Protein 4Q25 (pdb70)

Structure (mmCIF, N/CA/C/O backbone):
data_4Q25
#
_entry.id   4Q25
#
_cell.length_a   70.483
_cell.length_b   70.483
_cell.length_c   196.203
_cell.angle_alpha   90.00
_cell.angle_beta   90.00
_cell.angle_gamma   90.00
#
_symmetry.space_group_name_H-M   'P 41 21 2'
#
loop_
_entity.id
_entity.type
_entity.pdbx_description
1 polymer 'Phosphate-specific transport system accessory protein PhoU homolog'
2 water water
#
loop_
_atom_site.group_PDB
_atom_site.id
_atom_site.type_symbol
_atom_site.label_atom_id
_atom_site.label_alt_id
_atom_site.label_comp_id
_atom_site.label_asym_id
_atom_site.label_entity_id
_atom_site.label_seq_id
_atom_site.pdbx_PDB_ins_code
_atom_site.Cartn_x
_atom_site.Cartn_y
_atom_site.Cartn_z
_atom_site.occupancy
_atom_site.B_iso_or_equiv
_atom_site.auth_seq_id
_atom_site.auth_comp_id
_atom_site.auth_asym_id
_atom_site.auth_atom_id
_atom_site.pdbx_PDB_model_num
ATOM 1 N N . SER A 1 12 ? -34.223 30.579 -4.084 1.00 92.48 12 SER A N 1
ATOM 2 C CA . SER A 1 12 ? -34.449 30.009 -5.401 1.00 96.91 12 SER A CA 1
ATOM 3 C C . SER A 1 12 ? -33.703 30.763 -6.459 1.00 101.34 12 SER A C 1
ATOM 4 O O . SER A 1 12 ? -33.016 31.744 -6.191 1.00 101.73 12 SER A O 1
ATOM 7 N N . GLN A 1 13 ? -33.847 30.285 -7.677 1.00 102.72 13 GLN A N 1
ATOM 8 C CA . GLN A 1 13 ? -33.990 31.142 -8.818 1.00 106.73 13 GLN A CA 1
ATOM 9 C C . GLN A 1 13 ? -32.596 31.641 -9.054 1.00 103.11 13 GLN A C 1
ATOM 10 O O . GLN A 1 13 ? -32.357 32.519 -9.886 1.00 100.12 13 GLN A O 1
ATOM 16 N N . GLN A 1 14 ? -31.676 31.069 -8.287 1.00 101.15 14 GLN A N 1
ATOM 17 C CA . GLN A 1 14 ? -30.601 30.232 -8.793 1.00 99.49 14 GLN A CA 1
ATOM 18 C C . GLN A 1 14 ? -30.676 28.736 -8.448 1.00 100.99 14 GLN A C 1
ATOM 19 O O . GLN A 1 14 ? -29.750 27.993 -8.727 1.00 101.87 14 GLN A O 1
ATOM 25 N N . PHE A 1 15 ? -31.765 28.287 -7.847 1.00 94.24 15 PHE A N 1
ATOM 26 C CA . PHE A 1 15 ? -31.975 26.869 -7.656 1.00 88.36 15 PHE A CA 1
ATOM 27 C C . PHE A 1 15 ? -32.229 26.284 -9.000 1.00 88.52 15 PHE A C 1
ATOM 28 O O . PHE A 1 15 ? -32.049 25.110 -9.240 1.00 75.87 15 PHE A O 1
ATOM 36 N N . ASN A 1 16 ? -32.704 27.132 -9.874 1.00 88.39 16 ASN A N 1
ATOM 37 C CA . ASN A 1 16 ? -33.038 26.687 -11.222 1.00 86.08 16 ASN A CA 1
ATOM 38 C C . ASN A 1 16 ? -31.839 26.735 -12.174 1.00 79.02 16 ASN A C 1
ATOM 39 O O . ASN A 1 16 ? -31.928 26.266 -13.305 1.00 79.89 16 ASN A O 1
ATOM 44 N N . ALA A 1 17 ? -30.728 27.314 -11.724 1.00 72.28 17 ALA A N 1
ATOM 45 C CA . ALA A 1 17 ? -29.473 27.172 -12.438 1.00 71.39 17 ALA A CA 1
ATOM 46 C C . ALA A 1 17 ? -28.975 25.763 -12.169 1.00 69.09 17 ALA A C 1
ATOM 47 O O . ALA A 1 17 ? -28.791 24.987 -13.090 1.00 63.06 17 ALA A O 1
ATOM 49 N N . GLU A 1 18 ? -28.792 25.427 -10.896 1.00 67.86 18 GLU A N 1
ATOM 50 C CA . GLU A 1 18 ? -28.242 24.135 -10.541 1.00 63.65 18 GLU A CA 1
ATOM 51 C C . GLU A 1 18 ? -29.133 22.991 -11.048 1.00 60.73 18 GLU A C 1
ATOM 52 O O . GLU A 1 18 ? -28.653 21.890 -11.301 1.00 56.80 18 GLU A O 1
ATOM 58 N N . LEU A 1 19 ? -30.407 23.247 -11.169 1.00 57.55 19 LEU A N 1
ATOM 59 C CA . LEU A 1 19 ? -31.325 22.373 -11.836 1.00 57.14 19 LEU A CA 1
ATOM 60 C C . LEU A 1 19 ? -31.115 22.179 -13.333 1.00 64.47 19 LEU A C 1
ATOM 61 O O . LEU A 1 19 ? -31.371 21.126 -13.857 1.00 61.26 19 LEU A O 1
ATOM 66 N N . GLU A 1 20 ? -30.739 23.218 -14.044 1.00 56.74 20 GLU A N 1
ATOM 67 C CA . GLU A 1 20 ? -30.429 23.078 -15.456 1.00 63.12 20 GLU A CA 1
ATOM 68 C C . GLU A 1 20 ? -29.099 22.351 -15.596 1.00 54.87 20 GLU A C 1
ATOM 69 O O . GLU A 1 20 ? -28.941 21.578 -16.508 1.00 54.95 20 GLU A O 1
ATOM 75 N N . ASP A 1 21 ? -28.155 22.622 -14.703 1.00 52.96 21 ASP A N 1
ATOM 76 C CA . ASP A 1 21 ? -26.867 21.935 -14.687 1.00 57.32 21 ASP A CA 1
ATOM 77 C C . ASP A 1 21 ? -26.969 20.408 -14.566 1.00 55.72 21 ASP A C 1
ATOM 78 O O . ASP A 1 21 ? -26.218 19.685 -15.211 1.00 57.35 21 ASP A O 1
ATOM 83 N N . VAL A 1 22 ? -27.879 19.933 -13.729 1.00 50.15 22 VAL A N 1
ATOM 84 C CA . VAL A 1 22 ? -28.088 18.505 -13.558 1.00 55.07 22 VAL A CA 1
ATOM 85 C C . VAL A 1 22 ? -28.899 17.939 -14.731 1.00 49.11 22 VAL A C 1
ATOM 86 O O . VAL A 1 22 ? -28.775 16.776 -15.080 1.00 48.97 22 VAL A O 1
ATOM 90 N N . ARG A 1 23 ? -29.726 18.759 -15.339 1.00 46.04 23 ARG A N 1
ATOM 91 C CA . ARG A 1 23 ? -30.431 18.337 -16.535 1.00 52.02 23 ARG A CA 1
ATOM 92 C C . ARG A 1 23 ? -29.410 18.133 -17.655 1.00 52.82 23 ARG A C 1
ATOM 93 O O . ARG A 1 23 ? -29.470 17.150 -18.369 1.00 51.80 23 ARG A O 1
ATOM 101 N N . SER A 1 24 ? -28.454 19.047 -17.776 1.00 49.80 24 SER A N 1
ATOM 102 C CA . SER A 1 24 ? -27.498 19.009 -18.869 1.00 53.38 24 SER A CA 1
ATOM 103 C C . SER A 1 24 ? -26.459 17.913 -18.641 1.00 52.45 24 SER A C 1
ATOM 104 O O . SER A 1 24 ? -25.882 17.392 -19.593 1.00 56.41 24 SER A O 1
ATOM 107 N N . HIS A 1 25 ? -26.217 17.577 -17.381 1.00 49.41 25 HIS A N 1
ATOM 108 C CA . HIS A 1 25 ? -25.358 16.447 -17.042 1.00 46.59 25 HIS A CA 1
ATOM 109 C C . HIS A 1 25 ? -26.004 15.118 -17.431 1.00 43.28 25 HIS A C 1
ATOM 110 O O . HIS A 1 25 ? -25.336 14.262 -17.970 1.00 45.41 25 HIS A O 1
ATOM 117 N N . LEU A 1 26 ? -27.302 14.979 -17.192 1.00 41.12 26 LEU A N 1
ATOM 118 C CA . LEU A 1 26 ? -28.079 13.857 -17.691 1.00 46.22 26 LEU A CA 1
ATOM 119 C C . LEU A 1 26 ? -27.907 13.733 -19.212 1.00 47.58 26 LEU A C 1
ATOM 120 O O . LEU A 1 26 ? -27.523 12.699 -19.723 1.00 45.56 26 LEU A O 1
ATOM 125 N N . LEU A 1 27 ? -28.171 14.809 -19.919 1.00 46.53 27 LEU A N 1
ATOM 126 C CA . LEU A 1 27 ? -28.093 14.805 -21.354 1.00 43.29 27 LEU A CA 1
ATOM 127 C C . LEU A 1 27 ? -26.706 14.391 -21.792 1.00 40.23 27 LEU A C 1
ATOM 128 O O . LEU A 1 27 ? -26.567 13.538 -22.661 1.00 40.52 27 LEU A O 1
ATOM 133 N N . ALA A 1 28 ? -25.680 14.971 -21.185 1.00 42.56 28 ALA A N 1
ATOM 134 C CA . ALA A 1 28 ? -24.300 14.588 -21.517 1.00 43.12 28 ALA A CA 1
ATOM 135 C C . ALA A 1 28 ? -24.061 13.087 -21.270 1.00 43.77 28 ALA A C 1
ATOM 136 O O . ALA A 1 28 ? -23.404 12.423 -22.070 1.00 45.67 28 ALA A O 1
ATOM 138 N N . MET A 1 29 ? -24.587 12.553 -20.169 1.00 40.28 29 MET A N 1
ATOM 139 C CA . MET A 1 29 ? -24.455 11.125 -19.912 1.00 39.41 29 MET A CA 1
ATOM 140 C C . MET A 1 29 ? -25.136 10.345 -21.025 1.00 41.14 29 MET A C 1
ATOM 141 O O . MET A 1 29 ? -24.539 9.428 -21.585 1.00 39.24 29 MET A O 1
ATOM 146 N N . GLY A 1 30 ? -26.358 10.740 -21.361 1.00 39.36 30 GLY A N 1
ATOM 147 C CA . GLY A 1 30 ? -27.130 10.064 -22.378 1.00 39.17 30 GLY A CA 1
ATOM 148 C C . GLY A 1 30 ? -26.413 10.037 -23.712 1.00 42.49 30 GLY A C 1
ATOM 149 O O . GLY A 1 30 ? -26.467 9.038 -24.424 1.00 41.00 30 GLY A O 1
ATOM 150 N N . GLY A 1 31 ? -25.715 11.127 -24.021 1.00 42.28 31 GLY A N 1
ATOM 151 C CA . GLY A 1 31 ? -24.985 11.267 -25.256 1.00 40.65 31 GLY A CA 1
ATOM 152 C C . GLY A 1 31 ? -23.846 10.276 -25.277 1.00 44.10 31 GLY A C 1
ATOM 153 O O . GLY A 1 31 ? -23.654 9.575 -26.278 1.00 43.41 31 GLY A O 1
ATOM 154 N N . LEU A 1 32 ? -23.104 10.190 -24.174 1.00 40.69 32 LEU A N 1
ATOM 155 C CA . LEU A 1 32 ? -21.998 9.225 -24.064 1.00 42.11 32 LEU A CA 1
ATOM 156 C C . LEU A 1 32 ? -22.454 7.768 -24.188 1.00 40.80 32 LEU 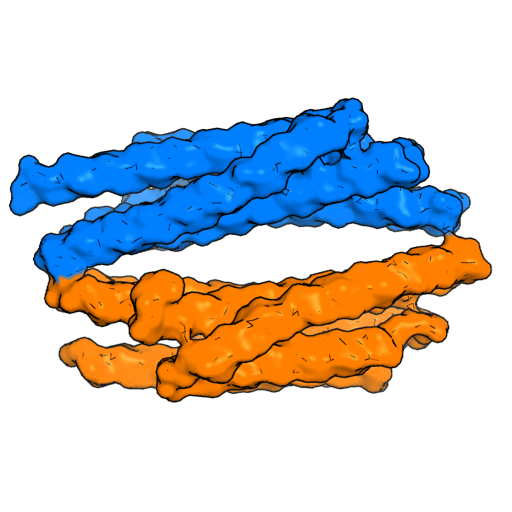A C 1
ATOM 157 O O . LEU A 1 32 ? -21.818 6.933 -24.808 1.00 40.05 32 LEU A O 1
ATOM 162 N N . VAL A 1 33 ? -23.613 7.486 -23.640 1.00 40.69 33 VAL A N 1
ATOM 163 C CA . VAL A 1 33 ? -24.175 6.142 -23.642 1.00 39.23 33 VAL A CA 1
ATOM 164 C C . VAL A 1 33 ? -24.702 5.753 -25.037 1.00 41.92 33 VAL A C 1
ATOM 165 O O . VAL A 1 33 ? -24.597 4.588 -25.468 1.00 40.53 33 VAL A O 1
ATOM 169 N N . GLU A 1 34 ? -25.278 6.733 -25.721 1.00 35.58 34 GLU A N 1
ATOM 170 C CA . GLU A 1 34 ? -25.812 6.548 -27.044 1.00 37.13 34 GLU A CA 1
ATOM 171 C C . GLU A 1 34 ? -24.673 6.259 -28.022 1.00 35.27 34 GLU A C 1
ATOM 172 O O . GLU A 1 34 ? -24.810 5.480 -28.931 1.00 31.02 34 GLU A O 1
ATOM 178 N N . LYS A 1 35 ? -23.551 6.923 -27.821 1.00 38.74 35 LYS A N 1
ATOM 179 C CA . LYS A 1 35 ? -22.367 6.663 -28.599 1.00 38.99 35 LYS A CA 1
ATOM 180 C C . LYS A 1 35 ? -21.788 5.281 -28.292 1.00 37.52 35 LYS A C 1
ATOM 181 O O . LYS A 1 35 ? -21.237 4.642 -29.187 1.00 34.14 35 LYS A O 1
ATOM 187 N N . GLN A 1 36 ? -21.916 4.818 -27.045 1.00 33.88 36 GLN A N 1
ATOM 188 C CA . GLN A 1 36 ? -21.550 3.461 -26.729 1.00 33.59 36 GLN A CA 1
ATOM 189 C C . GLN A 1 36 ? -22.429 2.444 -27.511 1.00 33.70 36 GLN A C 1
ATOM 190 O O . GLN A 1 36 ? -21.948 1.404 -27.970 1.00 33.84 36 GLN A O 1
ATOM 196 N N . VAL A 1 37 ? -23.724 2.709 -27.608 1.00 32.11 37 VAL A N 1
ATOM 197 C CA . VAL A 1 37 ? -24.608 1.818 -28.335 1.00 34.84 37 VAL A CA 1
ATOM 198 C C . VAL A 1 37 ? -24.205 1.751 -29.805 1.00 37.95 37 VAL A C 1
ATOM 199 O O . VAL A 1 37 ? -24.024 0.649 -30.344 1.00 36.70 37 VAL A O 1
ATOM 203 N N . ASN A 1 38 ? -24.049 2.927 -30.421 1.00 34.29 38 ASN A N 1
ATOM 204 C CA . ASN A 1 38 ? -23.554 3.054 -31.790 1.00 35.06 38 ASN A CA 1
ATOM 205 C C . ASN A 1 38 ? -22.274 2.246 -32.034 1.00 35.72 38 ASN A C 1
ATOM 206 O O . ASN A 1 38 ? -22.209 1.418 -32.950 1.00 34.71 38 ASN A O 1
ATOM 211 N N . ASP A 1 39 ? -21.261 2.469 -31.205 1.00 34.71 39 ASP A N 1
ATOM 212 C CA . ASP A 1 39 ? -19.980 1.797 -31.361 1.00 33.17 39 ASP A CA 1
ATOM 213 C C . ASP A 1 39 ? -20.058 0.310 -31.127 1.00 32.91 39 ASP A C 1
ATOM 214 O O . ASP A 1 39 ? -19.373 -0.450 -31.792 1.00 36.78 39 ASP A O 1
ATOM 219 N N . ALA A 1 40 ? -20.857 -0.131 -30.171 1.00 32.32 40 ALA A N 1
ATOM 220 C CA . ALA A 1 40 ? -20.990 -1.551 -29.921 1.00 30.29 40 ALA A CA 1
ATOM 221 C C . ALA A 1 40 ? -21.597 -2.257 -31.113 1.00 30.68 40 ALA A C 1
ATOM 222 O O . ALA A 1 40 ? -21.112 -3.279 -31.538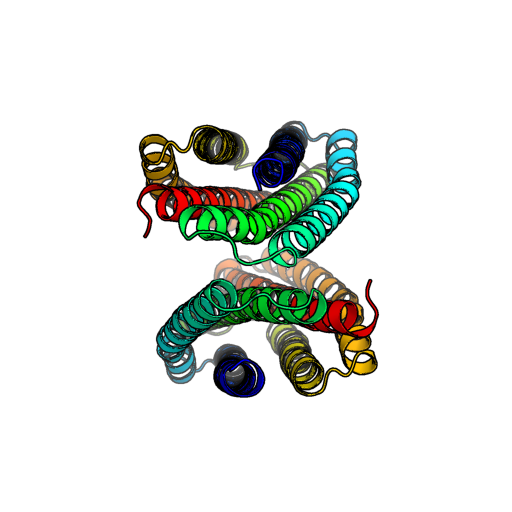 1.00 31.71 40 ALA A O 1
ATOM 224 N N . VAL A 1 41 ? -22.700 -1.739 -31.618 1.00 29.90 41 VAL A N 1
ATOM 225 C CA . VAL A 1 41 ? -23.330 -2.342 -32.761 1.00 29.32 41 VAL A CA 1
ATOM 226 C C . VAL A 1 41 ? -22.331 -2.387 -33.928 1.00 29.53 41 VAL A C 1
ATOM 227 O O . VAL A 1 41 ? -22.189 -3.432 -34.540 1.00 27.56 41 VAL A O 1
ATOM 231 N N . ASN A 1 42 ? -21.658 -1.272 -34.231 1.00 28.34 42 ASN A N 1
ATOM 232 C CA . ASN A 1 42 ? -20.689 -1.239 -35.327 1.00 32.54 42 ASN A CA 1
ATOM 233 C C . ASN A 1 42 ? -19.575 -2.246 -35.086 1.00 34.35 42 ASN A C 1
ATOM 234 O O . ASN A 1 42 ? -19.102 -2.887 -36.027 1.00 34.04 42 ASN A O 1
ATOM 239 N N . ALA A 1 43 ? -19.161 -2.385 -33.825 1.00 33.05 43 ALA A N 1
ATOM 240 C CA . ALA A 1 43 ? -18.106 -3.336 -33.472 1.00 33.75 43 ALA A CA 1
ATOM 241 C C . ALA A 1 43 ? -18.510 -4.741 -33.813 1.00 33.80 43 ALA A C 1
ATOM 242 O O . ALA A 1 43 ? -17.718 -5.500 -34.345 1.00 31.89 43 ALA A O 1
ATOM 244 N N . LEU A 1 44 ? -19.737 -5.114 -33.474 1.00 31.14 44 LEU A N 1
ATOM 245 C CA . LEU A 1 44 ? -20.166 -6.487 -33.732 1.00 32.38 44 LEU A CA 1
ATOM 246 C C . LEU A 1 44 ? -20.208 -6.725 -35.240 1.00 32.85 44 LEU A C 1
ATOM 247 O O . LEU A 1 44 ? -19.605 -7.679 -35.742 1.00 31.66 44 LEU A O 1
ATOM 252 N N . ILE A 1 45 ? -20.888 -5.818 -35.950 1.00 34.75 45 ILE A N 1
ATOM 253 C CA . ILE A 1 45 ? -21.112 -5.958 -37.363 1.00 32.48 45 ILE A CA 1
ATOM 254 C C . ILE A 1 45 ? -19.805 -5.968 -38.133 1.00 32.25 45 ILE A C 1
ATOM 255 O O . ILE A 1 45 ? -19.653 -6.750 -39.074 1.00 28.39 45 ILE A O 1
ATOM 260 N N . ASP A 1 46 ? -18.877 -5.094 -37.726 1.00 32.31 46 ASP A N 1
ATOM 261 C CA . ASP A 1 46 ? -17.608 -4.906 -38.422 1.00 29.71 46 ASP A CA 1
ATOM 262 C C . ASP A 1 46 ? -16.525 -5.811 -37.914 1.00 34.09 46 ASP A C 1
ATOM 263 O O . ASP A 1 46 ? -15.373 -5.662 -38.347 1.00 34.86 46 ASP A O 1
ATOM 268 N N . ALA A 1 47 ? -16.873 -6.753 -37.028 1.00 30.26 47 ALA A N 1
ATOM 269 C CA . ALA A 1 47 ? -15.877 -7.623 -36.424 1.00 34.48 47 ALA A CA 1
ATOM 270 C C . ALA A 1 47 ? -14.639 -6.849 -36.010 1.00 34.01 47 ALA A C 1
ATOM 271 O O . ALA A 1 47 ? -13.509 -7.224 -36.377 1.00 29.76 47 ALA A O 1
ATOM 273 N N . ASP A 1 48 ? -14.873 -5.794 -35.212 1.00 32.28 48 ASP A N 1
ATOM 274 C CA . ASP A 1 48 ? -13.829 -4.798 -34.857 1.00 33.00 48 ASP A CA 1
ATOM 275 C C . ASP A 1 48 ? -13.525 -4.832 -33.337 1.00 33.38 48 ASP A C 1
ATOM 276 O O . ASP A 1 48 ? -14.213 -4.223 -32.531 1.00 31.21 48 ASP A O 1
ATOM 281 N N . SER A 1 49 ? -12.492 -5.576 -32.979 1.00 33.42 49 SER A N 1
ATOM 282 C CA . SER A 1 49 ? -12.105 -5.804 -31.607 1.00 34.19 49 SER A CA 1
ATOM 283 C C . SER A 1 49 ? -11.644 -4.580 -30.899 1.00 31.15 49 SER A C 1
ATOM 284 O O . SER A 1 49 ? -11.918 -4.422 -29.723 1.00 31.69 49 SER A O 1
ATOM 287 N N . GLY A 1 50 ? -10.886 -3.756 -31.599 1.00 32.16 50 GLY A N 1
ATOM 288 C CA . GLY A 1 50 ? -10.402 -2.513 -31.037 1.00 33.95 50 GLY A CA 1
ATOM 289 C C . GLY A 1 50 ? -11.560 -1.613 -30.650 1.00 31.03 50 GLY A C 1
ATOM 290 O O . GLY A 1 50 ? -11.597 -1.073 -29.555 1.00 33.01 50 GLY A O 1
ATOM 291 N N . LEU A 1 51 ? -12.531 -1.475 -31.543 1.00 34.21 51 LEU A N 1
ATOM 292 C CA . LEU A 1 51 ? -13.679 -0.616 -31.256 1.00 33.47 51 LEU A CA 1
ATOM 293 C C . LEU A 1 51 ? -14.465 -1.216 -30.101 1.00 34.29 51 LEU A C 1
ATOM 294 O O . LEU A 1 51 ? -14.951 -0.499 -29.232 1.00 35.92 51 LEU A O 1
ATOM 299 N N . ALA A 1 52 ? -14.592 -2.540 -30.081 1.00 33.28 52 ALA A N 1
ATOM 300 C CA . ALA A 1 52 ? -15.335 -3.195 -29.016 1.00 33.20 52 ALA A CA 1
ATOM 301 C C . ALA A 1 52 ? -14.684 -2.957 -27.657 1.00 34.50 52 ALA A C 1
ATOM 302 O O . ALA A 1 52 ? -15.356 -2.573 -26.692 1.00 31.89 52 ALA A O 1
ATOM 304 N N . GLN A 1 53 ? -13.371 -3.132 -27.575 1.00 35.51 53 GLN A N 1
ATOM 305 C CA . GLN A 1 53 ? -12.675 -2.812 -26.321 1.00 38.32 53 GLN A CA 1
ATOM 306 C C . GLN A 1 53 ? -12.829 -1.334 -25.893 1.00 38.13 53 GLN A C 1
ATOM 307 O O . GLN A 1 53 ? -12.965 -1.018 -24.708 1.00 34.56 53 GLN A O 1
ATOM 313 N N . GLN A 1 54 ? -12.816 -0.435 -26.858 1.00 37.46 54 GLN A N 1
ATOM 314 C CA . GLN A 1 54 ? -12.982 0.991 -26.549 1.00 41.40 54 GLN A CA 1
ATOM 315 C C . GLN A 1 54 ? -14.306 1.260 -25.841 1.00 43.18 54 GLN A C 1
ATOM 316 O O . GLN A 1 54 ? -14.365 2.087 -24.935 1.00 43.22 54 GLN A O 1
ATOM 322 N N . VAL A 1 55 ? -15.345 0.507 -26.223 1.00 39.00 55 VAL A N 1
ATOM 323 C CA . VAL A 1 55 ? -16.654 0.623 -25.625 1.00 39.63 55 VAL A CA 1
ATOM 324 C C . VAL A 1 55 ? -16.663 0.162 -24.167 1.00 41.43 55 VAL A C 1
ATOM 325 O O . VAL A 1 55 ? -17.364 0.727 -23.341 1.00 39.70 55 VAL A O 1
ATOM 329 N N . ARG A 1 56 ? -15.992 -0.915 -23.852 1.00 39.29 56 ARG A N 1
ATOM 330 C CA . ARG A 1 56 ? -15.945 -1.361 -22.487 1.00 43.55 56 ARG A CA 1
ATOM 331 C C . ARG A 1 56 ? -15.227 -0.378 -21.591 1.00 41.77 56 ARG A C 1
ATOM 332 O O . ARG A 1 56 ? -15.616 -0.148 -20.500 1.00 45.44 56 ARG A O 1
ATOM 340 N N . GLU A 1 57 ? -14.163 0.196 -22.076 1.00 44.00 57 GLU A N 1
ATOM 341 C CA . GLU A 1 57 ? -13.379 1.152 -21.317 1.00 49.97 57 GLU A CA 1
ATOM 342 C C . GLU A 1 57 ? -14.085 2.492 -21.037 1.00 53.08 57 GLU A C 1
ATOM 343 O O . GLU A 1 57 ? -13.589 3.302 -20.269 1.00 56.79 57 GLU A O 1
ATOM 349 N N . ILE A 1 58 ? -15.214 2.741 -21.680 1.00 53.63 58 ILE A N 1
ATOM 350 C CA . ILE A 1 58 ? -15.975 3.956 -21.434 1.00 52.64 58 ILE A CA 1
ATOM 351 C C . ILE A 1 58 ? -16.910 3.680 -20.251 1.00 56.81 58 ILE A C 1
ATOM 352 O O . ILE A 1 58 ? -17.348 4.596 -19.544 1.00 51.47 58 ILE A O 1
ATOM 357 N N . ASP A 1 59 ? -17.191 2.401 -20.024 1.00 57.14 59 ASP A N 1
ATOM 358 C CA . ASP A 1 59 ? -18.268 2.028 -19.133 1.00 58.95 59 ASP A CA 1
ATOM 359 C C . ASP A 1 59 ? -17.980 2.494 -17.707 1.00 59.40 59 ASP A C 1
ATOM 360 O O . ASP A 1 59 ? -18.896 2.791 -16.947 1.00 57.10 59 ASP A O 1
ATOM 365 N N . ASP A 1 60 ? -16.707 2.639 -17.369 1.00 60.28 60 ASP A N 1
ATOM 366 C CA . ASP A 1 60 ? -16.334 3.175 -16.075 1.00 56.75 60 ASP A CA 1
ATOM 367 C C . ASP A 1 60 ? -16.709 4.637 -15.922 1.00 53.87 60 ASP A C 1
ATOM 368 O O . ASP A 1 60 ? -17.232 5.045 -14.897 1.00 57.22 60 ASP A O 1
ATOM 373 N N . GLN A 1 61 ? -16.421 5.432 -16.937 1.00 54.36 61 GLN A N 1
ATOM 374 C CA . GLN A 1 61 ? -16.757 6.852 -16.937 1.00 52.24 61 GLN A CA 1
ATOM 375 C C . GLN A 1 61 ? -18.258 7.054 -16.787 1.00 54.85 61 GLN A C 1
ATOM 376 O O . GLN A 1 61 ? -18.714 7.967 -16.117 1.00 56.27 61 GLN A O 1
ATOM 382 N N . ILE A 1 62 ? -19.019 6.180 -17.433 1.00 51.64 62 ILE A N 1
ATOM 383 C CA . ILE A 1 62 ? -20.470 6.203 -17.371 1.00 47.96 62 ILE A CA 1
ATOM 384 C C . ILE A 1 62 ? -20.987 5.907 -15.964 1.00 48.03 62 ILE A C 1
ATOM 385 O O . ILE A 1 62 ? -21.889 6.589 -15.491 1.00 45.20 62 ILE A O 1
ATOM 390 N N . ASN A 1 63 ? -20.403 4.921 -15.298 1.00 46.67 63 ASN A N 1
ATOM 391 C CA . ASN A 1 63 ? -20.755 4.614 -13.927 1.00 51.29 63 ASN A CA 1
ATOM 392 C C . ASN A 1 63 ? -20.420 5.784 -12.990 1.00 53.45 63 ASN A C 1
ATOM 393 O O . ASN A 1 63 ? -21.169 6.081 -12.063 1.00 46.38 63 ASN A O 1
ATOM 398 N N . GLN A 1 64 ? -19.294 6.440 -13.238 1.00 50.79 64 GLN A N 1
ATOM 399 C CA . GLN A 1 64 ? -18.892 7.570 -12.421 1.00 53.47 64 GLN A CA 1
ATOM 400 C C . GLN A 1 64 ? -19.753 8.803 -12.743 1.00 50.93 64 GLN A C 1
ATOM 401 O O . GLN A 1 64 ? -20.022 9.615 -11.857 1.00 52.31 64 GLN A O 1
ATOM 407 N N . MET A 1 65 ? -20.222 8.942 -13.980 1.00 49.65 65 MET A N 1
ATOM 408 C CA . MET A 1 65 ? -21.205 10.004 -14.266 1.00 47.54 65 MET A CA 1
ATOM 409 C C . MET A 1 65 ? -22.491 9.769 -13.511 1.00 43.59 65 MET A C 1
ATOM 410 O O . MET A 1 65 ? -23.107 10.703 -13.013 1.00 46.62 65 MET A O 1
ATOM 415 N N . GLU A 1 66 ? -22.917 8.525 -13.421 1.00 45.17 66 GLU A N 1
ATOM 416 C CA . GLU A 1 66 ? -24.181 8.236 -12.749 1.00 47.38 66 GLU A CA 1
ATOM 417 C C . GLU A 1 66 ? -24.096 8.584 -11.263 1.00 46.12 66 GLU A C 1
ATOM 418 O O . GLU A 1 66 ? -25.044 9.114 -10.700 1.00 42.15 66 GLU A O 1
ATOM 424 N N . ARG A 1 67 ? -22.967 8.252 -10.648 1.00 45.15 67 ARG A N 1
ATOM 425 C CA . ARG A 1 67 ? -22.703 8.586 -9.253 1.00 47.82 67 ARG A CA 1
ATOM 426 C C . ARG A 1 67 ? -22.681 10.082 -9.033 1.00 47.37 67 ARG A C 1
ATOM 427 O O . ARG A 1 67 ? -23.264 10.578 -8.066 1.00 47.59 67 ARG A O 1
ATOM 435 N N . ASN A 1 68 ? -22.021 10.799 -9.937 1.00 47.07 68 ASN A N 1
ATOM 436 C CA . ASN A 1 68 ? -21.955 12.262 -9.836 1.00 48.82 68 ASN A CA 1
ATOM 437 C C . ASN A 1 68 ? -23.312 12.930 -9.959 1.00 44.41 68 ASN A C 1
ATOM 438 O O . ASN A 1 68 ? -23.583 13.917 -9.298 1.00 48.85 68 ASN A O 1
ATOM 443 N N . ILE A 1 69 ? -24.170 12.384 -10.793 1.00 45.06 69 ILE A N 1
ATOM 444 C CA . ILE A 1 69 ? -25.499 12.948 -10.976 1.00 42.65 69 ILE A CA 1
ATOM 445 C C . ILE A 1 69 ? -26.374 12.624 -9.767 1.00 42.36 69 ILE A C 1
ATOM 446 O O . ILE A 1 69 ? -27.194 13.428 -9.376 1.00 40.87 69 ILE A O 1
ATOM 451 N N . ASP A 1 70 ? -26.220 11.437 -9.187 1.00 43.82 70 ASP A N 1
ATOM 452 C CA . ASP A 1 70 ? -27.032 11.046 -8.028 1.00 44.84 70 ASP A CA 1
ATOM 453 C C . ASP A 1 70 ? -26.740 11.962 -6.866 1.00 41.47 70 ASP A C 1
ATOM 454 O O . ASP A 1 70 ? -27.652 12.396 -6.195 1.00 43.63 70 ASP A O 1
ATOM 459 N N . GLU A 1 71 ? -25.470 12.232 -6.619 1.00 41.38 71 GLU A N 1
ATOM 460 C CA . GLU A 1 71 ? -25.079 13.120 -5.512 1.00 45.99 71 GLU A CA 1
ATOM 461 C C . GLU A 1 71 ? -25.568 14.535 -5.736 1.00 48.38 71 GLU A C 1
ATOM 462 O O . GLU A 1 71 ? -25.992 15.219 -4.811 1.00 47.92 71 GLU A O 1
ATOM 468 N N . GLU A 1 72 ? -25.534 14.953 -6.986 1.00 51.00 72 GLU A N 1
ATOM 469 C CA . GLU A 1 72 ? -26.055 16.247 -7.389 1.00 48.86 72 GLU A CA 1
ATOM 470 C C . GLU A 1 72 ? -27.539 16.372 -7.082 1.00 47.15 72 GLU A C 1
ATOM 471 O O . GLU A 1 72 ? -28.004 17.420 -6.586 1.00 46.57 72 GLU A O 1
ATOM 477 N N . CYS A 1 73 ? -28.301 15.317 -7.385 1.00 45.00 73 CYS A N 1
ATOM 478 C CA . CYS A 1 73 ? -29.737 15.303 -7.059 1.00 38.93 73 CYS A CA 1
ATOM 479 C C . CYS A 1 73 ? -29.958 15.359 -5.566 1.00 40.88 73 CYS A C 1
ATOM 480 O O . CYS A 1 73 ? -31.023 15.808 -5.089 1.00 38.32 73 CYS A O 1
ATOM 483 N N . VAL A 1 74 ? -29.023 14.798 -4.834 1.00 42.04 74 VAL A N 1
ATOM 484 C CA . VAL A 1 74 ? -29.077 14.834 -3.402 1.00 44.66 74 VAL A CA 1
ATOM 485 C C . VAL A 1 74 ? -28.869 16.239 -2.880 1.00 43.43 74 VAL A C 1
ATOM 486 O O . VAL A 1 74 ? -29.646 16.721 -2.116 1.00 43.94 74 VAL A O 1
ATOM 490 N N . ARG A 1 75 ? -27.871 16.930 -3.374 1.00 44.78 75 ARG A N 1
ATOM 491 C CA . ARG A 1 75 ? -27.599 18.251 -2.891 1.00 45.58 75 ARG A CA 1
ATOM 492 C C . ARG A 1 75 ? -28.728 19.202 -3.204 1.00 49.42 75 ARG A C 1
ATOM 493 O O . ARG A 1 75 ? -29.194 19.968 -2.350 1.00 55.38 75 ARG A O 1
ATOM 501 N N . ILE A 1 76 ? -29.240 19.091 -4.407 1.00 49.88 76 ILE A N 1
ATOM 502 C CA . ILE A 1 76 ? -30.288 19.959 -4.791 1.00 50.22 76 ILE A CA 1
ATOM 503 C C . ILE A 1 76 ? -31.468 19.734 -3.902 1.00 52.72 76 ILE A C 1
ATOM 504 O O . ILE A 1 76 ? -32.071 20.664 -3.463 1.00 59.64 76 ILE A O 1
ATOM 509 N N . LEU A 1 77 ? -31.820 18.497 -3.647 1.00 50.25 77 LEU A N 1
ATOM 510 C CA . LEU A 1 77 ? -32.991 18.225 -2.847 1.00 48.09 77 LEU A CA 1
ATOM 511 C C . LEU A 1 77 ? -32.809 18.691 -1.417 1.00 50.74 77 LEU A C 1
ATOM 512 O O . LEU A 1 77 ? -33.725 19.131 -0.780 1.00 53.07 77 LEU A O 1
ATOM 517 N N . ALA A 1 78 ? -31.602 18.549 -0.921 1.00 49.53 78 ALA A N 1
ATOM 518 C CA . ALA A 1 78 ? -31.285 18.863 0.431 1.00 56.48 78 ALA A CA 1
ATOM 519 C C . ALA A 1 78 ? -31.594 20.298 0.648 1.00 56.57 78 ALA A C 1
ATOM 520 O O . ALA A 1 78 ? -32.103 20.644 1.679 1.00 54.42 78 ALA A O 1
ATOM 522 N N . ARG A 1 79 ? -31.380 21.172 -0.317 1.00 63.71 79 ARG A N 1
ATOM 523 C CA . ARG A 1 79 ? -31.730 22.580 -0.137 1.00 76.26 79 ARG A CA 1
ATOM 524 C C . ARG A 1 79 ? -33.205 22.833 -0.369 1.00 78.59 79 ARG A C 1
ATOM 525 O O . ARG A 1 79 ? -33.606 23.355 -1.376 1.00 70.06 79 ARG A O 1
ATOM 533 N N . ARG A 1 80 ? -33.995 22.430 0.606 1.00 91.93 80 ARG A N 1
ATOM 534 C CA . ARG A 1 80 ? -35.257 23.050 0.939 1.00 95.78 80 ARG A CA 1
ATOM 535 C C . ARG A 1 80 ? -36.206 22.387 -0.032 1.00 84.04 80 ARG A C 1
ATOM 536 O O . ARG A 1 80 ? -35.785 21.947 -1.070 1.00 86.11 80 ARG A O 1
ATOM 544 N N . GLN A 1 81 ? -37.478 22.324 0.279 1.00 80.34 81 GLN A N 1
ATOM 545 C CA . GLN A 1 81 ? -38.340 21.502 -0.518 1.00 81.29 81 GLN A CA 1
ATOM 546 C C . GLN A 1 81 ? -38.622 22.082 -1.893 1.00 84.40 81 GLN A C 1
ATOM 547 O O . GLN A 1 81 ? -38.899 23.248 -2.036 1.00 83.70 81 GLN A O 1
ATOM 553 N N . PRO A 1 82 ? -38.557 21.224 -2.902 1.00 87.64 82 PRO A N 1
ATOM 554 C CA . PRO A 1 82 ? -38.873 21.544 -4.277 1.00 84.00 82 PRO A CA 1
ATOM 555 C C . PRO A 1 82 ? -40.368 21.576 -4.463 1.00 82.28 82 PRO A C 1
ATOM 556 O O . PRO A 1 82 ? -41.088 20.880 -3.797 1.00 86.13 82 PRO A O 1
ATOM 560 N N . ALA A 1 83 ? -40.816 22.360 -5.411 1.00 70.66 83 ALA A N 1
ATOM 561 C CA . ALA A 1 83 ? -42.200 22.384 -5.806 1.00 75.35 83 ALA A CA 1
ATOM 562 C C . ALA A 1 83 ? -42.481 21.109 -6.533 1.00 70.95 83 ALA A C 1
ATOM 563 O O . ALA A 1 83 ? -41.595 20.426 -6.897 1.00 72.43 83 ALA A O 1
ATOM 565 N N . ALA A 1 84 ? -43.734 20.807 -6.768 1.00 73.01 84 ALA A N 1
ATOM 566 C CA . ALA A 1 84 ? -44.148 19.525 -7.292 1.00 73.11 84 ALA A CA 1
ATOM 567 C C . ALA A 1 84 ? -43.556 19.171 -8.634 1.00 73.75 84 ALA A C 1
ATOM 568 O O . ALA A 1 84 ? -43.214 18.041 -8.863 1.00 71.38 84 ALA A O 1
ATOM 570 N N . SER A 1 85 ? -43.476 20.130 -9.529 1.00 73.67 85 SER A N 1
ATOM 571 C CA . SER A 1 85 ? -42.935 19.899 -10.845 1.00 71.09 85 SER A CA 1
ATOM 572 C C . SER A 1 85 ? -41.437 19.670 -10.798 1.00 69.60 85 SER A C 1
ATOM 573 O O . SER A 1 85 ? -40.915 18.854 -11.509 1.00 70.27 85 SER A O 1
ATOM 576 N N . ASP A 1 86 ? -40.746 20.412 -9.961 1.00 68.65 86 ASP A N 1
ATOM 577 C CA . ASP A 1 86 ? -39.331 20.202 -9.777 1.00 69.02 86 ASP A CA 1
ATOM 578 C C . ASP A 1 86 ? -39.052 18.867 -9.158 1.00 69.29 86 ASP A C 1
ATOM 579 O O . ASP A 1 86 ? -38.090 18.213 -9.459 1.00 68.21 86 ASP A O 1
ATOM 584 N N . LEU A 1 87 ? -39.888 18.470 -8.242 1.00 64.41 87 LEU A N 1
ATOM 585 C CA . LEU A 1 87 ? -39.657 17.215 -7.640 1.00 63.02 87 LEU A CA 1
ATOM 586 C C . LEU A 1 87 ? -39.794 16.168 -8.712 1.00 61.31 87 LEU A C 1
ATOM 587 O O . LEU A 1 87 ? -39.039 15.254 -8.774 1.00 59.74 87 LEU A O 1
ATOM 592 N N . ARG A 1 88 ? -40.752 16.322 -9.588 1.00 60.33 88 ARG A N 1
ATOM 593 C CA . ARG A 1 88 ? -40.918 15.335 -10.619 1.00 64.85 88 ARG A CA 1
ATOM 594 C C . ARG A 1 88 ? -39.650 15.261 -11.474 1.00 62.13 88 ARG A C 1
ATOM 595 O O . ARG A 1 88 ? -39.247 14.216 -11.901 1.00 60.58 88 ARG A O 1
ATOM 603 N N . LEU A 1 89 ? -39.025 16.390 -11.704 1.00 53.96 89 LEU A N 1
ATOM 604 C CA . LEU A 1 89 ? -37.828 16.452 -12.537 1.00 57.83 89 LEU A CA 1
ATOM 605 C C . LEU A 1 89 ? -36.614 15.755 -11.917 1.00 57.74 89 LEU A C 1
ATOM 606 O O . LEU A 1 89 ? -35.953 14.971 -12.579 1.00 58.36 89 LEU A O 1
ATOM 611 N N . ILE A 1 90 ? -36.305 16.078 -10.668 1.00 58.16 90 ILE A N 1
ATOM 612 C CA . ILE A 1 90 ? -35.242 15.400 -9.928 1.00 53.16 90 ILE A CA 1
ATOM 613 C C . ILE A 1 90 ? -35.485 13.886 -9.888 1.00 54.62 90 ILE A C 1
ATOM 614 O O . ILE A 1 90 ? -34.569 13.090 -10.070 1.00 51.22 90 ILE A O 1
ATOM 619 N N . ILE A 1 91 ? -36.722 13.493 -9.637 1.00 51.89 91 ILE A N 1
ATOM 620 C CA . ILE A 1 91 ? -37.061 12.087 -9.595 1.00 52.77 91 ILE A CA 1
ATOM 621 C C . ILE A 1 91 ? -36.879 11.422 -10.958 1.00 52.75 91 ILE A C 1
ATOM 622 O O . ILE A 1 91 ? -36.447 10.285 -11.026 1.00 55.91 91 ILE A O 1
ATOM 627 N N . SER A 1 92 ? -37.243 12.121 -12.022 1.00 52.91 92 SER A N 1
ATOM 628 C CA . SER A 1 92 ? -37.089 11.609 -13.372 1.00 54.06 92 SER A CA 1
ATOM 629 C C . SER A 1 92 ? -35.618 11.496 -13.709 1.00 50.14 92 SER A C 1
ATOM 630 O O . SER A 1 92 ? -35.211 10.596 -14.427 1.00 47.34 92 SER A O 1
ATOM 633 N N . ILE A 1 93 ? -34.815 12.409 -13.184 1.00 44.83 93 ILE A N 1
ATOM 634 C CA . ILE A 1 93 ? -33.390 12.355 -13.446 1.00 44.74 93 ILE A CA 1
ATOM 635 C C . ILE A 1 93 ? -32.746 11.165 -12.729 1.00 47.44 93 ILE A C 1
ATOM 636 O O . ILE A 1 93 ? -32.015 10.376 -13.343 1.00 43.05 93 ILE A O 1
ATOM 641 N N . SER A 1 94 ? -33.016 11.017 -11.441 1.00 44.51 94 SER A N 1
ATOM 642 C CA . SER A 1 94 ? -32.323 9.989 -10.688 1.00 45.56 94 SER A CA 1
ATOM 643 C C . SER A 1 94 ? -32.729 8.598 -11.157 1.00 37.94 94 SER A C 1
ATOM 644 O O . SER A 1 94 ? -31.919 7.711 -11.176 1.00 44.36 94 SER A O 1
ATOM 647 N N . LYS A 1 95 ? -33.966 8.405 -11.562 1.00 36.23 95 LYS A N 1
ATOM 648 C CA . LYS A 1 95 ? -34.362 7.109 -12.082 1.00 41.14 95 LYS A CA 1
ATOM 649 C C . LYS A 1 95 ? -33.809 6.878 -13.477 1.00 43.77 95 LYS A C 1
ATOM 650 O O . LYS A 1 95 ? -33.501 5.753 -13.840 1.00 45.61 95 LYS A O 1
ATOM 656 N N . SER A 1 96 ? -33.644 7.950 -14.244 1.00 41.45 96 SER A N 1
ATOM 657 C CA . SER A 1 96 ? -33.218 7.802 -15.609 1.00 43.04 96 SER A CA 1
ATOM 658 C C . SER A 1 96 ? -31.712 7.547 -15.730 1.00 40.39 96 SER A C 1
ATOM 659 O O . SER A 1 96 ? -31.308 6.840 -16.651 1.00 36.96 96 SER A O 1
ATOM 662 N N . VAL A 1 97 ? -30.887 8.025 -14.793 1.00 36.62 97 VAL A N 1
ATOM 663 C CA . VAL A 1 97 ? -29.465 7.661 -14.836 1.00 36.42 97 VAL A CA 1
ATOM 664 C C . VAL A 1 97 ? -29.238 6.147 -14.627 1.00 38.10 97 VAL A C 1
ATOM 665 O O . VAL A 1 97 ? -28.248 5.603 -15.086 1.00 41.32 97 VAL A O 1
ATOM 669 N N . ILE A 1 98 ? -30.155 5.488 -13.935 1.00 37.09 98 ILE A N 1
ATOM 670 C CA . ILE A 1 98 ? -30.130 4.051 -13.793 1.00 39.76 98 ILE A CA 1
ATOM 671 C C . ILE A 1 98 ? -30.367 3.411 -15.161 1.00 39.76 98 ILE A C 1
ATOM 672 O O . ILE A 1 98 ? -29.611 2.521 -15.563 1.00 36.09 98 ILE A O 1
ATOM 677 N N . ASP A 1 99 ? -31.385 3.889 -15.872 1.00 35.91 99 ASP A N 1
ATOM 678 C CA . ASP A 1 99 ? -31.647 3.432 -17.242 1.00 36.64 99 ASP A CA 1
ATOM 679 C C . ASP A 1 99 ? -30.470 3.663 -18.189 1.00 33.36 99 ASP A C 1
ATOM 680 O O . ASP A 1 99 ? -30.111 2.773 -18.946 1.00 30.89 99 ASP A O 1
ATOM 685 N N . LEU A 1 100 ? -29.830 4.825 -18.095 1.00 35.00 100 LEU A N 1
ATOM 686 C CA . LEU A 1 100 ? -28.667 5.110 -18.920 1.00 34.20 100 LEU A CA 1
ATOM 687 C C . LEU A 1 100 ? -27.512 4.225 -18.566 1.00 37.47 100 LEU A C 1
ATOM 688 O O . LEU A 1 100 ? -26.775 3.805 -19.439 1.00 35.45 100 LEU A O 1
ATOM 693 N N . GLU A 1 101 ? -27.335 3.954 -17.279 1.00 37.79 101 GLU A N 1
ATOM 694 C CA . GLU A 1 101 ? -26.292 3.070 -16.863 1.00 37.96 101 GLU A CA 1
ATOM 695 C C . GLU A 1 101 ? -26.536 1.652 -17.408 1.00 38.12 101 GLU A C 1
ATOM 696 O O . GLU A 1 101 ? -25.640 1.011 -17.920 1.00 34.95 101 GLU A O 1
ATOM 702 N N . ARG A 1 102 ? -27.759 1.161 -17.286 1.00 41.00 102 ARG A N 1
ATOM 703 C CA . ARG A 1 102 ? -28.081 -0.173 -17.779 1.00 39.01 102 ARG A CA 1
ATOM 704 C C . ARG A 1 102 ? -27.963 -0.255 -19.304 1.00 37.84 102 ARG A C 1
ATOM 705 O O . ARG A 1 102 ? -27.590 -1.279 -19.824 1.00 35.56 102 ARG A O 1
ATOM 713 N N . ILE A 1 103 ? -28.259 0.831 -20.011 1.00 37.77 103 ILE A N 1
ATOM 714 C CA . ILE A 1 103 ? -28.043 0.868 -21.451 1.00 37.77 103 ILE A CA 1
ATOM 715 C C . ILE A 1 103 ? -26.548 0.729 -21.781 1.00 38.91 103 ILE A C 1
ATOM 716 O O . ILE A 1 103 ? -26.187 0.001 -22.706 1.00 37.29 103 ILE A O 1
ATOM 721 N N . GLY A 1 104 ? -25.703 1.449 -21.042 1.00 36.25 104 GLY A N 1
ATOM 722 C CA . GLY A 1 104 ? -24.251 1.397 -21.208 1.00 33.12 104 GLY A CA 1
ATOM 723 C C . GLY A 1 104 ? -23.685 0.023 -20.886 1.00 36.27 104 GLY A C 1
ATOM 724 O O . GLY A 1 104 ? -22.798 -0.491 -21.595 1.00 36.35 104 GLY A O 1
ATOM 725 N N . ASP A 1 105 ? -24.201 -0.599 -19.834 1.00 34.11 105 ASP A N 1
ATOM 726 C CA . ASP A 1 105 ? -23.791 -1.944 -19.524 1.00 42.22 105 ASP A CA 1
ATOM 727 C C . ASP A 1 105 ? -24.194 -2.960 -20.621 1.00 41.42 105 ASP A C 1
ATOM 728 O O . ASP A 1 105 ? -23.412 -3.830 -20.958 1.00 36.13 105 ASP A O 1
ATOM 733 N N . GLU A 1 106 ? -25.405 -2.839 -21.171 1.00 37.54 106 GLU A N 1
ATOM 734 C CA . GLU A 1 106 ? -25.819 -3.725 -22.239 1.00 37.09 106 GLU A CA 1
ATOM 735 C C . GLU A 1 106 ? -24.964 -3.496 -23.495 1.00 34.67 106 GLU A C 1
ATOM 736 O O . GLU A 1 106 ? -24.641 -4.433 -24.176 1.00 31.40 106 GLU A O 1
ATOM 742 N N . ALA A 1 107 ? -24.645 -2.239 -23.794 1.00 32.42 107 ALA A N 1
ATOM 743 C CA . ALA A 1 107 ? -23.797 -1.913 -24.914 1.00 32.90 107 ALA A CA 1
ATOM 744 C C . ALA A 1 107 ? -22.499 -2.661 -24.771 1.00 34.10 107 ALA A C 1
ATOM 745 O O . ALA A 1 107 ? -21.938 -3.162 -25.745 1.00 34.44 107 ALA A O 1
ATOM 747 N N . SER A 1 108 ? -22.019 -2.702 -23.542 1.00 30.93 108 SER A N 1
ATOM 748 C CA . SER A 1 108 ? -20.729 -3.254 -23.237 1.00 33.80 108 SER A CA 1
ATOM 749 C C . SER A 1 108 ? -20.762 -4.790 -23.367 1.00 32.85 108 SER A C 1
ATOM 750 O O . SER A 1 108 ? -19.776 -5.387 -23.825 1.00 33.65 108 SER A O 1
ATOM 753 N N . LYS A 1 109 ? -21.886 -5.407 -23.026 1.00 31.06 109 LYS A N 1
ATOM 754 C CA . LYS A 1 109 ? -22.096 -6.824 -23.347 1.00 34.96 109 LYS A CA 1
ATOM 755 C C . LYS A 1 109 ? -22.112 -7.121 -24.859 1.00 35.11 109 LYS A C 1
ATOM 756 O O . LYS A 1 109 ? -21.582 -8.150 -25.285 1.00 30.10 109 LYS A O 1
ATOM 762 N N . VAL A 1 110 ? -22.718 -6.226 -25.650 1.00 31.38 110 VAL A N 1
ATOM 763 C CA . VAL A 1 110 ? -22.727 -6.353 -27.121 1.00 32.28 110 VAL A CA 1
ATOM 764 C C . VAL A 1 110 ? -21.287 -6.335 -27.606 1.00 30.34 110 VAL A C 1
ATOM 765 O O . VAL A 1 110 ? -20.894 -7.190 -28.379 1.00 33.06 110 VAL A O 1
ATOM 769 N N . ALA A 1 111 ? -20.490 -5.421 -27.075 1.00 29.86 111 ALA A N 1
ATOM 770 C CA . ALA A 1 111 ? -19.092 -5.349 -27.432 1.00 30.08 111 ALA A CA 1
ATOM 771 C C . ALA A 1 111 ? -18.344 -6.617 -27.064 1.00 33.31 111 ALA A C 1
ATOM 772 O O . ALA A 1 111 ? -17.441 -7.025 -27.800 1.00 34.10 111 ALA A O 1
ATOM 774 N N . ARG A 1 112 ? -18.687 -7.250 -25.948 1.00 33.88 112 ARG A N 1
ATOM 775 C CA . ARG A 1 112 ? -18.100 -8.571 -25.660 1.00 35.65 112 ARG A CA 1
ATOM 776 C C . ARG A 1 112 ? -18.482 -9.623 -26.692 1.00 33.98 112 ARG A C 1
ATOM 777 O O . ARG A 1 112 ? -17.640 -10.413 -27.079 1.00 29.11 112 ARG A O 1
ATOM 785 N N . ARG A 1 113 ? -19.740 -9.631 -27.128 1.00 32.34 113 ARG A N 1
ATOM 786 C CA . ARG A 1 113 ? -20.163 -10.562 -28.164 1.00 32.54 113 ARG A CA 1
ATOM 787 C C . ARG A 1 113 ? -19.392 -10.280 -29.421 1.00 29.51 113 ARG A C 1
ATOM 788 O O . ARG A 1 113 ? -19.034 -11.179 -30.096 1.00 34.36 113 ARG A O 1
ATOM 796 N N . ALA A 1 114 ? -19.144 -9.017 -29.722 1.00 29.13 114 ALA A N 1
ATOM 797 C CA . ALA A 1 114 ? -18.387 -8.636 -30.905 1.00 29.47 114 ALA A CA 1
ATOM 798 C C . ALA A 1 114 ? -16.997 -9.280 -30.925 1.00 30.32 114 ALA A C 1
ATOM 799 O O . ALA A 1 114 ? -16.525 -9.742 -31.952 1.00 32.63 114 ALA A O 1
ATOM 801 N N . ILE A 1 115 ? -16.323 -9.234 -29.786 1.00 30.47 115 ILE A N 1
ATOM 802 C CA . ILE A 1 115 ? -14.982 -9.764 -29.644 1.00 32.10 115 ILE A CA 1
ATOM 803 C C . ILE A 1 115 ? -15.042 -11.271 -29.777 1.00 31.87 115 ILE A C 1
ATOM 804 O O . ILE A 1 115 ? -14.283 -11.852 -30.550 1.00 32.01 115 ILE A O 1
ATOM 809 N N . GLN A 1 116 ? -16.011 -11.888 -29.135 1.00 31.18 116 GLN A N 1
ATOM 810 C CA . GLN A 1 116 ? -16.146 -13.315 -29.167 1.00 34.75 116 GLN A CA 1
ATOM 811 C C . GLN A 1 116 ? -16.360 -13.841 -30.557 1.00 32.53 116 GLN A C 1
ATOM 812 O O . GLN A 1 116 ? -15.809 -14.817 -30.918 1.00 30.89 116 GLN A O 1
ATOM 818 N N . LEU A 1 117 ? -17.181 -13.174 -31.328 1.00 32.11 117 LEU A N 1
ATOM 819 C CA . LEU A 1 117 ? -17.410 -13.566 -32.702 1.00 31.69 117 LEU A CA 1
ATOM 820 C C . LEU A 1 117 ? -16.149 -13.420 -33.557 1.00 31.92 117 LEU A C 1
ATOM 821 O O . LEU A 1 117 ? -15.966 -14.160 -34.520 1.00 32.20 117 LEU A O 1
ATOM 826 N N . CYS A 1 118 ? -15.292 -12.463 -33.213 1.00 31.43 118 CYS A N 1
ATOM 827 C CA . CYS A 1 118 ? -14.004 -12.338 -33.890 1.00 33.18 118 CYS A CA 1
ATOM 828 C C . CYS A 1 118 ? -13.155 -13.583 -33.687 1.00 32.72 118 CYS A C 1
ATOM 829 O O . CYS A 1 118 ? -12.398 -13.971 -34.558 1.00 33.72 118 CYS A O 1
ATOM 832 N N . GLU A 1 119 ? -13.286 -14.188 -32.522 1.00 34.87 119 GLU A N 1
ATOM 833 C CA . GLU A 1 119 ? -12.506 -15.336 -32.157 1.00 35.79 119 GLU A CA 1
ATOM 834 C C . GLU A 1 119 ? -13.105 -16.599 -32.744 1.00 38.55 119 GLU A C 1
ATOM 835 O O . GLU A 1 119 ? -12.382 -17.525 -33.083 1.00 36.60 119 GLU A O 1
ATOM 841 N N . GLU A 1 120 ? -14.415 -16.621 -32.917 1.00 35.96 120 GLU A N 1
ATOM 842 C CA . GLU A 1 120 ? -15.067 -17.834 -33.303 1.00 35.38 120 GLU A CA 1
ATOM 843 C C . GLU A 1 120 ? -15.393 -17.917 -34.788 1.00 36.91 120 GLU A C 1
ATOM 844 O O . GLU A 1 120 ? -15.666 -18.992 -35.280 1.00 35.46 120 GLU A O 1
ATOM 850 N N . GLY A 1 121 ? -15.376 -16.796 -35.495 1.00 34.87 121 GLY A N 1
ATOM 851 C CA . GLY A 1 121 ? -15.884 -16.756 -36.859 1.00 36.38 121 GLY A CA 1
ATOM 852 C C . GLY A 1 121 ? -17.276 -16.157 -36.897 1.00 39.00 121 GLY A C 1
ATOM 853 O O . GLY A 1 121 ? -18.024 -16.180 -35.908 1.00 37.65 121 GLY A O 1
ATOM 854 N N . GLU A 1 122 ? -17.646 -15.599 -38.029 1.00 38.09 122 GLU A N 1
ATOM 855 C CA . GLU A 1 122 ? -18.936 -15.002 -38.070 1.00 39.32 122 GLU A CA 1
ATOM 856 C C . GLU A 1 122 ? -20.083 -16.019 -38.026 1.00 37.36 122 GLU A C 1
ATOM 857 O O . GLU A 1 122 ? -19.934 -17.202 -38.371 1.00 37.70 122 GLU A O 1
ATOM 863 N N . SER A 1 123 ? -21.201 -15.572 -37.475 1.00 34.89 123 SER A N 1
ATOM 864 C CA . SER A 1 123 ? -22.424 -16.372 -37.450 1.00 35.05 123 SER A CA 1
ATOM 865 C C . SER A 1 123 ? -22.864 -16.481 -38.912 1.00 36.41 123 SER A C 1
ATOM 866 O O . SER A 1 123 ? -22.646 -15.572 -39.697 1.00 36.22 123 SER A O 1
ATOM 869 N N . PRO A 1 124 ? -23.456 -17.607 -39.295 1.00 36.78 124 PRO A N 1
ATOM 870 C CA . PRO A 1 124 ? -24.028 -17.653 -40.645 1.00 39.69 124 PRO A CA 1
ATOM 871 C C . PRO A 1 124 ? -25.382 -16.955 -40.715 1.00 38.91 124 PRO A C 1
ATOM 872 O O . PRO A 1 124 ? -25.906 -16.754 -41.802 1.00 38.63 124 PRO A O 1
ATOM 876 N N . ARG A 1 125 ? -25.915 -16.535 -39.563 1.00 39.97 125 ARG A N 1
ATOM 877 C CA . ARG A 1 125 ? -27.179 -15.833 -39.520 1.00 40.63 125 ARG A CA 1
ATOM 878 C C . ARG A 1 125 ? -27.134 -14.697 -38.510 1.00 42.75 125 ARG A C 1
ATOM 879 O O . ARG A 1 125 ? -26.396 -14.765 -37.530 1.00 38.92 125 ARG A O 1
ATOM 887 N N . GLY A 1 126 ? -27.922 -13.643 -38.765 1.00 43.04 126 GLY A N 1
ATOM 888 C CA . GLY A 1 126 ? -28.299 -12.672 -37.736 1.00 40.01 126 GLY A CA 1
ATOM 889 C C . GLY A 1 126 ? -27.778 -11.244 -37.835 1.00 37.61 126 GLY A C 1
ATOM 890 O O . GLY A 1 126 ? -28.191 -10.391 -37.075 1.00 35.26 126 GLY A O 1
ATOM 891 N N . TYR A 1 127 ? -26.868 -10.976 -38.747 1.00 34.18 127 TYR A N 1
ATOM 892 C CA . TYR A 1 127 ? -26.243 -9.667 -38.785 1.00 34.50 127 TYR A CA 1
ATOM 893 C C . TYR A 1 127 ? -27.190 -8.556 -39.241 1.00 35.79 127 TYR A C 1
ATOM 894 O O . TYR A 1 127 ? -27.134 -7.407 -38.720 1.00 33.12 127 TYR A O 1
ATOM 903 N N . VAL A 1 128 ? -28.045 -8.860 -40.215 1.00 35.84 128 VAL A N 1
ATOM 904 C CA . VAL A 1 128 ? -28.982 -7.855 -40.701 1.00 36.25 128 VAL A CA 1
ATOM 905 C C . VAL A 1 128 ? -29.940 -7.546 -39.581 1.00 33.35 128 VAL A C 1
ATOM 906 O O . VAL A 1 128 ? -30.273 -6.406 -39.378 1.00 32.59 128 VAL A O 1
ATOM 910 N N . GLU A 1 129 ? -30.340 -8.561 -38.825 1.00 36.56 129 GLU A N 1
ATOM 911 C CA . GLU A 1 129 ? -31.238 -8.348 -37.684 1.00 39.51 129 GLU A CA 1
ATOM 912 C C . GLU A 1 129 ? -30.608 -7.527 -36.542 1.00 34.92 129 GLU A C 1
ATOM 913 O O . GLU A 1 129 ? -31.268 -6.671 -35.938 1.00 32.89 129 GLU A O 1
ATOM 919 N N . VAL A 1 130 ? -29.363 -7.823 -36.221 1.00 33.86 130 VAL A N 1
ATOM 920 C CA . VAL A 1 130 ? -28.640 -7.052 -35.223 1.00 34.93 130 VAL A CA 1
ATOM 921 C C . VAL A 1 130 ? -28.570 -5.583 -35.643 1.00 31.83 130 VAL A C 1
ATOM 922 O O . VAL A 1 130 ? -28.873 -4.701 -34.867 1.00 35.62 130 VAL A O 1
ATOM 926 N N . ARG A 1 131 ? -28.154 -5.326 -36.865 1.00 30.24 131 ARG A N 1
ATOM 927 C CA . ARG A 1 131 ? -28.049 -3.956 -37.362 1.00 30.75 131 ARG A CA 1
ATOM 928 C C . ARG A 1 131 ? -29.397 -3.248 -37.345 1.00 31.71 131 ARG A C 1
ATOM 929 O O . ARG A 1 131 ? -29.486 -2.107 -36.965 1.00 31.63 131 ARG A O 1
ATOM 937 N N . HIS A 1 132 ? -30.442 -3.943 -37.748 1.00 34.67 132 HIS A N 1
ATOM 938 C CA . HIS A 1 132 ? -31.768 -3.364 -37.808 1.00 39.64 132 HIS A CA 1
ATOM 939 C C . HIS A 1 132 ? -32.340 -3.008 -36.439 1.00 38.62 132 HIS A C 1
ATOM 940 O O . HIS A 1 132 ? -32.811 -1.886 -36.223 1.00 40.76 132 HIS A O 1
ATOM 947 N N . ILE A 1 133 ? -32.314 -3.964 -35.522 1.00 35.79 133 ILE A N 1
ATOM 948 C CA . ILE A 1 133 ? -32.786 -3.736 -34.156 1.00 34.23 133 ILE A CA 1
ATOM 949 C C . ILE A 1 133 ? -31.901 -2.711 -33.441 1.00 35.34 133 ILE A C 1
ATOM 950 O O . ILE A 1 133 ? -32.380 -1.806 -32.751 1.00 33.64 133 ILE A O 1
ATOM 9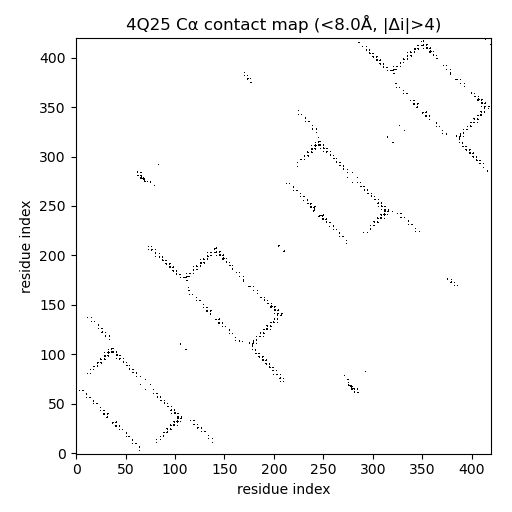55 N N . GLY A 1 134 ? -30.599 -2.800 -33.669 1.00 34.51 134 GLY A N 1
ATOM 956 C CA . GLY A 1 134 ? -29.663 -1.879 -33.043 1.00 34.49 134 GLY A CA 1
ATOM 957 C C . GLY A 1 134 ? -29.866 -0.428 -33.441 1.00 35.15 134 GLY A C 1
ATOM 958 O O . GLY A 1 134 ? -29.692 0.499 -32.626 1.00 32.26 134 GLY A O 1
ATOM 959 N N . SER A 1 135 ? -30.193 -0.203 -34.707 1.00 35.89 135 SER A N 1
ATOM 960 C CA . SER A 1 135 ? -30.319 1.169 -35.185 1.00 38.65 135 SER A CA 1
ATOM 961 C C . SER A 1 135 ? -31.626 1.760 -34.681 1.00 36.27 135 SER A C 1
ATOM 962 O O . SER A 1 135 ? -31.708 2.939 -34.381 1.00 40.80 135 SER A O 1
ATOM 965 N N . GLN A 1 136 ? -32.634 0.918 -34.569 1.00 34.55 136 GLN A N 1
ATOM 966 C CA . GLN A 1 136 ? -33.912 1.338 -34.036 1.00 37.40 136 GLN A CA 1
ATOM 967 C C . GLN A 1 136 ? -33.821 1.719 -32.566 1.00 41.31 136 GLN A C 1
ATOM 968 O O . GLN A 1 136 ? -34.263 2.778 -32.144 1.00 39.24 136 GLN A O 1
ATOM 974 N N . VAL A 1 137 ? -33.208 0.841 -31.800 1.00 38.44 137 VAL A N 1
ATOM 975 C CA . VAL A 1 137 ? -33.099 0.995 -30.359 1.00 36.20 137 VAL A CA 1
ATOM 976 C C . VAL A 1 137 ? -32.169 2.173 -30.003 1.00 36.53 137 VAL A C 1
ATOM 977 O O . VAL A 1 137 ? -32.368 2.862 -29.018 1.00 37.66 137 VAL A O 1
ATOM 981 N N . GLN A 1 138 ? -31.169 2.419 -30.830 1.00 36.31 138 GLN A N 1
ATOM 982 C CA . GLN A 1 138 ? -30.348 3.601 -30.688 1.00 36.68 138 GLN A CA 1
ATOM 983 C C . GLN A 1 138 ? -31.201 4.839 -30.944 1.00 40.26 138 GLN A C 1
ATOM 984 O O . GLN A 1 138 ? -31.029 5.844 -30.251 1.00 38.98 138 GLN A O 1
ATOM 990 N N . LYS A 1 139 ? -32.104 4.767 -31.931 1.00 40.23 139 LYS A N 1
ATOM 991 C CA . LYS A 1 139 ? -33.020 5.870 -32.214 1.00 43.42 139 LYS A CA 1
ATOM 992 C C . LYS A 1 139 ? -33.942 6.131 -31.032 1.00 37.30 139 LYS A C 1
ATOM 993 O O . LYS A 1 139 ? -34.059 7.241 -30.581 1.00 41.56 139 LYS A O 1
ATOM 999 N N . MET A 1 140 ? -34.570 5.091 -30.533 1.00 38.34 140 MET A N 1
ATOM 1000 C CA . MET A 1 140 ? -35.345 5.168 -29.289 1.00 40.18 140 MET A CA 1
ATOM 1001 C C . MET A 1 140 ? -34.601 5.883 -28.160 1.00 41.90 140 MET A C 1
ATOM 1002 O O . MET A 1 140 ? -35.209 6.657 -27.429 1.00 43.06 140 MET A O 1
ATOM 1007 N N . VAL A 1 141 ? -33.298 5.653 -28.029 1.00 40.42 141 VAL A N 1
ATOM 1008 C CA . VAL A 1 141 ? -32.518 6.337 -27.006 1.00 39.82 141 VAL A CA 1
ATOM 1009 C C . VAL A 1 141 ? -32.388 7.831 -27.298 1.00 40.00 141 VAL A C 1
ATOM 1010 O O . VAL A 1 141 ? -32.683 8.625 -26.418 1.00 38.90 141 VAL A O 1
ATOM 1014 N N . GLN A 1 142 ? -31.942 8.203 -28.506 1.00 42.98 142 GLN A N 1
ATOM 1015 C CA . GLN A 1 142 ? -31.900 9.612 -28.952 1.00 42.97 142 GLN A CA 1
ATOM 1016 C C . GLN A 1 142 ? -33.235 10.307 -28.671 1.00 42.08 142 GLN A C 1
ATOM 1017 O O . GLN A 1 142 ? -33.269 11.383 -28.111 1.00 39.92 142 GLN A O 1
ATOM 1023 N N . GLU A 1 143 ? -34.326 9.659 -29.043 1.00 40.69 143 GLU A N 1
ATOM 1024 C CA . GLU A 1 143 ? -35.651 10.265 -28.977 1.00 46.42 143 GLU A CA 1
ATOM 1025 C C . GLU A 1 143 ? -36.100 10.471 -27.535 1.00 49.13 143 GLU A C 1
ATOM 1026 O O . GLU A 1 143 ? -36.606 11.545 -27.185 1.00 52.22 143 GLU A O 1
ATOM 1032 N N . ALA A 1 144 ? -35.913 9.459 -26.700 1.00 44.14 144 ALA A N 1
ATOM 1033 C CA . ALA A 1 144 ? -36.204 9.605 -25.281 1.00 44.15 144 ALA A CA 1
ATOM 1034 C C . ALA A 1 144 ? -35.402 10.771 -24.673 1.00 44.30 144 ALA A C 1
ATOM 1035 O O . ALA A 1 144 ? -35.941 11.533 -23.885 1.00 40.57 144 ALA A O 1
ATOM 1037 N N . LEU A 1 145 ? -34.129 10.912 -25.052 1.00 43.49 145 LEU A N 1
ATOM 1038 C CA . LEU A 1 145 ? -33.307 12.014 -24.552 1.00 43.27 145 LEU A CA 1
ATOM 1039 C C . LEU A 1 145 ? -33.789 13.323 -25.124 1.00 48.11 145 LEU A C 1
ATOM 1040 O O . LEU A 1 145 ? -33.880 14.316 -24.401 1.00 47.22 145 LEU A O 1
ATOM 1045 N N . ASP A 1 146 ? -34.073 13.346 -26.425 1.00 49.45 146 ASP A N 1
ATOM 1046 C CA . ASP A 1 146 ? -34.609 14.563 -27.031 1.00 54.35 146 ASP A CA 1
ATOM 1047 C C . ASP A 1 146 ? -35.946 14.931 -26.325 1.00 45.41 146 ASP A C 1
ATOM 1048 O O . ASP A 1 146 ? -36.213 16.080 -26.077 1.00 47.69 146 ASP A O 1
ATOM 1053 N N . ALA A 1 147 ? -36.738 13.931 -25.961 1.00 46.79 147 ALA A N 1
ATOM 1054 C CA . ALA A 1 147 ? -38.037 14.144 -25.340 1.00 46.52 147 ALA A CA 1
ATOM 1055 C C . ALA A 1 147 ? -37.889 14.725 -23.950 1.00 54.80 147 ALA A C 1
ATOM 1056 O O . ALA A 1 147 ? -38.570 15.669 -23.594 1.00 56.27 147 ALA A O 1
ATOM 1058 N N . PHE A 1 148 ? -36.987 14.153 -23.165 1.00 54.54 148 PHE A N 1
ATOM 1059 C CA . PHE A 1 148 ? -36.616 14.721 -21.884 1.00 55.82 148 PHE A CA 1
ATOM 1060 C C . PHE A 1 148 ? -36.116 16.176 -22.035 1.00 56.03 148 PHE A C 1
ATOM 1061 O O . PHE A 1 148 ? -36.499 17.057 -21.253 1.00 55.17 148 PHE A O 1
ATOM 1069 N N . ALA A 1 149 ? -35.258 16.414 -23.026 1.00 49.60 149 ALA A N 1
ATOM 1070 C CA . ALA A 1 149 ? -34.648 17.728 -23.220 1.00 52.56 149 ALA A CA 1
ATOM 1071 C C . ALA A 1 149 ? -35.673 18.814 -23.608 1.00 57.94 149 ALA A C 1
ATOM 1072 O O . ALA A 1 149 ? -35.402 19.994 -23.405 1.00 54.64 149 ALA A O 1
ATOM 1074 N N . ARG A 1 150 ? -36.837 18.412 -24.117 1.00 56.35 150 ARG A N 1
ATOM 1075 C CA . ARG A 1 150 ? -37.858 19.356 -24.578 1.00 60.17 150 ARG A CA 1
ATOM 1076 C C . ARG A 1 150 ? -39.225 19.155 -23.895 1.00 58.14 150 ARG A C 1
ATOM 1077 O O . ARG A 1 150 ? -40.243 19.661 -24.365 1.00 6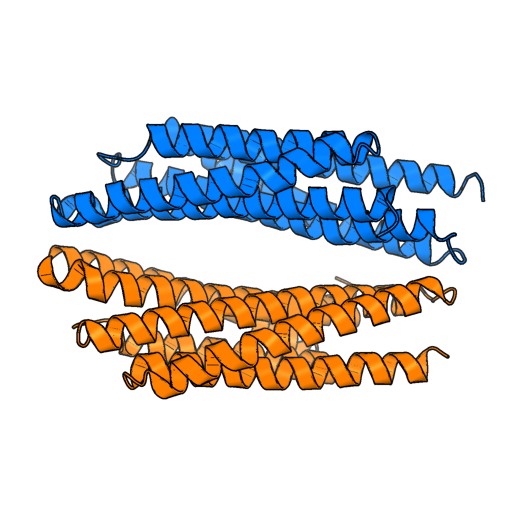0.15 150 ARG A O 1
ATOM 1085 N N . PHE A 1 151 ? -39.257 18.398 -22.811 1.00 52.68 151 PHE A N 1
ATOM 1086 C CA . PHE A 1 151 ? -40.492 18.168 -22.077 1.00 57.61 151 PHE A CA 1
ATOM 1087 C C . PHE A 1 151 ? -41.600 17.769 -23.038 1.00 62.42 151 PHE A C 1
ATOM 1088 O O . PHE A 1 151 ? -42.753 18.183 -22.872 1.00 66.31 151 PHE A O 1
ATOM 1096 N N . ASP A 1 152 ? -41.243 16.974 -24.044 1.00 57.32 152 ASP A N 1
ATOM 1097 C CA . ASP A 1 152 ? -42.147 16.628 -25.127 1.00 52.58 152 ASP A CA 1
ATOM 1098 C C . ASP A 1 152 ? -42.724 15.231 -24.909 1.00 53.23 152 ASP A C 1
ATOM 1099 O O . ASP A 1 152 ? -42.171 14.222 -25.378 1.00 54.64 152 ASP A O 1
ATOM 1104 N N . ALA A 1 153 ? -43.843 15.166 -24.200 1.00 51.38 153 ALA A N 1
ATOM 1105 C CA . ALA A 1 153 ? -44.458 13.890 -23.888 1.00 56.55 153 ALA A CA 1
ATOM 1106 C C . ALA A 1 153 ? -45.186 13.253 -25.065 1.00 56.43 153 ALA A C 1
ATOM 1107 O O . ALA A 1 153 ? -45.672 12.127 -24.946 1.00 59.50 153 ALA A O 1
ATOM 1109 N N . ASP A 1 154 ? -45.253 13.952 -26.195 1.00 61.36 154 ASP A N 1
ATOM 1110 C CA . ASP A 1 154 ? -45.820 13.374 -27.428 1.00 62.53 154 ASP A CA 1
ATOM 1111 C C . ASP A 1 154 ? -44.791 12.423 -28.029 1.00 55.63 154 ASP A C 1
ATOM 1112 O O . ASP A 1 154 ? -45.084 11.269 -28.254 1.00 55.85 154 ASP A O 1
ATOM 1117 N N . LEU A 1 155 ? -43.590 12.933 -28.295 1.00 52.37 155 LEU A N 1
ATOM 1118 C CA . LEU A 1 155 ? -42.488 12.130 -28.790 1.00 57.04 155 LEU A CA 1
ATOM 1119 C C . LEU A 1 155 ? -42.271 10.922 -27.877 1.00 59.28 155 LEU A C 1
ATOM 1120 O O . LEU A 1 155 ? -42.209 9.775 -28.332 1.00 58.81 155 LEU A O 1
ATOM 1125 N N . ALA A 1 156 ? -42.218 11.207 -26.581 1.00 58.17 156 ALA A N 1
ATOM 1126 C CA . ALA A 1 156 ? -41.984 10.211 -25.560 1.00 55.56 156 ALA A CA 1
ATOM 1127 C C . ALA A 1 156 ? -42.951 9.082 -25.680 1.00 61.23 156 ALA A C 1
ATOM 1128 O O . ALA A 1 156 ? -42.564 7.903 -25.528 1.00 61.32 156 ALA A O 1
ATOM 1130 N N . LEU A 1 157 ? -44.211 9.425 -25.944 1.00 56.60 157 LEU A N 1
ATOM 1131 C CA . LEU A 1 157 ? -45.248 8.398 -26.032 1.00 57.80 157 LEU A CA 1
ATOM 1132 C C . LEU A 1 157 ? -44.959 7.425 -27.164 1.00 53.09 157 LEU A C 1
ATOM 1133 O O . LEU A 1 157 ? -45.130 6.215 -27.004 1.00 58.02 157 LEU A O 1
ATOM 1138 N N . SER A 1 158 ? -44.527 7.954 -28.305 1.00 50.51 158 SER A N 1
ATOM 1139 C CA . SER A 1 158 ? -44.307 7.125 -29.491 1.00 54.30 158 SER A CA 1
ATOM 1140 C C . SER A 1 158 ? -43.090 6.194 -29.306 1.00 52.93 158 SER A C 1
ATOM 1141 O O . SER A 1 158 ? -43.128 5.026 -29.699 1.00 49.52 158 SER A O 1
ATOM 1144 N N . VAL A 1 159 ? -42.033 6.718 -28.685 1.00 53.20 159 VAL A N 1
ATOM 1145 C CA . VAL A 1 159 ? -40.912 5.895 -28.228 1.00 48.11 159 VAL A CA 1
ATOM 1146 C C . VAL A 1 159 ? -41.423 4.683 -27.469 1.00 50.59 159 VAL A C 1
ATOM 1147 O O . VAL A 1 159 ? -41.205 3.512 -27.869 1.00 49.72 159 VAL A O 1
ATOM 1151 N N . ALA A 1 160 ? -42.135 4.951 -26.390 1.00 50.58 160 ALA A N 1
ATOM 1152 C CA . ALA A 1 160 ? -42.691 3.872 -25.577 1.00 52.62 160 ALA A CA 1
ATOM 1153 C C . ALA A 1 160 ? -43.519 2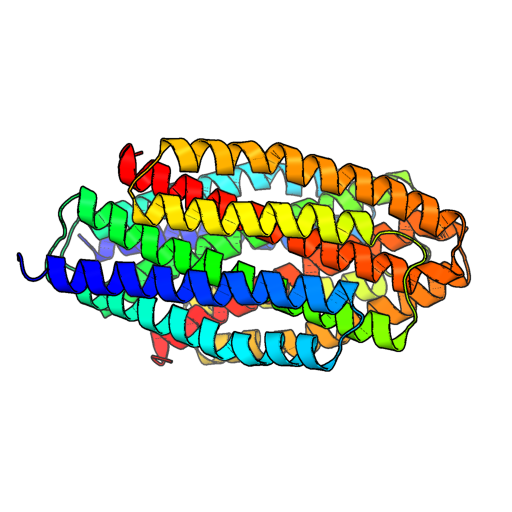.892 -26.397 1.00 55.88 160 ALA A C 1
ATOM 1154 O O . ALA A 1 160 ? -43.474 1.678 -26.170 1.00 59.35 160 ALA A O 1
ATOM 1156 N N . GLN A 1 161 ? -44.277 3.411 -27.355 1.00 56.56 161 GLN A N 1
ATOM 1157 C CA . GLN A 1 161 ? -45.094 2.561 -28.215 1.00 55.14 161 GLN A CA 1
ATOM 1158 C C . GLN A 1 161 ? -44.253 1.761 -29.188 1.00 52.52 161 GLN A C 1
ATOM 1159 O O . GLN A 1 161 ? -44.610 0.644 -29.541 1.00 54.22 161 GLN A O 1
ATOM 1165 N N . TYR A 1 162 ? -43.146 2.333 -29.648 1.00 51.85 162 TYR A N 1
ATOM 1166 C CA . TYR A 1 162 ? -42.307 1.634 -30.616 1.00 53.27 162 TYR A CA 1
ATOM 1167 C C . TYR A 1 162 ? -41.580 0.429 -30.016 1.00 52.85 162 TYR A C 1
ATOM 1168 O O . TYR A 1 162 ? -41.067 -0.402 -30.761 1.00 50.17 162 TYR A O 1
ATOM 1177 N N . ASP A 1 163 ? -41.536 0.352 -28.682 1.00 48.52 163 ASP A N 1
ATOM 1178 C CA . ASP A 1 163 ? -40.876 -0.734 -27.997 1.00 48.87 163 ASP A CA 1
ATOM 1179 C C . ASP A 1 163 ? -41.585 -2.025 -28.268 1.00 49.52 163 ASP A C 1
ATOM 1180 O O . ASP A 1 163 ? -40.959 -3.064 -28.301 1.00 46.74 163 ASP A O 1
ATOM 1185 N N . LYS A 1 164 ? -42.894 -1.951 -28.476 1.00 51.28 164 LYS A N 1
ATOM 1186 C CA . LYS A 1 164 ? -43.677 -3.133 -28.826 1.00 53.76 164 LYS A CA 1
ATOM 1187 C C . LYS A 1 164 ? -43.149 -3.764 -30.100 1.00 49.05 164 LYS A C 1
ATOM 1188 O O . LYS A 1 164 ? -43.017 -4.992 -30.195 1.00 47.15 164 LYS A O 1
ATOM 1194 N N . THR A 1 165 ? -42.844 -2.928 -31.085 1.00 46.07 165 THR A N 1
ATOM 1195 C CA . THR A 1 165 ? -42.482 -3.470 -32.386 1.00 47.19 165 THR A CA 1
ATOM 1196 C C . THR A 1 165 ? -41.055 -4.011 -32.302 1.00 47.25 165 THR A C 1
ATOM 1197 O O . THR A 1 165 ? -40.729 -4.981 -32.956 1.00 50.66 165 THR A O 1
ATOM 1201 N N . VAL A 1 166 ? -40.227 -3.430 -31.437 1.00 49.11 166 VAL A N 1
ATOM 1202 C CA . VAL A 1 166 ? -38.876 -3.919 -31.265 1.00 43.80 166 VAL A CA 1
ATOM 1203 C C . VAL A 1 166 ? -38.898 -5.294 -30.595 1.00 46.01 166 VAL A C 1
ATOM 1204 O O . VAL A 1 166 ? -38.262 -6.227 -31.091 1.00 42.85 166 VAL A O 1
ATOM 1208 N N . ASP A 1 167 ? -39.633 -5.437 -29.492 1.00 46.41 167 ASP A N 1
ATOM 1209 C CA . ASP A 1 167 ? -39.727 -6.746 -28.829 1.00 48.32 167 ASP A CA 1
ATOM 1210 C C . ASP A 1 167 ? -40.291 -7.795 -29.796 1.00 48.52 167 ASP A C 1
ATOM 1211 O O . ASP A 1 167 ? -39.921 -8.967 -29.743 1.00 50.83 167 ASP A O 1
ATOM 1216 N N . ARG A 1 168 ? -41.173 -7.354 -30.685 1.00 49.12 168 ARG A N 1
ATOM 1217 C CA . ARG A 1 168 ? -41.765 -8.224 -31.689 1.00 51.84 168 ARG A CA 1
ATOM 1218 C C . ARG A 1 168 ? -40.712 -8.701 -32.692 1.00 48.50 168 ARG A C 1
ATOM 1219 O O . ARG A 1 168 ? -40.622 -9.893 -32.999 1.00 48.76 168 ARG A O 1
ATOM 1227 N N . GLU A 1 169 ? -39.930 -7.768 -33.213 1.00 44.97 169 GLU A N 1
ATOM 1228 C CA . GLU A 1 169 ? -38.795 -8.097 -34.069 1.00 44.57 169 GLU A CA 1
ATOM 1229 C C . GLU A 1 169 ? -37.779 -9.052 -33.403 1.00 47.45 169 GLU A C 1
ATOM 1230 O O . GLU A 1 169 ? -37.225 -9.947 -34.047 1.00 50.37 169 GLU A O 1
ATOM 1236 N N . TYR A 1 170 ? -37.535 -8.852 -32.117 1.00 45.67 170 TYR A N 1
ATOM 1237 C CA . TYR A 1 170 ? -36.643 -9.709 -31.385 1.00 45.85 170 TYR A CA 1
ATOM 1238 C C . TYR A 1 170 ? -37.166 -11.160 -31.382 1.00 49.64 170 TYR A C 1
ATOM 1239 O O . TYR A 1 170 ? -36.411 -12.093 -31.656 1.00 49.99 170 TYR A O 1
ATOM 1248 N N . LYS A 1 171 ? -38.447 -11.355 -31.089 1.00 51.53 171 LYS A N 1
ATOM 1249 C CA . LYS A 1 171 ? -38.998 -12.713 -31.000 1.00 51.10 171 LYS A CA 1
ATOM 1250 C C . LYS A 1 171 ? -38.979 -13.430 -32.350 1.00 48.66 171 LYS A C 1
ATOM 1251 O O . LYS A 1 171 ? -38.766 -14.637 -32.382 1.00 52.50 171 LYS A O 1
ATOM 1257 N N . THR A 1 172 ? -39.145 -12.702 -33.454 1.00 45.61 172 THR A N 1
ATOM 1258 C CA . THR A 1 172 ? -39.121 -13.330 -34.784 1.00 50.66 172 THR A CA 1
ATOM 1259 C C . THR A 1 172 ? -37.676 -13.637 -35.187 1.00 47.86 172 THR A C 1
ATOM 1260 O O . THR A 1 172 ? -37.410 -14.638 -35.866 1.00 49.99 172 THR A O 1
ATOM 1264 N N . ALA A 1 173 ? -36.733 -12.801 -34.761 1.00 49.59 173 ALA A N 1
ATOM 1265 C CA . ALA A 1 173 ? -35.320 -13.100 -35.045 1.00 47.35 173 ALA A CA 1
ATOM 1266 C C . ALA A 1 173 ? -34.873 -14.284 -34.227 1.00 43.41 173 ALA A C 1
ATOM 1267 O O . ALA A 1 173 ? -34.140 -15.098 -34.722 1.00 43.90 173 ALA A O 1
ATOM 1269 N N . LEU A 1 174 ? -35.347 -14.395 -32.991 1.00 44.51 174 LEU A N 1
ATOM 1270 C CA . LEU A 1 174 ? -35.062 -15.560 -32.163 1.00 45.36 174 LEU A CA 1
ATOM 1271 C C . LEU A 1 174 ? -35.521 -16.844 -32.855 1.00 51.03 174 LEU A C 1
ATOM 1272 O O . LEU A 1 174 ? -34.800 -17.851 -32.812 1.00 50.30 174 LEU A O 1
ATOM 1277 N N . ARG A 1 175 ? -36.739 -16.813 -33.425 1.00 49.34 175 ARG A N 1
ATOM 1278 C CA . ARG A 1 175 ? -37.329 -17.948 -34.153 1.00 53.93 175 ARG A CA 1
ATOM 1279 C C . ARG A 1 175 ? -36.393 -18.358 -35.248 1.00 48.18 175 ARG A C 1
ATOM 1280 O O . ARG A 1 175 ? -35.988 -19.507 -35.327 1.00 45.91 175 ARG A O 1
ATOM 1288 N N . GLU A 1 176 ? -36.056 -17.400 -36.108 1.00 48.21 176 GLU A N 1
ATOM 1289 C CA . GLU A 1 176 ? -35.145 -17.655 -37.236 1.00 45.25 176 GLU A CA 1
ATOM 1290 C C . GLU A 1 176 ? -33.870 -18.354 -36.744 1.00 45.22 176 GLU A C 1
ATOM 1291 O O . GLU A 1 176 ? -33.453 -19.390 -37.279 1.00 43.62 176 GLU A O 1
ATOM 1297 N N . LEU A 1 177 ? -33.288 -17.798 -35.683 1.00 43.00 177 LEU A N 1
ATOM 1298 C CA . LEU A 1 177 ? -31.990 -18.244 -35.189 1.00 43.39 177 LEU A CA 1
ATOM 1299 C C . LEU A 1 177 ? -32.034 -19.571 -34.449 1.00 39.39 177 LEU A C 1
ATOM 1300 O O . LEU A 1 177 ? -31.162 -20.414 -34.659 1.00 40.75 177 LEU A O 1
ATOM 1305 N N . VAL A 1 178 ? -33.028 -19.791 -33.603 1.00 42.31 178 VAL A N 1
ATOM 1306 C CA . VAL A 1 178 ? -33.159 -21.106 -32.939 1.00 43.59 178 VAL A CA 1
ATOM 1307 C C . VAL A 1 178 ? -33.349 -22.226 -33.999 1.00 48.85 178 VAL A C 1
ATOM 1308 O O . VAL A 1 178 ? -32.578 -23.184 -34.040 1.00 44.71 178 VAL A O 1
ATOM 1312 N N . THR A 1 179 ? -34.305 -22.062 -34.913 1.00 49.44 179 THR A N 1
ATOM 1313 C CA . THR A 1 179 ? -34.575 -23.109 -35.911 1.00 46.59 179 THR A CA 1
ATOM 1314 C C . THR A 1 179 ? -33.329 -23.321 -36.757 1.00 45.91 179 THR A C 1
ATOM 1315 O O . THR A 1 179 ? -32.994 -24.455 -37.121 1.00 44.88 179 THR A O 1
ATOM 1319 N N . TYR A 1 180 ? -32.590 -22.242 -37.025 1.00 44.59 180 TYR A N 1
ATOM 1320 C CA . TYR A 1 180 ? -31.329 -22.396 -37.744 1.00 42.01 180 TYR A CA 1
ATOM 1321 C C . TYR A 1 180 ? -30.276 -23.192 -36.958 1.00 43.42 180 TYR A C 1
ATOM 1322 O O . TYR A 1 180 ? -29.582 -24.028 -37.540 1.00 40.57 180 TYR A O 1
ATOM 1331 N N . MET A 1 181 ? -30.161 -22.943 -35.649 1.00 43.87 181 MET A N 1
ATOM 1332 C CA . MET A 1 181 ? -29.235 -23.722 -34.799 1.00 44.73 181 MET A CA 1
ATOM 1333 C C . MET A 1 181 ? -29.510 -25.220 -34.885 1.00 46.24 181 MET A C 1
ATOM 1334 O O . MET A 1 181 ? -28.586 -26.026 -34.822 1.00 44.41 181 MET A O 1
ATOM 1339 N N . MET A 1 182 ? -30.775 -25.585 -35.016 1.00 49.61 182 MET A N 1
ATOM 1340 C CA . MET A 1 182 ? -31.155 -26.993 -35.014 1.00 50.84 182 MET A CA 1
ATOM 1341 C C . MET A 1 182 ? -30.767 -27.650 -36.335 1.00 48.04 182 MET A C 1
ATOM 1342 O O . MET A 1 182 ? -30.426 -28.804 -36.367 1.00 49.30 182 MET A O 1
ATOM 1347 N N . GLU A 1 183 ? -30.750 -26.862 -37.398 1.00 48.21 183 GLU A N 1
ATOM 1348 C CA . GLU A 1 183 ? -30.316 -27.304 -38.702 1.00 47.77 183 GLU A CA 1
ATOM 1349 C C . GLU A 1 183 ? -28.790 -27.388 -38.802 1.00 52.06 183 GLU A C 1
ATOM 1350 O O . GLU A 1 183 ? -28.271 -28.271 -39.481 1.00 47.31 183 GLU A O 1
ATOM 1356 N N . ASP A 1 184 ? -28.073 -26.469 -38.156 1.00 47.37 184 ASP A N 1
ATOM 1357 C CA . ASP A 1 184 ? -26.599 -26.434 -38.243 1.00 48.78 184 ASP A CA 1
ATOM 1358 C C . ASP A 1 184 ? -26.008 -26.323 -36.840 1.00 46.28 184 ASP A C 1
ATOM 1359 O O . ASP A 1 184 ? -25.659 -25.233 -36.410 1.00 42.25 184 ASP A O 1
ATOM 1364 N N . PRO A 1 185 ? -25.926 -27.454 -36.118 1.00 44.10 185 PRO A N 1
ATOM 1365 C CA . PRO A 1 185 ? -25.450 -27.453 -34.754 1.00 45.62 185 PRO A CA 1
ATOM 1366 C C . PRO A 1 185 ? -24.026 -26.926 -34.574 1.00 45.14 185 PRO A C 1
ATOM 1367 O O . PRO A 1 185 ? -23.738 -26.391 -33.510 1.00 47.42 185 PRO A O 1
ATOM 1371 N N . ARG A 1 186 ? -23.162 -27.049 -35.581 1.00 41.18 186 ARG A N 1
ATOM 1372 C CA . ARG A 1 186 ? -21.806 -26.501 -35.498 1.00 45.33 186 ARG A CA 1
ATOM 1373 C C . ARG A 1 186 ? -21.785 -24.978 -35.275 1.00 41.13 186 ARG A C 1
ATOM 1374 O O . ARG A 1 186 ? -20.785 -24.409 -34.870 1.00 41.49 186 ARG A O 1
ATOM 1382 N N . ALA A 1 187 ? -22.891 -24.308 -35.548 1.00 39.35 187 ALA A N 1
ATOM 1383 C CA . ALA A 1 187 ? -22.912 -22.868 -35.481 1.00 39.16 187 ALA A CA 1
ATOM 1384 C C . ALA A 1 187 ? -23.519 -22.338 -34.175 1.00 39.69 187 ALA A C 1
ATOM 1385 O O . ALA A 1 187 ? -23.568 -21.144 -33.979 1.00 41.16 187 ALA A O 1
ATOM 1387 N N . ILE A 1 188 ? -23.906 -23.229 -33.270 1.00 37.13 188 ILE A N 1
ATOM 1388 C CA . ILE A 1 188 ? -24.595 -22.868 -32.046 1.00 37.15 188 ILE A CA 1
ATOM 1389 C C . ILE A 1 188 ? -23.894 -21.794 -31.208 1.00 39.62 188 ILE A C 1
ATOM 1390 O O . ILE A 1 188 ? -24.498 -20.809 -30.772 1.00 35.57 188 ILE A O 1
ATOM 1395 N N . SER A 1 189 ? -22.606 -21.980 -30.982 1.00 43.06 189 SER A N 1
ATOM 1396 C CA . SER A 1 189 ? -21.818 -21.036 -30.221 1.00 38.44 189 SER A CA 1
ATOM 1397 C C . SER A 1 189 ? -21.814 -19.634 -30.870 1.00 42.01 189 SER A C 1
ATOM 1398 O O . SER A 1 189 ? -21.909 -18.592 -30.190 1.00 38.22 189 SER A O 1
ATOM 1401 N N . ARG A 1 190 ? -21.744 -19.596 -32.193 1.00 37.15 190 ARG A N 1
ATOM 1402 C CA . ARG A 1 190 ? -21.748 -18.325 -32.880 1.00 36.06 190 ARG A CA 1
ATOM 1403 C C . ARG A 1 190 ? -23.160 -17.705 -32.908 1.00 35.54 190 ARG A C 1
ATOM 1404 O O . ARG A 1 190 ? -23.319 -16.507 -32.660 1.00 34.24 190 ARG A O 1
ATOM 1412 N N . VAL A 1 191 ? -24.178 -18.518 -33.141 1.00 31.66 191 VAL A N 1
ATOM 1413 C CA . VAL A 1 191 ? -25.550 -18.024 -33.128 1.00 32.73 191 VAL A CA 1
ATOM 1414 C C . VAL A 1 191 ? -26.000 -17.528 -31.744 1.00 32.65 191 VAL A C 1
ATOM 1415 O O . VAL A 1 191 ? -26.692 -16.526 -31.641 1.00 32.71 191 VAL A O 1
ATOM 1419 N N . LEU A 1 192 ? -25.625 -18.235 -30.685 1.00 31.58 192 LEU A N 1
ATOM 1420 C CA . LEU A 1 192 ? -25.919 -17.788 -29.346 1.00 33.20 192 LEU A CA 1
ATOM 1421 C C . LEU A 1 192 ? -25.356 -16.427 -29.092 1.00 32.41 192 LEU A C 1
ATOM 1422 O O . LEU A 1 192 ? -25.989 -15.632 -28.420 1.00 37.46 192 LEU A O 1
ATOM 1427 N N . ASN A 1 193 ? -24.165 -16.153 -29.597 1.00 31.40 193 ASN A N 1
ATOM 1428 C CA . ASN A 1 193 ? -23.599 -14.817 -29.454 1.00 33.55 193 ASN A CA 1
ATOM 1429 C C . ASN A 1 193 ? -24.451 -13.714 -30.102 1.00 33.90 193 ASN A C 1
ATOM 1430 O O . ASN A 1 193 ? -24.704 -12.689 -29.455 1.00 31.92 193 ASN A O 1
ATOM 1435 N N . ILE A 1 194 ? -24.929 -13.923 -31.339 1.00 34.50 194 ILE A N 1
ATOM 1436 C CA . ILE A 1 194 ? -25.884 -12.995 -31.947 1.00 32.72 194 ILE A CA 1
ATOM 1437 C C . ILE A 1 194 ? -27.153 -12.853 -31.100 1.00 32.99 194 ILE A C 1
ATOM 1438 O O . ILE A 1 194 ? -27.660 -11.753 -30.883 1.00 33.36 194 ILE A O 1
ATOM 1443 N N . ILE A 1 195 ? -27.649 -13.971 -30.590 1.00 33.29 195 ILE A N 1
ATOM 1444 C CA . ILE A 1 195 ? -28.840 -13.976 -29.747 1.00 33.60 195 ILE A CA 1
ATOM 1445 C C . ILE A 1 195 ? -28.649 -13.186 -28.449 1.00 35.26 195 ILE A C 1
ATOM 1446 O O . ILE A 1 195 ? -29.504 -12.372 -28.105 1.00 33.68 195 ILE A O 1
ATOM 1451 N N . TRP A 1 196 ? -27.524 -13.376 -27.770 1.00 34.35 196 TRP A N 1
ATOM 1452 C CA . TRP A 1 196 ? -27.239 -12.592 -26.588 1.00 34.62 196 TRP A CA 1
ATOM 1453 C C . TRP A 1 196 ? -27.144 -11.109 -26.949 1.00 33.16 196 TRP A C 1
ATOM 1454 O O . TRP A 1 196 ? -27.618 -10.257 -26.215 1.00 32.45 196 TRP A O 1
ATOM 1465 N N . ALA A 1 197 ? -26.468 -10.793 -28.036 1.00 31.22 197 ALA A N 1
ATOM 1466 C CA . ALA A 1 197 ? -26.375 -9.395 -28.468 1.00 32.50 197 ALA A CA 1
ATOM 1467 C C . ALA A 1 197 ? -27.781 -8.792 -28.750 1.00 32.48 197 ALA A C 1
ATOM 1468 O O . ALA A 1 197 ? -28.116 -7.714 -28.281 1.00 34.90 197 ALA A O 1
ATOM 1470 N N . LEU A 1 198 ? -28.602 -9.505 -29.497 1.00 34.86 198 LEU A N 1
ATOM 1471 C CA . LEU A 1 198 ? -30.004 -9.092 -29.735 1.00 34.67 198 LEU A CA 1
ATOM 1472 C C . LEU A 1 198 ? -30.807 -8.888 -28.448 1.00 36.23 198 LEU A C 1
ATOM 1473 O O . LEU A 1 198 ? -31.574 -7.942 -28.358 1.00 36.45 198 LEU A O 1
ATOM 1478 N N . ARG A 1 199 ? -30.615 -9.747 -27.456 1.00 34.34 199 ARG A N 1
ATOM 1479 C CA . ARG A 1 199 ? -31.294 -9.614 -26.174 1.00 35.69 199 ARG A CA 1
ATOM 1480 C C . ARG A 1 199 ? -30.859 -8.340 -25.449 1.00 35.65 199 ARG A C 1
ATOM 1481 O O . ARG A 1 199 ? -31.699 -7.609 -24.909 1.00 39.26 199 ARG A O 1
ATOM 1489 N N . SER A 1 200 ? -29.563 -8.058 -25.442 1.00 33.28 200 SER A N 1
ATOM 1490 C CA . SER A 1 200 ? -29.059 -6.766 -24.976 1.00 33.62 200 SER A CA 1
ATOM 1491 C C . SER A 1 200 ? -29.616 -5.554 -25.770 1.00 35.26 200 SER A C 1
ATOM 1492 O O . SER A 1 200 ? -29.902 -4.507 -25.211 1.00 34.35 200 SER A O 1
ATOM 1495 N N . LEU A 1 201 ? -29.727 -5.663 -27.084 1.00 36.34 201 LEU A N 1
ATOM 1496 C CA . LEU A 1 201 ? -30.325 -4.546 -27.834 1.00 35.61 201 LEU A CA 1
ATOM 1497 C C . LEU A 1 201 ? -31.826 -4.340 -27.444 1.00 34.42 201 LEU A C 1
ATOM 1498 O O . LEU A 1 201 ? -32.295 -3.229 -27.298 1.00 34.97 201 LEU A O 1
ATOM 1503 N N . GLU A 1 202 ? -32.550 -5.421 -27.245 1.00 34.11 202 GLU A N 1
ATOM 1504 C CA . GLU A 1 202 ? -33.928 -5.351 -26.818 1.00 38.62 202 GLU A CA 1
ATOM 1505 C C . GLU A 1 202 ? -34.049 -4.669 -25.460 1.00 41.35 202 GLU A C 1
ATOM 1506 O O . GLU A 1 202 ? -34.950 -3.870 -25.246 1.00 40.24 202 GLU A O 1
ATOM 1512 N N . ARG A 1 203 ? -33.139 -4.993 -24.547 1.00 38.92 203 ARG A N 1
ATOM 1513 C CA . ARG A 1 203 ? -33.123 -4.362 -23.253 1.00 35.49 203 ARG A CA 1
ATOM 1514 C C . ARG A 1 203 ? -32.784 -2.887 -23.363 1.00 35.54 203 ARG A C 1
ATOM 1515 O O . ARG A 1 203 ? -33.326 -2.055 -22.655 1.00 31.09 203 ARG A O 1
ATOM 1523 N N . ILE A 1 204 ? -31.866 -2.546 -24.244 1.00 33.76 204 ILE A N 1
ATOM 1524 C CA . ILE A 1 204 ? -31.594 -1.133 -24.463 1.00 35.36 204 ILE A CA 1
ATOM 1525 C C . ILE A 1 204 ? -32.887 -0.368 -24.868 1.00 35.15 204 ILE A C 1
ATOM 1526 O O . ILE A 1 204 ? -33.133 0.727 -24.398 1.00 31.56 204 ILE A O 1
ATOM 1531 N N . GLY A 1 205 ? -33.708 -0.986 -25.699 1.00 33.70 205 GLY A N 1
ATOM 1532 C CA . GLY A 1 205 ? -34.980 -0.417 -26.083 1.00 37.33 205 GLY A CA 1
ATOM 1533 C C . GLY A 1 205 ? -35.979 -0.392 -24.948 1.00 38.17 205 GLY A C 1
ATOM 1534 O O . GLY A 1 205 ? -36.732 0.560 -24.833 1.00 36.60 205 GLY A O 1
ATOM 1535 N N . ASP A 1 206 ? -36.011 -1.443 -24.127 1.00 38.69 206 ASP A N 1
ATOM 1536 C CA . ASP A 1 206 ? -36.834 -1.420 -22.911 1.00 42.68 206 ASP A CA 1
ATOM 1537 C C . ASP A 1 206 ? -36.457 -0.237 -22.019 1.00 41.51 206 ASP A C 1
ATOM 1538 O O . ASP A 1 206 ? -37.339 0.439 -21.529 1.00 42.36 206 ASP A O 1
ATOM 1543 N N . HIS A 1 207 ? -35.160 0.047 -21.846 1.00 39.86 207 HIS A N 1
ATOM 1544 C CA . HIS A 1 207 ? -34.742 1.180 -21.011 1.00 41.19 207 HIS A CA 1
ATOM 1545 C C . HIS A 1 207 ? -35.006 2.574 -21.632 1.00 40.35 207 HIS A C 1
ATOM 1546 O O . HIS A 1 207 ? -35.261 3.549 -20.929 1.00 42.67 207 HIS A O 1
ATOM 1553 N N . ALA A 1 208 ? -34.906 2.680 -22.939 1.00 37.53 208 ALA A N 1
ATOM 1554 C CA . ALA A 1 208 ? -35.303 3.903 -23.612 1.00 38.47 208 ALA A CA 1
ATOM 1555 C C . ALA A 1 208 ? -36.778 4.179 -23.358 1.00 36.00 208 ALA A C 1
ATOM 1556 O O . ALA A 1 208 ? -37.161 5.305 -23.115 1.00 37.55 208 ALA A O 1
ATOM 1558 N N . ARG A 1 209 ? -37.585 3.133 -23.424 1.00 39.43 209 ARG A N 1
ATOM 1559 C CA . ARG A 1 209 ? -39.006 3.187 -23.142 1.00 43.26 209 ARG A CA 1
ATOM 1560 C C . ARG A 1 209 ? -39.260 3.642 -21.731 1.00 46.66 209 ARG A C 1
ATOM 1561 O O . ARG A 1 209 ? -40.095 4.505 -21.525 1.00 43.63 209 ARG A O 1
ATOM 1569 N N . ASN A 1 210 ? -38.541 3.073 -20.762 1.00 50.45 210 ASN A N 1
ATOM 1570 C CA . ASN A 1 210 ? -38.669 3.529 -19.363 1.00 48.52 210 ASN A CA 1
ATOM 1571 C C . ASN A 1 210 ? -38.362 5.017 -19.207 1.00 46.61 210 ASN A C 1
ATOM 1572 O O . ASN A 1 210 ? -39.086 5.719 -18.506 1.00 46.34 210 ASN A O 1
ATOM 1577 N N . ILE A 1 211 ? -37.297 5.493 -19.844 1.00 43.71 211 ILE A N 1
ATOM 1578 C CA . ILE A 1 211 ? -36.940 6.906 -19.736 1.00 44.48 211 ILE A CA 1
ATOM 1579 C C . ILE A 1 211 ? -38.001 7.790 -20.380 1.00 48.80 211 ILE A C 1
ATOM 1580 O O . ILE A 1 211 ? -38.199 8.926 -19.957 1.00 46.58 211 ILE A O 1
ATOM 1585 N N . ALA A 1 212 ? -38.664 7.261 -21.407 1.00 50.76 212 ALA A N 1
ATOM 1586 C CA . ALA A 1 212 ? -39.753 7.970 -22.067 1.00 52.49 212 ALA A CA 1
ATOM 1587 C C . ALA A 1 212 ? -40.941 8.113 -21.117 1.00 51.50 212 ALA A C 1
ATOM 1588 O O . ALA A 1 212 ? -41.539 9.184 -21.008 1.00 51.49 212 ALA A O 1
ATOM 1590 N N . GLU A 1 213 ? -41.246 7.030 -20.418 1.00 49.52 213 GLU A N 1
ATOM 1591 C CA . GLU A 1 213 ? -42.359 6.988 -19.493 1.00 52.03 213 GLU A CA 1
ATOM 1592 C C . GLU A 1 213 ? -42.124 7.936 -18.319 1.00 56.60 213 GLU A C 1
ATOM 1593 O O . GLU A 1 213 ? -43.072 8.519 -17.775 1.00 61.20 213 GLU A O 1
ATOM 1599 N N . LEU A 1 214 ? -40.859 8.132 -17.965 1.00 55.83 214 LEU A N 1
ATOM 1600 C CA . LEU A 1 214 ? -40.506 9.089 -16.926 1.00 56.53 214 LEU A CA 1
ATOM 1601 C C . LEU A 1 214 ? -40.755 10.514 -17.409 1.00 57.41 214 LEU A C 1
ATOM 1602 O O . LEU A 1 214 ? -41.117 11.383 -16.618 1.00 54.99 214 LEU A O 1
ATOM 1607 N N . VAL A 1 215 ? -40.547 10.747 -18.701 1.00 57.43 215 VAL A N 1
ATOM 1608 C CA . VAL A 1 215 ? -40.783 12.064 -19.299 1.00 62.84 215 VAL A CA 1
ATOM 1609 C C . VAL A 1 215 ? -42.285 12.359 -19.344 1.00 60.78 215 VAL A C 1
ATOM 1610 O O . VAL A 1 215 ? -42.711 13.500 -19.211 1.00 59.54 215 VAL A O 1
ATOM 1614 N N . ILE A 1 216 ? -43.075 11.315 -19.513 1.00 59.66 216 ILE A N 1
ATOM 1615 C CA . ILE A 1 216 ? -44.518 11.449 -19.494 1.00 61.61 216 ILE A CA 1
ATOM 1616 C C . ILE A 1 216 ? -44.949 11.896 -18.099 1.00 66.40 216 ILE A C 1
ATOM 1617 O O . ILE A 1 216 ? -45.641 12.912 -17.939 1.00 65.68 216 ILE A O 1
ATOM 1622 N N . TYR A 1 217 ? -44.527 11.125 -17.100 1.00 62.60 217 TYR A N 1
ATOM 1623 C CA . TYR A 1 217 ? -44.807 11.415 -15.698 1.00 61.54 217 TYR A CA 1
ATOM 1624 C C . TYR A 1 217 ? -44.365 12.824 -15.351 1.00 57.09 217 TYR A C 1
ATOM 1625 O O . TYR A 1 217 ? -45.105 13.565 -14.737 1.00 64.11 217 TYR A O 1
ATOM 1634 N N . LEU A 1 218 ? -43.167 13.186 -15.770 1.00 54.65 218 LEU A N 1
ATOM 1635 C CA . LEU A 1 218 ? -42.648 14.532 -15.601 1.00 58.04 218 LEU A CA 1
ATOM 1636 C C . LEU A 1 218 ? -43.611 15.581 -16.162 1.00 67.28 218 LEU A C 1
ATOM 1637 O O . LEU A 1 218 ? -43.933 16.564 -15.475 1.00 66.17 218 LEU A O 1
ATOM 1642 N N . VAL A 1 219 ? -44.069 15.379 -17.400 1.00 68.08 219 VAL A N 1
ATOM 1643 C CA . VAL A 1 219 ? -44.841 16.405 -18.097 1.00 68.74 219 VAL A CA 1
ATOM 1644 C C . VAL A 1 219 ? -46.314 16.355 -17.693 1.00 70.93 219 VAL A C 1
ATOM 1645 O O . VAL A 1 219 ? -46.807 17.303 -17.108 1.00 62.92 219 VAL A O 1
ATOM 1649 N N . ARG A 1 220 ? -46.996 15.244 -17.982 1.00 76.82 220 ARG A N 1
ATOM 1650 C CA . ARG A 1 220 ? -48.416 15.085 -17.638 1.00 71.24 220 ARG A CA 1
ATOM 1651 C C . ARG A 1 220 ? -48.664 15.178 -16.136 1.00 74.81 220 ARG A C 1
ATOM 1652 O O . ARG A 1 220 ? -49.791 15.402 -15.698 1.00 78.78 220 ARG A O 1
ATOM 1660 N N . GLY A 1 221 ? -47.618 15.003 -15.343 1.00 76.93 221 GLY A N 1
ATOM 1661 C CA . GLY A 1 221 ? -47.755 15.028 -13.900 1.00 78.64 221 GLY A CA 1
ATOM 1662 C C . GLY A 1 221 ? -47.972 13.629 -13.356 1.00 83.53 221 GLY A C 1
ATOM 1663 O O . GLY A 1 221 ? -47.701 13.371 -12.180 1.00 92.56 221 GLY A O 1
ATOM 1664 N N . THR A 1 222 ? -48.444 12.717 -14.209 1.00 83.14 222 THR A N 1
ATOM 1665 C CA . THR A 1 222 ? -48.697 11.326 -13.814 1.00 88.22 222 THR A CA 1
ATOM 1666 C C . THR A 1 222 ? -47.898 10.348 -14.678 1.00 87.86 222 THR A C 1
ATOM 1667 O O . THR A 1 222 ? -47.364 9.353 -14.181 1.00 83.39 222 THR A O 1
ATOM 1671 N N . GLN B 1 14 ? -44.165 12.053 10.536 1.00 57.63 14 GLN B N 1
ATOM 1672 C CA . GLN B 1 14 ? -42.751 12.541 10.457 1.00 58.86 14 GLN B CA 1
ATOM 1673 C C . GLN B 1 14 ? -41.817 11.418 9.954 1.00 55.84 14 GLN B C 1
ATOM 1674 O O . GLN B 1 14 ? -42.243 10.275 9.783 1.00 59.03 14 GLN B O 1
ATOM 1680 N N . PHE B 1 15 ? -40.548 11.746 9.742 1.00 51.17 15 PHE B N 1
ATOM 1681 C CA . PHE B 1 15 ? -39.637 10.901 8.997 1.00 48.17 15 PHE B CA 1
ATOM 1682 C C . PHE B 1 15 ? -39.449 9.515 9.604 1.00 48.11 15 PHE B C 1
ATOM 1683 O O . PHE B 1 15 ? -39.667 8.516 8.929 1.00 45.52 15 PHE B O 1
ATOM 1691 N N . ASN B 1 16 ? -39.035 9.454 10.865 1.00 47.07 16 ASN B N 1
ATOM 1692 C CA . ASN B 1 16 ? -38.762 8.172 11.524 1.00 44.22 16 ASN B CA 1
ATOM 1693 C C . ASN B 1 16 ? -39.906 7.188 11.316 1.00 45.98 16 ASN B C 1
ATOM 1694 O O . ASN B 1 16 ? -39.692 6.011 11.047 1.00 44.30 16 ASN B O 1
ATOM 1699 N N . ALA B 1 17 ? -41.127 7.684 11.438 1.00 48.10 17 ALA B N 1
ATOM 1700 C CA . ALA B 1 17 ? -42.291 6.821 11.372 1.00 49.09 17 ALA B CA 1
ATOM 1701 C C . ALA B 1 17 ? -42.531 6.298 9.948 1.00 50.73 17 ALA B C 1
ATOM 1702 O O . ALA B 1 17 ? -42.728 5.105 9.739 1.00 48.69 17 ALA B O 1
ATOM 1704 N N . GLU B 1 18 ? -42.526 7.191 8.970 1.00 53.69 18 GLU B N 1
ATOM 1705 C CA . GLU B 1 18 ? -42.755 6.767 7.595 1.00 53.96 18 GLU B CA 1
ATOM 1706 C C . GLU B 1 18 ? -41.543 6.017 7.025 1.00 48.00 18 GLU B C 1
ATOM 1707 O O . GLU B 1 18 ? -41.671 5.237 6.092 1.00 44.58 18 GLU B O 1
ATOM 1713 N N . LEU B 1 19 ? -40.376 6.235 7.617 1.00 46.27 19 LEU B N 1
ATOM 1714 C CA . LEU B 1 19 ? -39.211 5.495 7.241 1.00 43.88 19 LEU B CA 1
ATOM 1715 C C . LEU B 1 19 ? -39.415 4.058 7.651 1.00 45.71 19 LEU B C 1
ATOM 1716 O O . LEU B 1 19 ? -39.153 3.164 6.855 1.00 43.31 19 LEU B O 1
ATOM 1721 N N . GLU B 1 20 ? -39.872 3.834 8.878 1.00 43.06 20 GLU B N 1
ATOM 1722 C CA . GLU B 1 20 ? -40.147 2.486 9.341 1.00 46.01 20 GLU B CA 1
ATOM 1723 C C . GLU B 1 20 ? -41.285 1.849 8.541 1.00 45.50 20 GLU B C 1
ATOM 1724 O O . GLU B 1 20 ? -41.301 0.654 8.316 1.00 42.02 20 GLU B O 1
ATOM 1730 N N . ASP B 1 21 ? -42.247 2.647 8.136 1.00 43.17 21 ASP B N 1
ATOM 1731 C CA . ASP B 1 21 ? -43.302 2.155 7.275 1.00 46.35 21 ASP B CA 1
ATOM 1732 C C . ASP B 1 21 ? -42.659 1.621 5.973 1.00 46.95 21 ASP B C 1
ATOM 1733 O O . ASP B 1 21 ? -42.791 0.433 5.621 1.00 42.83 21 ASP B O 1
ATOM 1738 N N . VAL B 1 22 ? -41.898 2.470 5.293 1.00 41.06 22 VAL B N 1
ATOM 1739 C CA . VAL B 1 22 ? -41.357 2.091 4.009 1.00 42.33 22 VAL B CA 1
ATOM 1740 C C . VAL B 1 22 ? -40.368 0.923 4.149 1.00 43.92 22 VAL B C 1
ATOM 1741 O O . VAL B 1 22 ? -40.390 -0.031 3.358 1.00 43.63 22 VAL B O 1
ATOM 1745 N N . ARG B 1 23 ? -39.558 0.954 5.198 1.00 44.55 23 ARG B N 1
ATOM 1746 C CA . ARG B 1 23 ? -38.639 -0.139 5.489 1.00 45.22 23 ARG B CA 1
ATOM 1747 C C . ARG B 1 23 ? -39.400 -1.426 5.747 1.00 42.25 23 ARG B C 1
ATOM 1748 O O . ARG B 1 23 ? -38.965 -2.482 5.377 1.00 45.87 23 ARG B O 1
ATOM 1756 N N . SER B 1 24 ? -40.547 -1.331 6.383 1.00 44.20 24 SER B N 1
ATOM 1757 C CA . SER B 1 24 ? -41.330 -2.509 6.712 1.00 46.41 24 SER B CA 1
ATOM 1758 C C . SER B 1 24 ? -41.880 -3.197 5.439 1.00 46.64 24 SER B C 1
ATOM 1759 O O . SER B 1 24 ? -41.833 -4.411 5.325 1.00 47.84 24 SER B O 1
ATOM 1762 N N . HIS B 1 25 ? -42.384 -2.411 4.495 1.00 42.65 25 HIS B N 1
ATOM 1763 C CA . HIS B 1 25 ? -42.827 -2.932 3.214 1.00 43.78 25 HIS B CA 1
ATOM 1764 C C . HIS B 1 25 ? -41.666 -3.522 2.392 1.00 43.24 25 HIS B C 1
ATOM 1765 O O . HIS B 1 25 ? -41.828 -4.514 1.705 1.00 42.56 25 HIS B O 1
ATOM 1772 N N . LEU B 1 26 ? -40.494 -2.915 2.487 1.00 42.80 26 LEU B N 1
ATOM 1773 C CA . LEU B 1 26 ? -39.333 -3.376 1.748 1.00 39.09 26 LEU B CA 1
ATOM 1774 C C . LEU B 1 26 ? -38.948 -4.776 2.203 1.00 40.23 26 LEU B C 1
ATOM 1775 O O . LEU B 1 26 ? -38.662 -5.640 1.391 1.00 38.12 26 LEU B O 1
ATOM 1780 N N . LEU B 1 27 ? -38.948 -5.002 3.506 1.00 41.61 27 LEU B N 1
ATOM 1781 C CA . LEU B 1 27 ? -38.528 -6.280 4.049 1.00 43.28 27 LEU B CA 1
ATOM 1782 C C . LEU B 1 27 ? -39.515 -7.403 3.709 1.00 41.78 27 LEU B C 1
ATOM 1783 O O . LEU B 1 27 ? -39.123 -8.508 3.434 1.00 41.14 27 LEU B O 1
ATOM 1788 N N . ALA B 1 28 ? -40.794 -7.104 3.742 1.00 41.14 28 ALA B N 1
ATOM 1789 C CA . ALA B 1 28 ? -41.807 -8.025 3.292 1.00 40.57 28 ALA B CA 1
ATOM 1790 C C . ALA B 1 28 ? -41.618 -8.360 1.792 1.00 40.98 28 ALA B C 1
ATOM 1791 O O . ALA B 1 28 ? -41.617 -9.527 1.403 1.00 38.79 28 ALA B O 1
ATOM 1793 N N . MET B 1 29 ? -41.436 -7.332 0.966 1.00 40.48 29 MET B N 1
ATOM 1794 C CA . MET B 1 29 ? -41.158 -7.550 -0.446 1.00 40.52 29 MET B CA 1
ATOM 1795 C C . MET B 1 29 ? -39.939 -8.470 -0.641 1.00 42.03 29 MET B C 1
ATOM 1796 O O . MET B 1 29 ? -40.011 -9.482 -1.346 1.00 42.89 29 MET B O 1
ATOM 1801 N N . GLY B 1 30 ? -38.858 -8.160 0.055 1.00 40.12 30 GLY B N 1
ATOM 1802 C CA . GLY B 1 30 ? -37.644 -8.951 0.003 1.00 40.76 30 GLY B CA 1
ATOM 1803 C C . GLY B 1 30 ? -37.866 -10.403 0.368 1.00 41.24 30 GLY B C 1
ATOM 1804 O O . GLY B 1 30 ? -37.238 -11.299 -0.186 1.00 36.98 30 GLY B O 1
ATOM 1805 N N . GLY B 1 31 ? -38.767 -10.625 1.315 1.00 42.27 31 GLY B N 1
ATOM 1806 C CA . GLY B 1 31 ? -39.070 -11.955 1.804 1.00 39.63 31 GLY B CA 1
ATOM 1807 C C . GLY B 1 31 ? -39.805 -12.788 0.769 1.00 38.36 31 GLY B C 1
ATOM 1808 O O . GLY B 1 31 ? -39.471 -13.951 0.550 1.00 41.24 31 GLY B O 1
ATOM 1809 N N . LEU B 1 32 ? -40.811 -12.207 0.137 1.00 37.73 32 LEU B N 1
ATOM 1810 C CA . LEU B 1 32 ? -41.491 -12.885 -0.950 1.00 40.61 32 LEU B CA 1
ATOM 1811 C C . LEU B 1 32 ? -40.509 -13.188 -2.083 1.00 41.70 32 LEU B C 1
ATOM 1812 O O . LEU B 1 32 ? -40.521 -14.279 -2.616 1.00 46.74 32 LEU B O 1
ATOM 1817 N N . VAL B 1 33 ? -39.641 -12.239 -2.420 1.00 38.39 33 VAL B N 1
ATOM 1818 C CA . VAL B 1 33 ? -38.752 -12.413 -3.557 1.00 39.72 33 VAL B CA 1
ATOM 1819 C C . VAL B 1 33 ? -37.762 -13.564 -3.338 1.00 43.37 33 VAL B C 1
ATOM 1820 O O . VAL B 1 33 ? -37.579 -14.403 -4.235 1.00 40.38 33 VAL B O 1
ATOM 1824 N N . GLU B 1 34 ? -37.167 -13.633 -2.147 1.00 43.54 34 GLU B N 1
ATOM 1825 C CA . GLU B 1 34 ? -36.366 -14.803 -1.738 1.00 45.91 34 GLU B CA 1
ATOM 1826 C C . GLU B 1 34 ? -37.118 -16.107 -1.890 1.00 44.50 34 GLU B C 1
ATOM 1827 O O . GLU B 1 34 ? -36.527 -17.135 -2.209 1.00 43.93 34 GLU B O 1
ATOM 1833 N N . LYS B 1 35 ? -38.408 -16.095 -1.584 1.00 43.14 35 LYS B N 1
ATOM 1834 C CA . LYS B 1 35 ? -39.166 -17.327 -1.656 1.00 44.64 35 LYS B CA 1
ATOM 1835 C C . LYS B 1 35 ? -39.424 -17.685 -3.131 1.00 42.31 35 LYS B C 1
ATOM 1836 O O . LYS B 1 35 ? -39.316 -18.846 -3.535 1.00 43.31 35 LYS B O 1
ATOM 1842 N N . GLN B 1 36 ? -39.741 -16.670 -3.920 1.00 40.50 36 GLN B N 1
ATOM 1843 C CA . GLN B 1 36 ? -39.857 -16.800 -5.356 1.00 40.80 36 GLN B CA 1
ATOM 1844 C C . GLN B 1 36 ? -38.626 -17.460 -5.987 1.00 40.89 36 GLN B C 1
ATOM 1845 O O . GLN B 1 36 ? -38.765 -18.430 -6.760 1.00 38.78 36 GLN B O 1
ATOM 1851 N N . VAL B 1 37 ? -37.442 -16.940 -5.671 1.00 36.33 37 VAL B N 1
ATOM 1852 C CA . VAL B 1 37 ? -36.189 -17.500 -6.206 1.00 36.11 37 VAL B CA 1
ATOM 1853 C C . VAL B 1 37 ? -36.007 -18.939 -5.775 1.00 37.74 37 VAL B C 1
ATOM 1854 O O . VAL B 1 37 ? -35.556 -19.792 -6.558 1.00 37.36 37 VAL B O 1
ATOM 1858 N N . ASN B 1 38 ? -36.326 -19.208 -4.520 1.00 39.54 38 ASN B N 1
ATOM 1859 C CA . ASN B 1 38 ? -36.184 -20.558 -3.978 1.00 41.45 38 ASN B CA 1
ATOM 1860 C C . ASN B 1 38 ? -37.167 -21.493 -4.672 1.00 39.85 38 ASN B C 1
ATOM 1861 O O . ASN B 1 38 ? -36.787 -22.563 -5.136 1.00 38.01 38 ASN B O 1
ATOM 1866 N N . ASP B 1 39 ? -38.415 -21.054 -4.788 1.00 38.33 39 ASP B N 1
ATOM 1867 C CA . ASP B 1 39 ? -39.444 -21.828 -5.488 1.00 39.42 39 ASP B CA 1
ATOM 1868 C C . ASP B 1 39 ? -39.105 -22.066 -6.955 1.00 38.77 39 ASP B C 1
ATOM 1869 O O . ASP B 1 39 ? -39.363 -23.137 -7.489 1.00 42.79 39 ASP B O 1
ATOM 1874 N N . ALA B 1 40 ? -38.526 -21.066 -7.608 1.00 36.48 40 ALA B N 1
ATOM 1875 C CA . ALA B 1 40 ? -38.243 -21.169 -9.019 1.00 35.38 40 ALA B CA 1
ATOM 1876 C C . ALA B 1 40 ? -37.056 -22.111 -9.307 1.00 38.17 40 ALA B C 1
ATOM 1877 O O . ALA B 1 40 ? -37.053 -22.813 -10.316 1.00 34.69 40 ALA B O 1
ATOM 1879 N N . VAL B 1 41 ? -36.059 -22.125 -8.429 1.00 35.08 41 VAL B N 1
ATOM 1880 C CA . VAL B 1 41 ? -34.926 -22.995 -8.627 1.00 36.20 41 VAL B CA 1
ATOM 1881 C C . VAL B 1 41 ? -35.383 -24.413 -8.387 1.00 36.92 41 VAL B C 1
ATOM 1882 O O . VAL B 1 41 ? -35.069 -25.312 -9.168 1.00 34.85 41 VAL B O 1
ATOM 1886 N N . ASN B 1 42 ? -36.173 -24.596 -7.339 1.00 38.54 42 ASN B N 1
ATOM 1887 C CA . ASN B 1 42 ? -36.703 -25.924 -6.989 1.00 37.77 42 ASN B CA 1
ATOM 1888 C C . ASN B 1 42 ? -37.626 -26.483 -8.060 1.00 38.19 42 ASN B C 1
ATOM 1889 O O . ASN B 1 42 ? -37.581 -27.671 -8.328 1.00 41.49 42 ASN B O 1
ATOM 1894 N N . ALA B 1 43 ? -38.440 -25.619 -8.671 1.00 39.06 43 ALA B N 1
ATOM 1895 C CA . ALA B 1 43 ? -39.330 -26.009 -9.744 1.00 36.90 43 ALA B CA 1
ATOM 1896 C C . ALA B 1 43 ? -38.559 -26.616 -10.899 1.00 37.80 43 ALA B C 1
ATOM 1897 O O . ALA B 1 43 ? -38.995 -27.592 -11.490 1.00 34.60 43 ALA B O 1
ATOM 1899 N N . LEU B 1 44 ? -37.434 -26.004 -11.221 1.00 35.73 44 LEU B N 1
ATOM 1900 C CA . LEU B 1 44 ? -36.607 -26.433 -12.329 1.00 38.22 44 LEU B CA 1
ATOM 1901 C C . LEU B 1 44 ? -35.961 -27.761 -11.999 1.00 37.17 44 LEU B C 1
ATOM 1902 O O . LEU B 1 44 ? -36.101 -28.708 -12.769 1.00 41.93 44 LEU B O 1
ATOM 1907 N N . ILE B 1 45 ? -35.275 -27.844 -10.856 1.00 40.08 45 ILE B N 1
ATOM 1908 C CA . ILE B 1 45 ? -34.540 -29.064 -10.480 1.00 38.45 45 ILE B CA 1
ATOM 1909 C C . ILE B 1 45 ? -35.487 -30.240 -10.331 1.00 38.12 45 ILE B C 1
ATOM 1910 O O . ILE B 1 45 ? -35.186 -31.313 -10.808 1.00 37.27 45 ILE B O 1
ATOM 1915 N N . ASP B 1 46 ? -36.630 -30.016 -9.677 1.00 38.89 46 ASP B N 1
ATOM 1916 C CA . ASP B 1 46 ? -37.595 -31.070 -9.392 1.00 38.48 46 ASP B CA 1
ATOM 1917 C C . ASP B 1 46 ? -38.615 -31.282 -10.468 1.00 36.17 46 ASP B C 1
ATOM 1918 O O . ASP B 1 46 ? -39.514 -32.080 -10.294 1.00 41.71 46 ASP B O 1
ATOM 1923 N N . ALA B 1 47 ? -38.491 -30.592 -11.588 1.00 35.68 47 ALA B N 1
ATOM 1924 C CA . ALA B 1 47 ? -39.488 -30.731 -12.636 1.00 39.75 47 ALA B CA 1
ATOM 1925 C C . ALA B 1 47 ? -40.909 -30.561 -12.047 1.00 40.13 47 ALA B C 1
ATOM 1926 O O . ALA B 1 47 ? -41.757 -31.436 -12.198 1.00 36.33 47 ALA B O 1
ATOM 1928 N N . ASP B 1 48 ? -41.156 -29.438 -11.362 1.00 40.46 48 ASP B N 1
ATOM 1929 C CA . ASP B 1 48 ? -42.435 -29.252 -10.649 1.00 36.60 48 ASP B CA 1
ATOM 1930 C C . ASP B 1 48 ? -43.139 -27.985 -11.145 1.00 36.84 48 ASP B C 1
ATOM 1931 O O . ASP B 1 48 ? -42.860 -26.854 -10.684 1.00 38.55 48 ASP B O 1
ATOM 1936 N N . SER B 1 49 ? -44.065 -28.191 -12.079 1.00 34.57 49 SER B N 1
ATOM 1937 C CA . SER B 1 49 ? -44.748 -27.095 -12.712 1.00 34.55 49 SER B CA 1
ATOM 1938 C C . SER B 1 49 ? -45.752 -26.410 -11.785 1.00 32.14 49 SER B C 1
ATOM 1939 O O . SER B 1 49 ? -46.049 -25.246 -11.971 1.00 30.03 49 SER B O 1
ATOM 1942 N N . GLY B 1 50 ? -46.273 -27.129 -10.803 1.00 31.93 50 GLY B N 1
ATOM 1943 C CA . GLY B 1 50 ? -47.164 -26.499 -9.820 1.00 33.12 50 GLY B CA 1
ATOM 1944 C C . GLY B 1 50 ? -46.401 -25.444 -9.041 1.00 33.13 50 GLY B C 1
ATOM 1945 O O . GLY B 1 50 ? -46.870 -24.357 -8.818 1.00 34.51 50 GLY B O 1
ATOM 1946 N N . LEU B 1 51 ? -45.177 -25.763 -8.656 1.00 35.00 51 LEU B N 1
ATOM 1947 C CA . LEU B 1 51 ? -44.384 -24.848 -7.864 1.00 35.68 51 LEU B CA 1
ATOM 1948 C C . LEU B 1 51 ? -43.950 -23.663 -8.736 1.00 36.29 51 LEU B C 1
ATOM 1949 O O . LEU B 1 51 ? -43.900 -22.513 -8.262 1.00 41.84 51 LEU B O 1
ATOM 1954 N N . ALA B 1 52 ? -43.682 -23.919 -10.014 1.00 32.56 52 ALA B N 1
ATOM 1955 C CA . ALA B 1 52 ? -43.417 -22.845 -10.966 1.00 32.96 52 ALA B CA 1
ATOM 1956 C C . ALA B 1 52 ? -44.618 -21.948 -11.091 1.00 32.30 52 ALA B C 1
ATOM 1957 O O . ALA B 1 52 ? -44.472 -20.736 -11.176 1.00 31.64 52 ALA B O 1
ATOM 1959 N N . GLN B 1 53 ? -45.815 -22.525 -11.057 1.00 33.38 53 GLN B N 1
ATOM 1960 C CA . GLN B 1 53 ? -47.031 -21.693 -11.094 1.00 34.57 53 GLN B CA 1
ATOM 1961 C C . GLN B 1 53 ? -47.099 -20.706 -9.894 1.00 34.79 53 GLN B C 1
ATOM 1962 O O . GLN B 1 53 ? -47.496 -19.542 -10.043 1.00 31.99 53 GLN B O 1
ATOM 1968 N N . GLN B 1 54 ? -46.788 -21.218 -8.708 1.00 35.59 54 GLN B N 1
ATOM 1969 C CA . GLN B 1 54 ? -46.694 -20.404 -7.488 1.00 37.92 54 GLN B CA 1
ATOM 1970 C C . GLN B 1 54 ? -45.748 -19.191 -7.680 1.00 36.24 54 GLN B C 1
ATOM 1971 O O . GLN B 1 54 ? -46.088 -18.090 -7.364 1.00 36.32 54 GLN B O 1
ATOM 1977 N N . VAL B 1 55 ? -44.571 -19.412 -8.239 1.00 36.99 55 VAL B N 1
ATOM 1978 C CA . VAL B 1 55 ? -43.657 -18.319 -8.537 1.00 37.35 55 VAL B CA 1
ATOM 1979 C C . VAL B 1 55 ? -44.335 -17.250 -9.350 1.00 39.67 55 VAL B C 1
ATOM 1980 O O . VAL B 1 55 ? -44.183 -16.080 -9.047 1.00 37.49 55 VAL B O 1
ATOM 1984 N N . ARG B 1 56 ? -45.116 -17.649 -10.364 1.00 40.41 56 ARG B N 1
ATOM 1985 C CA . ARG B 1 56 ? -45.682 -16.674 -11.292 1.00 40.84 56 ARG B CA 1
ATOM 1986 C C . ARG B 1 56 ? -46.800 -15.879 -10.612 1.00 41.27 56 ARG B C 1
ATOM 1987 O O . ARG B 1 56 ? -46.981 -14.702 -10.887 1.00 42.44 56 ARG B O 1
ATOM 1995 N N . GLU B 1 57 ? -47.507 -16.521 -9.690 1.00 41.89 57 GLU B N 1
ATOM 1996 C CA . GLU B 1 57 ? -48.602 -15.876 -8.955 1.00 46.65 57 GLU B CA 1
ATOM 1997 C C . GLU B 1 57 ? -48.085 -14.747 -8.083 1.00 52.57 57 GLU B C 1
ATOM 1998 O O . GLU B 1 57 ? -48.620 -13.656 -8.111 1.00 57.71 57 GLU B O 1
ATOM 2004 N N . ILE B 1 58 ? -47.048 -15.033 -7.303 1.00 53.01 58 ILE B N 1
ATOM 2005 C CA . ILE B 1 58 ? -46.516 -14.050 -6.372 1.00 57.63 58 ILE B CA 1
ATOM 2006 C C . ILE B 1 58 ? -46.047 -12.809 -7.151 1.00 64.22 58 ILE B C 1
ATOM 2007 O O . ILE B 1 58 ? -46.253 -11.669 -6.726 1.00 62.46 58 ILE B O 1
ATOM 2012 N N . ASP B 1 59 ? -45.462 -13.051 -8.321 1.00 65.41 59 ASP B N 1
ATOM 2013 C CA . ASP B 1 59 ? -44.883 -12.005 -9.148 1.00 62.35 59 ASP B CA 1
ATOM 2014 C C . ASP B 1 59 ? -45.781 -10.784 -9.329 1.00 60.53 59 ASP B C 1
ATOM 2015 O O . ASP B 1 59 ? -45.294 -9.672 -9.509 1.00 59.50 59 ASP B O 1
ATOM 2020 N N . ASP B 1 60 ? -47.088 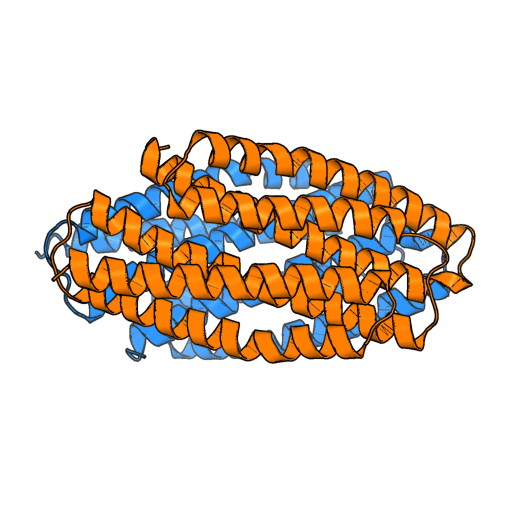-10.976 -9.282 1.00 61.91 60 ASP B N 1
ATOM 2021 C CA . ASP B 1 60 ? -48.016 -9.853 -9.442 1.00 58.81 60 ASP B CA 1
ATOM 2022 C C . ASP B 1 60 ? -48.030 -8.990 -8.153 1.00 54.75 60 ASP B C 1
ATOM 2023 O O . ASP B 1 60 ? -48.185 -7.767 -8.184 1.00 48.83 60 ASP B O 1
ATOM 2028 N N . GLN B 1 61 ? -47.847 -9.662 -7.024 1.00 56.95 61 GLN B N 1
ATOM 2029 C CA . GLN B 1 61 ? -47.839 -9.027 -5.711 1.00 60.33 61 GLN B CA 1
ATOM 2030 C C . GLN B 1 61 ? -46.548 -8.213 -5.555 1.00 55.52 61 GLN B C 1
ATOM 2031 O O . GLN B 1 61 ? -46.554 -7.048 -5.138 1.00 51.93 61 GLN B O 1
ATOM 2037 N N . ILE B 1 62 ? -45.445 -8.844 -5.943 1.00 55.92 62 ILE B N 1
ATOM 2038 C CA . ILE B 1 62 ? -44.141 -8.192 -6.026 1.00 49.76 62 ILE B CA 1
ATOM 2039 C C . ILE B 1 62 ? -44.193 -6.907 -6.803 1.00 49.65 62 ILE B C 1
ATOM 2040 O O . ILE B 1 62 ? -43.620 -5.910 -6.383 1.00 49.71 62 ILE B O 1
ATOM 2045 N N . ASN B 1 63 ? -44.883 -6.901 -7.929 1.00 48.94 63 ASN B N 1
ATOM 2046 C CA . ASN B 1 63 ? -44.944 -5.672 -8.693 1.00 52.00 63 ASN B CA 1
ATOM 2047 C C . ASN B 1 63 ? -45.806 -4.629 -8.029 1.00 50.67 63 ASN B C 1
ATOM 2048 O O . ASN B 1 63 ? -45.528 -3.436 -8.135 1.00 48.72 63 ASN B O 1
ATOM 2053 N N . GLN B 1 64 ? -46.841 -5.091 -7.335 1.00 53.44 64 GLN B N 1
ATOM 2054 C CA . GLN B 1 64 ? -47.689 -4.224 -6.522 1.00 51.07 64 GLN B CA 1
ATOM 2055 C C . GLN B 1 64 ? -46.836 -3.569 -5.426 1.00 47.18 64 GLN B C 1
ATOM 2056 O O . GLN B 1 64 ? -46.827 -2.356 -5.269 1.00 49.06 64 GLN B O 1
ATOM 2062 N N . MET B 1 65 ? -46.082 -4.384 -4.705 1.00 46.80 65 MET B N 1
ATOM 2063 C CA . MET B 1 65 ? -45.303 -3.880 -3.577 1.00 48.09 65 MET B CA 1
ATOM 2064 C C . MET B 1 65 ? -44.336 -2.823 -4.052 1.00 45.46 65 MET B C 1
ATOM 2065 O O . MET B 1 65 ? -44.186 -1.783 -3.418 1.00 42.87 65 MET B O 1
ATOM 2070 N N . GLU B 1 66 ? -43.741 -3.078 -5.210 1.00 46.86 66 GLU B N 1
ATOM 2071 C CA . GLU B 1 66 ? -42.783 -2.179 -5.815 1.00 45.45 66 GLU B CA 1
ATOM 2072 C C . GLU B 1 66 ? -43.397 -0.823 -6.087 1.00 50.13 66 GLU B C 1
ATOM 2073 O O . GLU B 1 66 ? -42.837 0.221 -5.734 1.00 45.53 66 GLU B O 1
ATOM 2079 N N . ARG B 1 67 ? -44.555 -0.844 -6.735 1.00 56.57 67 ARG B N 1
ATOM 2080 C CA . ARG B 1 67 ? -45.302 0.387 -7.038 1.00 54.10 67 ARG B CA 1
ATOM 2081 C C . ARG B 1 67 ? -45.666 1.125 -5.755 1.00 47.52 67 ARG B C 1
ATOM 2082 O O . ARG B 1 67 ? -45.530 2.342 -5.675 1.00 39.87 67 ARG B O 1
ATOM 2090 N N . ASN B 1 68 ? -46.146 0.393 -4.756 1.00 44.76 68 ASN B N 1
ATOM 2091 C CA . ASN B 1 68 ? -46.531 1.042 -3.497 1.00 47.27 68 ASN B CA 1
ATOM 2092 C C . ASN B 1 68 ? -45.301 1.709 -2.852 1.00 49.07 68 ASN B C 1
ATOM 2093 O O . ASN B 1 68 ? -45.298 2.920 -2.559 1.00 45.84 68 ASN B O 1
ATOM 2098 N N . ILE B 1 69 ? -44.246 0.910 -2.681 1.00 42.87 69 ILE B N 1
ATOM 2099 C CA . ILE B 1 69 ? -43.030 1.383 -2.054 1.00 40.42 69 ILE B CA 1
ATOM 2100 C C . ILE B 1 69 ? -42.445 2.574 -2.776 1.00 40.98 69 ILE B C 1
ATOM 2101 O O . ILE B 1 69 ? -41.909 3.506 -2.163 1.00 41.43 69 ILE B O 1
ATOM 2106 N N . ASP B 1 70 ? -42.585 2.588 -4.081 1.00 43.75 70 ASP B N 1
ATOM 2107 C CA . ASP B 1 70 ? -42.039 3.688 -4.848 1.00 48.07 70 ASP B CA 1
ATOM 2108 C C . ASP B 1 70 ? -42.828 5.015 -4.660 1.00 46.77 70 ASP B C 1
ATOM 2109 O O . ASP B 1 70 ? -42.246 6.100 -4.536 1.00 43.16 70 ASP B O 1
ATOM 2114 N N . GLU B 1 71 ? -44.146 4.900 -4.590 1.00 50.11 71 GLU B N 1
ATOM 2115 C CA . GLU B 1 71 ? -45.030 6.021 -4.260 1.00 54.57 71 GLU B CA 1
ATOM 2116 C C . GLU B 1 71 ? -44.710 6.623 -2.881 1.00 53.17 71 GLU B C 1
ATOM 2117 O O . GLU B 1 71 ? -44.643 7.857 -2.739 1.00 50.97 71 GLU B O 1
ATOM 2123 N N . GLU B 1 72 ? -44.515 5.753 -1.878 1.00 48.12 72 GLU B N 1
ATOM 2124 C CA . GLU B 1 72 ? -44.185 6.175 -0.506 1.00 43.50 72 GLU B CA 1
ATOM 2125 C C . GLU B 1 72 ? -42.889 6.959 -0.514 1.00 47.68 72 GLU B C 1
ATOM 2126 O O . GLU B 1 72 ? -42.768 7.973 0.173 1.00 47.28 72 GLU B O 1
ATOM 2132 N N . CYS B 1 73 ? -41.908 6.482 -1.276 1.00 42.29 73 CYS B N 1
ATOM 2133 C CA . CYS B 1 73 ? -40.620 7.167 -1.337 1.00 45.92 73 CYS B CA 1
ATOM 2134 C C . CYS B 1 73 ? -40.827 8.570 -1.915 1.00 46.32 73 CYS B C 1
ATOM 2135 O O . CYS B 1 73 ? -40.344 9.545 -1.371 1.00 48.32 73 CYS B O 1
ATOM 2138 N N . VAL B 1 74 ? -41.585 8.665 -2.990 1.00 48.05 74 VAL B N 1
ATOM 2139 C CA . VAL B 1 74 ? -41.868 9.939 -3.615 1.00 52.15 74 VAL B CA 1
ATOM 2140 C C . VAL B 1 74 ? -42.656 10.857 -2.666 1.00 52.58 74 VAL B C 1
ATOM 2141 O O . VAL B 1 74 ? -42.334 12.035 -2.540 1.00 51.01 74 VAL B O 1
ATOM 2145 N N . ARG B 1 75 ? -43.616 10.344 -1.934 1.00 51.95 75 ARG B N 1
ATOM 2146 C CA . ARG B 1 75 ? -44.282 11.181 -0.964 1.00 51.48 75 ARG B CA 1
ATOM 2147 C C . ARG B 1 75 ? -43.349 11.701 0.127 1.00 53.14 75 ARG B C 1
ATOM 2148 O O . ARG B 1 75 ? -43.410 12.866 0.505 1.00 60.27 75 ARG B O 1
ATOM 2156 N N . ILE B 1 76 ? -42.453 10.854 0.604 1.00 52.98 76 ILE B N 1
ATOM 2157 C CA . ILE B 1 76 ? -41.475 11.258 1.607 1.00 51.51 76 ILE B CA 1
ATOM 2158 C C . ILE B 1 76 ? -40.570 12.351 1.089 1.00 48.08 76 ILE B C 1
ATOM 2159 O O . ILE B 1 76 ? -40.264 13.262 1.782 1.00 45.21 76 ILE B O 1
ATOM 2164 N N . LEU B 1 77 ? -40.156 12.227 -0.146 1.00 49.56 77 LEU B N 1
ATOM 2165 C CA . LEU B 1 77 ? -39.399 13.244 -0.836 1.00 54.38 77 LEU B CA 1
ATOM 2166 C C . LEU B 1 77 ? -40.183 14.507 -1.131 1.00 54.43 77 LEU B C 1
ATOM 2167 O O . LEU B 1 77 ? -39.619 15.558 -1.245 1.00 55.66 77 LEU B O 1
ATOM 2172 N N . ALA B 1 78 ? -41.484 14.399 -1.273 1.00 59.15 78 ALA B N 1
ATOM 2173 C CA . ALA B 1 78 ? -42.326 15.573 -1.334 1.00 60.80 78 ALA B CA 1
ATOM 2174 C C . ALA B 1 78 ? -42.289 16.357 -0.043 1.00 67.19 78 ALA B C 1
ATOM 2175 O O . ALA B 1 78 ? -42.435 17.560 -0.052 1.00 63.97 78 ALA B O 1
ATOM 2177 N N . ARG B 1 79 ? -42.103 15.685 1.074 1.00 71.61 79 ARG B N 1
ATOM 2178 C CA . ARG B 1 79 ? -42.562 16.285 2.298 1.00 81.51 79 ARG B CA 1
ATOM 2179 C C . ARG B 1 79 ? -41.558 17.253 2.886 1.00 83.09 79 ARG B C 1
ATOM 2180 O O . ARG B 1 79 ? -41.801 18.436 2.940 1.00 81.77 79 ARG B O 1
ATOM 2188 N N . ARG B 1 80 ? -40.400 16.779 3.277 1.00 90.15 80 ARG B N 1
ATOM 2189 C CA . ARG B 1 80 ? -39.676 17.510 4.300 1.00 87.99 80 ARG B CA 1
ATOM 2190 C C . ARG B 1 80 ? -38.786 18.443 3.561 1.00 89.45 80 ARG B C 1
ATOM 2191 O O . ARG B 1 80 ? -38.974 18.658 2.378 1.00 83.75 80 ARG B O 1
ATOM 2199 N N . GLN B 1 81 ? -37.819 19.011 4.251 1.00 91.37 81 GLN B N 1
ATOM 2200 C CA . GLN B 1 81 ? -36.494 18.987 3.685 1.00 91.79 81 GLN B CA 1
ATOM 2201 C C . GLN B 1 81 ? -35.446 18.188 4.436 1.00 82.79 81 GLN B C 1
ATOM 2202 O O . GLN B 1 81 ? -34.920 18.546 5.488 1.00 71.53 81 GLN B O 1
ATOM 2208 N N . PRO B 1 82 ? -35.111 17.102 3.797 1.00 73.06 82 PRO B N 1
ATOM 2209 C CA . PRO B 1 82 ? -34.357 16.069 4.452 1.00 71.96 82 PRO B CA 1
ATOM 2210 C C . PRO B 1 82 ? -32.907 16.493 4.501 1.00 68.66 82 PRO B C 1
ATOM 2211 O O . PRO B 1 82 ? -32.481 17.255 3.656 1.00 74.50 82 PRO B O 1
ATOM 2215 N N . ALA B 1 83 ? -32.170 15.985 5.469 1.00 50.95 83 ALA B N 1
ATOM 2216 C CA . ALA B 1 83 ? -30.741 15.935 5.380 1.00 43.55 83 ALA B CA 1
ATOM 2217 C C . ALA B 1 83 ? -30.310 15.074 4.215 1.00 39.53 83 ALA B C 1
ATOM 2218 O O . ALA B 1 83 ? -30.978 14.174 3.811 1.00 36.72 83 ALA B O 1
ATOM 2220 N N . ALA B 1 84 ? -29.193 15.427 3.646 1.00 35.71 84 ALA B N 1
ATOM 2221 C CA . ALA B 1 84 ? -28.589 14.639 2.613 1.00 35.32 84 ALA B CA 1
ATOM 2222 C C . ALA B 1 84 ? -28.600 13.139 2.900 1.00 34.72 84 ALA B C 1
ATOM 2223 O O . ALA B 1 84 ? -28.924 12.348 2.033 1.00 33.66 84 ALA B O 1
ATOM 2225 N N . SER B 1 85 ? -28.215 12.752 4.113 1.00 35.76 85 SER B N 1
ATOM 2226 C CA . SER B 1 85 ? -28.021 11.368 4.429 1.00 34.41 85 SER B CA 1
ATOM 2227 C C . SER B 1 85 ? -29.381 10.665 4.350 1.00 36.10 85 SER B C 1
ATOM 2228 O O . SER B 1 85 ? -29.460 9.524 3.893 1.00 33.31 85 SER B O 1
ATOM 2231 N N . ASP B 1 86 ? -30.448 11.363 4.752 1.00 35.42 86 ASP B N 1
ATOM 2232 C CA . ASP B 1 86 ? -31.808 10.839 4.620 1.00 35.33 86 ASP B CA 1
ATOM 2233 C C . ASP B 1 86 ? -32.250 10.701 3.159 1.00 34.67 86 ASP B C 1
ATOM 2234 O O . ASP B 1 86 ? -32.936 9.751 2.817 1.00 32.64 86 ASP B O 1
ATOM 2239 N N . LEU B 1 87 ? -31.887 11.670 2.321 1.00 36.51 87 LEU B N 1
ATOM 2240 C CA . LEU B 1 87 ? -32.169 11.585 0.885 1.00 41.07 87 LEU B CA 1
ATOM 2241 C C . LEU B 1 87 ? -31.519 10.325 0.268 1.00 37.22 87 LEU B C 1
ATOM 2242 O O . LEU B 1 87 ? -32.161 9.555 -0.441 1.00 33.68 87 LEU B O 1
ATOM 2247 N N . ARG B 1 88 ? -30.246 10.156 0.572 1.00 35.74 88 ARG B N 1
ATOM 2248 C CA . ARG B 1 88 ? -29.420 9.018 0.152 1.00 37.03 88 ARG B CA 1
ATOM 2249 C C . ARG B 1 88 ? -30.164 7.733 0.466 1.00 38.55 88 ARG B C 1
ATOM 2250 O O . ARG B 1 88 ? -30.316 6.843 -0.372 1.00 36.35 88 ARG B O 1
ATOM 2258 N N . LEU B 1 89 ? -30.627 7.646 1.704 1.00 36.58 89 LEU B N 1
ATOM 2259 C CA . LEU B 1 89 ? -31.314 6.462 2.173 1.00 37.14 89 LEU B CA 1
ATOM 2260 C C . LEU B 1 89 ? -32.603 6.185 1.370 1.00 37.88 89 LEU B C 1
ATOM 2261 O O . LEU B 1 89 ? -32.826 5.056 0.925 1.00 33.80 89 LEU B O 1
ATOM 2266 N N . ILE B 1 90 ? -33.423 7.213 1.147 1.00 35.87 90 ILE B N 1
ATOM 2267 C CA . ILE B 1 90 ? -34.682 7.016 0.460 1.00 36.68 90 ILE B CA 1
ATOM 2268 C C . ILE B 1 90 ? -34.413 6.703 -1.015 1.00 37.22 90 ILE B C 1
ATOM 2269 O O . ILE B 1 90 ? -35.041 5.826 -1.601 1.00 33.89 90 ILE B O 1
ATOM 2274 N N . ILE B 1 91 ? -33.500 7.434 -1.629 1.00 36.94 91 ILE B N 1
ATOM 2275 C CA . ILE B 1 91 ? -33.151 7.154 -3.011 1.00 38.96 91 ILE B CA 1
ATOM 2276 C C . ILE B 1 91 ? -32.627 5.731 -3.147 1.00 38.02 91 ILE B C 1
ATOM 2277 O O . ILE B 1 91 ? -32.997 5.037 -4.081 1.00 36.47 91 ILE B O 1
ATOM 2282 N N . SER B 1 92 ? -31.798 5.286 -2.204 1.00 37.66 92 SER B N 1
ATOM 2283 C CA . SER B 1 92 ? -31.301 3.919 -2.218 1.00 33.84 92 SER B CA 1
ATOM 2284 C C . SER B 1 92 ? -32.419 2.876 -1.990 1.00 37.58 92 SER B C 1
ATOM 2285 O O . SER B 1 92 ? -32.357 1.763 -2.522 1.00 35.02 92 SER B O 1
ATOM 2288 N N . ILE B 1 93 ? -33.442 3.225 -1.213 1.00 34.26 93 ILE B N 1
ATOM 2289 C CA . ILE B 1 93 ? -34.542 2.302 -1.031 1.00 37.26 93 ILE B CA 1
ATOM 2290 C C . ILE B 1 93 ? -35.332 2.137 -2.334 1.00 37.20 93 ILE B C 1
ATOM 2291 O O . ILE B 1 93 ? -35.677 1.030 -2.735 1.00 32.10 93 ILE B O 1
ATOM 2296 N N . SER B 1 94 ? -35.583 3.241 -3.006 1.00 38.24 94 SER B N 1
ATOM 2297 C CA . SER B 1 94 ? -36.278 3.191 -4.270 1.00 38.24 94 SER B CA 1
ATOM 2298 C C . SER B 1 94 ? -35.483 2.422 -5.308 1.00 36.51 94 SER B C 1
ATOM 2299 O O . SER B 1 94 ? -36.063 1.616 -6.043 1.00 41.07 94 SER B O 1
ATOM 2302 N N . LYS B 1 95 ? -34.181 2.657 -5.404 1.00 32.89 95 LYS B N 1
ATOM 2303 C CA . LYS B 1 95 ? -33.347 1.797 -6.260 1.00 32.37 95 LYS B CA 1
ATOM 2304 C C . LYS B 1 95 ? -33.450 0.319 -5.929 1.00 33.64 95 LYS B C 1
ATOM 2305 O O . LYS B 1 95 ? -33.490 -0.514 -6.827 1.00 34.95 95 LYS B O 1
ATOM 2311 N N . SER B 1 96 ? -33.465 -0.029 -4.647 1.00 35.02 96 SER B N 1
ATOM 2312 C CA . SER B 1 96 ? -33.324 -1.415 -4.269 1.00 33.40 96 SER B CA 1
ATOM 2313 C C . SER B 1 96 ? -34.594 -2.183 -4.604 1.00 35.17 96 SER B C 1
ATOM 2314 O O . SER B 1 96 ? -34.530 -3.379 -4.864 1.00 30.33 96 SER B O 1
ATOM 2317 N N . VAL B 1 97 ? -35.741 -1.492 -4.642 1.00 35.69 97 VAL B N 1
ATOM 2318 C CA . VAL B 1 97 ? -36.992 -2.136 -5.009 1.00 34.16 97 VAL B CA 1
ATOM 2319 C C . VAL B 1 97 ? -37.063 -2.407 -6.506 1.00 35.09 97 VAL B C 1
ATOM 2320 O O . VAL B 1 97 ? -37.731 -3.362 -6.928 1.00 32.58 97 VAL B O 1
ATOM 2324 N N . ILE B 1 98 ? -36.369 -1.609 -7.316 1.00 33.90 98 ILE B N 1
ATOM 2325 C CA . ILE B 1 98 ? -36.229 -1.977 -8.743 1.00 33.54 98 ILE B CA 1
ATOM 2326 C C . ILE B 1 98 ? -35.397 -3.259 -8.890 1.00 31.35 98 ILE B C 1
ATOM 2327 O O . ILE B 1 98 ? -35.773 -4.132 -9.644 1.00 32.95 98 ILE B O 1
ATOM 2332 N N . ASP B 1 99 ? -34.292 -3.381 -8.150 1.00 29.29 99 ASP B N 1
ATOM 2333 C CA . ASP B 1 99 ? -33.533 -4.607 -8.148 1.00 30.19 99 ASP B CA 1
ATOM 2334 C C . ASP B 1 99 ? -34.399 -5.798 -7.700 1.00 31.93 99 ASP B C 1
ATOM 2335 O O . ASP B 1 99 ? -34.323 -6.861 -8.292 1.00 30.36 99 ASP B O 1
ATOM 2340 N N . LEU B 1 100 ? -35.215 -5.610 -6.667 1.00 31.87 100 LEU B N 1
ATOM 2341 C CA . LEU B 1 100 ? -36.040 -6.683 -6.160 1.00 35.11 100 LEU B CA 1
ATOM 2342 C C . LEU B 1 100 ? -37.099 -7.096 -7.170 1.00 36.12 100 LEU B C 1
ATOM 2343 O O . LEU B 1 100 ? -37.364 -8.262 -7.325 1.00 35.15 100 LEU B O 1
ATOM 2348 N N . GLU B 1 101 ? -37.668 -6.133 -7.877 1.00 35.68 101 GLU B N 1
ATOM 2349 C CA . GLU B 1 101 ? -38.587 -6.436 -8.940 1.00 38.01 101 GLU B CA 1
ATOM 2350 C C . GLU B 1 101 ? -37.858 -7.170 -10.090 1.00 36.51 101 GLU B C 1
ATOM 2351 O O . GLU B 1 101 ? -38.355 -8.145 -10.631 1.00 34.34 101 GLU B O 1
ATOM 2357 N N . ARG B 1 102 ? -36.672 -6.723 -10.456 1.00 34.43 102 ARG B N 1
ATOM 2358 C CA . ARG B 1 102 ? -35.941 -7.438 -11.511 1.00 36.68 102 ARG B CA 1
ATOM 2359 C C . ARG B 1 102 ? -35.657 -8.876 -11.113 1.00 35.94 102 ARG B C 1
ATOM 2360 O O . ARG B 1 102 ? -35.820 -9.795 -11.919 1.00 33.93 102 ARG B O 1
ATOM 2368 N N . ILE B 1 103 ? -35.275 -9.070 -9.859 1.00 31.70 103 ILE B N 1
ATOM 2369 C CA . ILE B 1 103 ? -35.027 -10.404 -9.333 1.00 31.76 103 ILE B CA 1
ATOM 2370 C C . ILE B 1 103 ? -36.299 -11.259 -9.449 1.00 33.55 103 ILE B C 1
ATOM 2371 O O . ILE B 1 103 ? -36.257 -12.419 -9.882 1.00 33.70 103 ILE B O 1
ATOM 2376 N N . GLY B 1 104 ? -37.426 -10.679 -9.038 1.00 34.71 104 GLY B N 1
ATOM 2377 C CA . GLY B 1 104 ? -38.727 -11.342 -9.119 1.00 34.29 104 GLY B CA 1
ATOM 2378 C C . GLY B 1 104 ? -39.057 -11.731 -1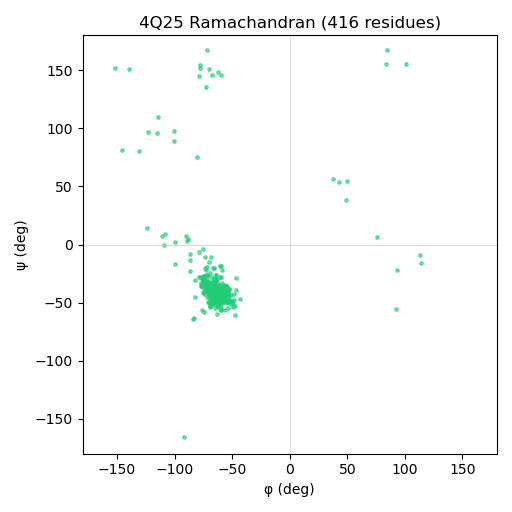0.530 1.00 37.27 104 GLY B C 1
ATOM 2379 O O . GLY B 1 104 ? -39.519 -12.839 -10.795 1.00 37.51 104 GLY B O 1
ATOM 2380 N N . ASP B 1 105 ? -38.788 -10.826 -11.449 1.00 34.93 105 ASP B N 1
ATOM 2381 C CA . ASP B 1 105 ? -39.055 -11.096 -12.840 1.00 40.85 105 ASP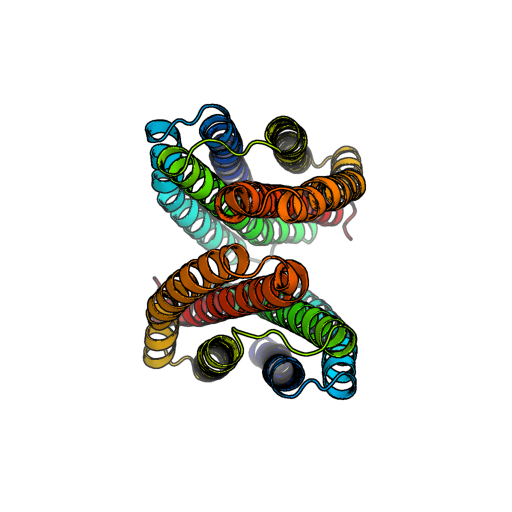 B CA 1
ATOM 2382 C C . ASP B 1 105 ? -38.155 -12.207 -13.398 1.00 39.75 105 ASP B C 1
ATOM 2383 O O . ASP B 1 105 ? -38.605 -13.043 -14.185 1.00 37.23 105 ASP B O 1
ATOM 2388 N N . GLU B 1 106 ? -36.891 -12.231 -12.982 1.00 37.65 106 GLU B N 1
ATOM 2389 C CA . GLU B 1 106 ? -35.966 -13.245 -13.458 1.00 36.98 106 GLU B CA 1
ATOM 2390 C C . GLU B 1 106 ? -36.351 -14.607 -12.880 1.00 33.40 106 GLU B C 1
ATOM 2391 O O . GLU B 1 106 ? -36.238 -15.627 -13.547 1.00 33.90 106 GLU B O 1
ATOM 2397 N N . ALA B 1 107 ? -36.795 -14.611 -11.633 1.00 32.80 107 ALA B N 1
ATOM 2398 C CA . ALA B 1 107 ? -37.350 -15.810 -11.039 1.00 33.04 107 ALA B CA 1
ATOM 2399 C C . ALA B 1 107 ? -38.575 -16.354 -11.795 1.00 33.49 107 ALA B C 1
ATOM 2400 O O . ALA B 1 107 ? -38.695 -17.581 -11.957 1.00 34.26 107 ALA B O 1
ATOM 2402 N N . SER B 1 108 ? -39.451 -15.457 -12.271 1.00 30.77 108 SER B N 1
ATOM 2403 C CA . SER B 1 108 ? -40.570 -15.825 -13.098 1.00 33.60 108 SER B CA 1
ATOM 2404 C C . SER B 1 108 ? -40.106 -16.461 -14.381 1.00 34.15 108 SER B C 1
ATOM 2405 O O . SER B 1 108 ? -40.734 -17.381 -14.843 1.00 34.25 108 SER B O 1
ATOM 2408 N N . LYS B 1 109 ? -39.029 -15.934 -14.977 1.00 34.83 109 LYS B N 1
ATOM 2409 C CA . LYS B 1 109 ? -38.467 -16.517 -16.183 1.00 34.31 109 LYS B CA 1
ATOM 2410 C C . LYS B 1 109 ? -37.942 -17.906 -15.936 1.00 33.25 109 LYS B C 1
ATOM 2411 O O . LYS B 1 109 ? -38.071 -18.775 -16.790 1.00 34.12 109 LYS B O 1
ATOM 2417 N N . VAL B 1 110 ? -37.325 -18.106 -14.783 1.00 33.64 110 VAL B N 1
ATOM 2418 C CA . VAL B 1 110 ? -36.806 -19.422 -14.438 1.00 34.61 110 VAL B CA 1
ATOM 2419 C C . VAL B 1 110 ? -37.968 -20.392 -14.336 1.00 33.52 110 VAL B C 1
ATOM 2420 O O . VAL B 1 110 ? -37.877 -21.524 -14.769 1.00 35.29 110 VAL B O 1
ATOM 2424 N N . ALA B 1 111 ? -39.061 -19.930 -13.752 1.00 34.41 111 ALA B N 1
ATOM 2425 C CA . ALA B 1 111 ? -40.249 -20.740 -13.608 1.00 36.04 111 ALA B CA 1
ATOM 2426 C C . ALA B 1 111 ? -40.833 -21.121 -14.968 1.00 36.27 111 ALA B C 1
ATOM 2427 O O . ALA B 1 111 ? -41.201 -22.262 -15.180 1.00 37.58 111 ALA B O 1
ATOM 2429 N N . ARG B 1 112 ? -40.890 -20.169 -15.892 1.00 35.97 112 ARG B N 1
ATOM 2430 C CA . ARG B 1 112 ? -41.367 -20.437 -17.239 1.00 36.50 112 ARG B CA 1
ATOM 2431 C C . ARG B 1 112 ? -40.528 -21.531 -17.877 1.00 37.91 112 ARG B C 1
ATOM 2432 O O . ARG B 1 112 ? -41.087 -22.484 -18.419 1.00 35.92 112 ARG B O 1
ATOM 2440 N N . ARG B 1 113 ? -39.195 -21.430 -17.764 1.00 34.06 113 ARG B N 1
ATOM 2441 C CA . ARG B 1 113 ? -38.295 -22.478 -18.255 1.00 34.85 113 ARG B CA 1
ATOM 2442 C C . ARG B 1 113 ? -38.563 -23.829 -17.583 1.00 33.71 113 ARG B C 1
ATOM 2443 O O . ARG B 1 113 ? -38.614 -24.863 -18.242 1.00 35.38 113 ARG B O 1
ATOM 2451 N N . ALA B 1 114 ? -38.738 -23.827 -16.275 1.00 31.51 114 ALA B N 1
ATOM 2452 C CA . ALA B 1 114 ? -39.116 -25.048 -15.559 1.00 32.46 114 ALA B CA 1
ATOM 2453 C C . ALA B 1 114 ? -40.392 -25.715 -16.141 1.00 36.38 114 ALA B C 1
ATOM 2454 O O . ALA B 1 114 ? -40.486 -26.936 -16.231 1.00 34.27 114 ALA B O 1
ATOM 2456 N N . ILE B 1 115 ? -41.376 -24.896 -16.501 1.00 35.25 115 ILE B N 1
ATOM 2457 C CA . ILE B 1 115 ? -42.607 -25.406 -17.058 1.00 36.62 115 ILE B CA 1
ATOM 2458 C C . ILE B 1 115 ? -42.322 -26.066 -18.410 1.00 37.74 115 ILE B C 1
ATOM 2459 O O . ILE B 1 115 ? -42.788 -27.187 -18.673 1.00 35.49 115 ILE B O 1
ATOM 2464 N N . GLN B 1 116 ? -41.541 -25.389 -19.254 1.00 36.83 116 GLN B N 1
ATOM 2465 C CA . GLN B 1 116 ? -41.247 -25.914 -20.579 1.00 38.32 116 GLN B CA 1
ATOM 2466 C C . GLN B 1 116 ? -40.500 -27.222 -20.478 1.00 37.22 116 GLN B C 1
ATOM 2467 O O . GLN B 1 116 ? -40.754 -28.150 -21.234 1.00 34.88 116 GLN B O 1
ATOM 2473 N N . LEU B 1 117 ? -39.572 -27.287 -19.532 1.00 36.85 117 LEU B N 1
ATOM 2474 C CA . LEU B 1 117 ? -38.818 -28.502 -19.324 1.00 37.81 117 LEU B CA 1
ATOM 2475 C C . LEU B 1 117 ? -39.683 -29.640 -18.821 1.00 40.67 117 LEU B C 1
ATOM 2476 O O . LEU B 1 117 ? -39.423 -30.795 -19.143 1.00 39.09 117 LEU B O 1
ATOM 2481 N N . CYS B 1 118 ? -40.696 -29.337 -18.012 1.00 40.00 118 CYS B N 1
ATOM 2482 C CA . CYS B 1 118 ? -41.614 -30.388 -17.596 1.00 39.68 118 CYS B CA 1
ATOM 2483 C C . CYS B 1 118 ? -42.236 -31.025 -18.838 1.00 37.55 118 CYS B C 1
ATOM 2484 O O . CYS B 1 118 ? -42.380 -32.233 -18.914 1.00 38.75 118 CYS B O 1
ATOM 2487 N N . GLU B 1 119 ? -42.563 -30.193 -19.816 1.00 38.76 119 GLU B N 1
ATOM 2488 C CA . GLU B 1 119 ? -43.182 -30.643 -21.037 1.00 38.30 119 GLU B CA 1
ATOM 2489 C C . GLU B 1 119 ? -42.238 -31.475 -21.892 1.00 43.28 119 GLU B C 1
ATOM 2490 O O . GLU B 1 119 ? -42.660 -32.456 -22.511 1.00 42.30 119 GLU B O 1
ATOM 2496 N N . GLU B 1 120 ? -40.968 -31.073 -21.967 1.00 42.82 120 GLU B N 1
ATOM 2497 C CA . GLU B 1 120 ? -40.039 -31.697 -22.916 1.00 43.19 120 GLU B CA 1
ATOM 2498 C C . GLU B 1 120 ? -39.384 -32.921 -22.367 1.00 41.55 120 GLU B C 1
ATOM 2499 O O . GLU B 1 120 ? -38.813 -33.684 -23.116 1.00 49.07 120 GLU B O 1
ATOM 2505 N N . GLY B 1 121 ? -39.489 -33.125 -21.059 1.00 43.13 121 GLY B N 1
ATOM 2506 C CA . GLY B 1 121 ? -38.718 -34.139 -20.372 1.00 41.63 121 GLY B CA 1
ATOM 2507 C C . GLY B 1 121 ? -37.375 -33.543 -20.045 1.00 44.07 121 GLY B C 1
ATOM 2508 O O . GLY B 1 121 ? -37.008 -32.463 -20.555 1.00 44.10 121 GLY B O 1
ATOM 2509 N N . GLU B 1 122 ? -36.615 -34.217 -19.202 1.00 43.74 122 GLU B N 1
ATOM 2510 C CA . GLU B 1 122 ? -35.494 -33.523 -18.607 1.00 50.48 122 GLU B CA 1
ATOM 2511 C C . GLU B 1 122 ? -34.329 -33.446 -19.565 1.00 49.66 122 GLU B C 1
ATOM 2512 O O . GLU B 1 122 ? -34.119 -34.340 -20.383 1.00 55.67 122 GLU B O 1
ATOM 2518 N N . SER B 1 123 ? -33.614 -32.328 -19.491 1.00 45.05 123 SER B N 1
ATOM 2519 C CA . SER B 1 123 ? -32.354 -32.147 -20.197 1.00 42.92 123 SER B CA 1
ATOM 2520 C C . SER B 1 123 ? -31.353 -33.205 -19.734 1.00 44.29 123 SER B C 1
ATOM 2521 O O . SER B 1 123 ? -31.348 -33.621 -18.561 1.00 43.80 123 SER B O 1
ATOM 2524 N N . PRO B 1 124 ? -30.496 -33.653 -20.648 1.00 46.87 124 PRO B N 1
ATOM 2525 C CA . PRO B 1 124 ? -29.475 -34.626 -20.224 1.00 49.14 124 PRO B CA 1
ATOM 2526 C C . PRO B 1 124 ? -28.377 -33.968 -19.385 1.00 48.04 124 PRO B C 1
ATOM 2527 O O . PRO B 1 124 ? -27.566 -34.654 -18.804 1.00 48.56 124 PRO B O 1
ATOM 2531 N N . ARG B 1 125 ? -28.357 -32.641 -19.331 1.00 49.39 125 ARG B N 1
ATOM 2532 C CA . ARG B 1 125 ? -27.258 -31.926 -18.716 1.00 46.52 125 ARG B CA 1
ATOM 2533 C C . ARG B 1 125 ? -27.733 -30.586 -18.172 1.00 47.39 125 ARG B C 1
ATOM 2534 O O . ARG B 1 125 ? -28.699 -29.970 -18.701 1.00 42.21 125 ARG B O 1
ATOM 2542 N N . GLY B 1 126 ? -27.040 -30.136 -17.126 1.00 43.39 126 GLY B N 1
ATOM 2543 C CA . GLY B 1 126 ? -27.208 -28.804 -16.578 1.00 38.58 126 GLY B CA 1
ATOM 2544 C C . GLY B 1 126 ? -27.768 -28.669 -15.177 1.00 42.61 126 GLY B C 1
ATOM 2545 O O . GLY B 1 126 ? -27.674 -27.576 -14.577 1.00 44.01 126 GLY B O 1
ATOM 2546 N N . TYR B 1 127 ? -28.381 -29.724 -14.643 1.00 40.53 127 TYR B N 1
ATOM 2547 C CA . TYR B 1 127 ? -29.108 -29.592 -13.382 1.00 40.46 127 TYR B CA 1
ATOM 2548 C C . TYR B 1 127 ? -28.170 -29.425 -12.230 1.00 42.56 127 TYR B C 1
ATOM 2549 O O . TYR B 1 127 ? -28.497 -28.737 -11.273 1.00 42.75 127 TYR B O 1
ATOM 2558 N N . VAL B 1 128 ? -26.994 -30.041 -12.319 1.00 42.57 128 VAL B N 1
ATOM 2559 C CA . VAL B 1 128 ? -25.980 -29.876 -11.295 1.00 42.54 128 VAL B CA 1
ATOM 2560 C C . VAL B 1 128 ? -25.558 -28.408 -11.234 1.00 45.68 128 VAL B C 1
ATOM 2561 O O . VAL B 1 128 ? -25.443 -27.853 -10.148 1.00 37.61 128 VAL B O 1
ATOM 2565 N N . GLU B 1 129 ? -25.387 -27.758 -12.396 1.00 44.47 129 GLU B N 1
ATOM 2566 C CA . GLU B 1 129 ? -24.976 -26.349 -12.434 1.00 43.06 129 GLU B CA 1
ATOM 2567 C C . GLU B 1 129 ? -26.088 -25.392 -12.002 1.00 39.87 129 GLU B C 1
ATOM 2568 O O . GLU B 1 129 ? -25.818 -24.397 -11.346 1.00 37.94 129 GLU B O 1
ATOM 2574 N N . VAL B 1 130 ? -27.325 -25.702 -12.352 1.00 38.91 130 VAL B N 1
ATOM 2575 C CA . VAL B 1 130 ? -28.472 -24.963 -11.874 1.00 36.84 130 VAL B CA 1
ATOM 2576 C C . VAL B 1 130 ? -28.631 -25.015 -10.355 1.00 40.27 130 VAL B C 1
ATOM 2577 O O . VAL B 1 130 ? -28.919 -23.994 -9.717 1.00 39.82 130 VAL B O 1
ATOM 2581 N N . ARG B 1 131 ? -28.502 -26.194 -9.765 1.00 40.72 131 ARG B N 1
ATOM 2582 C CA . ARG B 1 131 ? -28.532 -26.297 -8.310 1.00 42.46 131 ARG B CA 1
ATOM 2583 C C . ARG B 1 131 ? -27.401 -25.480 -7.662 1.00 42.72 131 ARG B C 1
ATOM 2584 O O . ARG B 1 131 ? -27.572 -24.786 -6.657 1.00 40.74 131 ARG B O 1
ATOM 2592 N N . HIS B 1 132 ? -26.223 -25.606 -8.238 1.00 40.97 132 HIS B N 1
ATOM 2593 C CA . HIS B 1 132 ? -25.045 -24.950 -7.722 1.00 38.41 132 HIS B CA 1
ATOM 2594 C C . HIS B 1 132 ? -25.239 -23.430 -7.798 1.00 37.41 132 HIS B C 1
ATOM 2595 O O . HIS B 1 132 ? -25.224 -22.755 -6.788 1.00 37.78 132 HIS B O 1
ATOM 2602 N N . ILE B 1 133 ? -25.448 -22.908 -9.000 1.00 36.13 133 ILE B N 1
ATOM 2603 C CA . ILE B 1 133 ? -25.565 -21.463 -9.194 1.00 36.44 133 ILE B CA 1
ATOM 2604 C C . ILE B 1 133 ? -26.823 -20.915 -8.523 1.00 36.96 133 ILE B C 1
ATOM 2605 O O . ILE B 1 133 ? -26.812 -19.836 -7.938 1.00 36.30 133 ILE B O 1
ATOM 2610 N N . GLY B 1 134 ? -27.884 -21.706 -8.540 1.00 36.67 134 GLY B N 1
ATOM 2611 C CA . GLY B 1 134 ? -29.125 -21.327 -7.937 1.00 34.49 134 GLY B CA 1
ATOM 2612 C C . GLY B 1 134 ? -28.973 -21.142 -6.446 1.00 40.55 134 GLY B C 1
ATOM 2613 O O . GLY B 1 134 ? -29.546 -20.213 -5.875 1.00 40.49 134 GLY B O 1
ATOM 2614 N N . SER B 1 135 ? -28.237 -22.029 -5.778 1.00 37.95 135 SER B N 1
ATOM 2615 C CA . SER B 1 135 ? -28.177 -21.914 -4.322 1.00 38.84 135 SER B CA 1
ATOM 2616 C C . SER B 1 135 ? -27.247 -20.798 -3.926 1.00 35.09 135 SER B C 1
ATOM 2617 O O . SER B 1 135 ? -27.523 -20.089 -2.976 1.00 39.51 135 SER B O 1
ATOM 2620 N N . GLN B 1 136 ? -26.177 -20.597 -4.673 1.00 34.11 136 GLN B N 1
ATOM 2621 C CA . GLN B 1 136 ? -25.316 -19.429 -4.417 1.00 38.79 136 GLN B CA 1
ATOM 2622 C C . GLN B 1 136 ? -26.010 -18.070 -4.565 1.00 40.34 136 GLN B C 1
ATOM 2623 O O . GLN B 1 136 ? -25.786 -17.143 -3.790 1.00 39.24 136 GLN B O 1
ATOM 2629 N N . VAL B 1 137 ? -26.839 -17.963 -5.588 1.00 41.76 137 VAL B N 1
ATOM 2630 C CA . VAL B 1 137 ? -27.489 -16.711 -5.945 1.00 40.29 137 VAL B CA 1
ATOM 2631 C C . VAL B 1 137 ? -28.630 -16.449 -4.956 1.00 37.53 137 VAL B C 1
ATOM 2632 O O . VAL B 1 137 ? -28.885 -15.325 -4.530 1.00 36.71 137 VAL B O 1
ATOM 2636 N N . GLN B 1 138 ? -29.297 -17.510 -4.550 1.00 37.81 138 GLN B N 1
ATOM 2637 C CA . GLN B 1 138 ? -30.283 -17.423 -3.485 1.00 42.22 138 GLN B CA 1
ATOM 2638 C C . GLN B 1 138 ? -29.664 -16.866 -2.194 1.00 43.09 138 GLN B C 1
ATOM 2639 O O . GLN B 1 138 ? -30.216 -15.952 -1.558 1.00 41.84 138 GLN B O 1
ATOM 2645 N N . LYS B 1 139 ? -28.510 -17.414 -1.826 1.00 39.42 139 LYS B N 1
ATOM 2646 C CA . LYS B 1 139 ? -27.768 -16.956 -0.641 1.00 42.53 139 LYS B CA 1
ATOM 2647 C C . LYS B 1 139 ? -27.358 -15.482 -0.782 1.00 39.29 139 LYS B C 1
ATOM 2648 O O . LYS B 1 139 ? -27.479 -14.706 0.159 1.00 41.23 139 LYS B O 1
ATOM 2654 N N . MET B 1 140 ? -26.889 -15.102 -1.965 1.00 37.81 140 MET B N 1
ATOM 2655 C CA . MET B 1 140 ? -26.520 -13.724 -2.238 1.00 35.07 140 MET B CA 1
ATOM 2656 C C . MET B 1 140 ? -27.684 -12.752 -1.979 1.00 32.96 140 MET B C 1
ATOM 2657 O O . MET B 1 140 ? -27.484 -11.691 -1.405 1.00 34.87 140 MET B O 1
ATOM 2662 N N . VAL B 1 141 ? -28.882 -13.136 -2.388 1.00 31.17 141 VAL B N 1
ATOM 2663 C CA . VAL B 1 141 ? -30.066 -12.341 -2.175 1.00 33.42 141 VAL B CA 1
ATOM 2664 C C . VAL B 1 141 ? -30.359 -12.219 -0.685 1.00 38.01 141 VAL B C 1
ATOM 2665 O O . VAL B 1 141 ? -30.634 -11.100 -0.203 1.00 34.78 141 VAL B O 1
ATOM 2669 N N . GLN B 1 142 ? -30.333 -13.350 0.028 1.00 38.75 142 GLN B N 1
ATOM 2670 C CA . GLN B 1 142 ? -30.702 -13.353 1.442 1.00 40.93 142 GLN B CA 1
ATOM 2671 C C . GLN B 1 142 ? -29.720 -12.489 2.187 1.00 35.23 142 GLN B C 1
ATOM 2672 O O . GLN B 1 142 ? -30.109 -11.655 2.978 1.00 31.37 142 GLN B O 1
ATOM 2678 N N . GLU B 1 143 ? -28.432 -12.698 1.912 1.00 34.30 143 GLU B N 1
ATOM 2679 C CA . GLU B 1 143 ? -27.407 -11.928 2.593 1.00 36.58 143 GLU B CA 1
ATOM 2680 C C . GLU B 1 143 ? -27.474 -10.428 2.210 1.00 38.64 143 GLU B C 1
ATOM 2681 O O . GLU B 1 143 ? -27.274 -9.549 3.071 1.00 33.03 143 GLU B O 1
ATOM 2687 N N . ALA B 1 144 ? -27.734 -10.132 0.932 1.00 34.74 144 ALA B N 1
ATOM 2688 C CA . ALA B 1 144 ? -27.823 -8.740 0.489 1.00 33.65 144 ALA B CA 1
ATOM 2689 C C . ALA B 1 144 ? -28.930 -8.052 1.268 1.00 32.43 144 ALA B C 1
ATOM 2690 O O . ALA B 1 144 ? -28.743 -6.940 1.727 1.00 35.11 144 ALA B O 1
ATOM 2692 N N . LEU B 1 145 ? -30.052 -8.740 1.452 1.00 33.18 145 LEU B N 1
ATOM 2693 C CA . LEU B 1 145 ? -31.211 -8.183 2.159 1.00 36.65 145 LEU B CA 1
ATOM 2694 C C . LEU B 1 145 ? -30.969 -8.085 3.653 1.00 37.77 145 LEU B C 1
ATOM 2695 O O . LEU B 1 145 ? -31.349 -7.110 4.282 1.00 35.23 145 LEU B O 1
ATOM 2700 N N . ASP B 1 146 ? -30.332 -9.095 4.221 1.00 39.88 146 ASP B N 1
ATOM 2701 C CA . ASP B 1 146 ? -29.989 -9.053 5.651 1.00 42.70 146 ASP B CA 1
ATOM 2702 C C . ASP B 1 146 ? -28.996 -7.891 5.901 1.00 42.37 146 ASP B C 1
ATOM 2703 O O . ASP B 1 146 ? -29.120 -7.139 6.866 1.00 41.16 146 ASP B O 1
ATOM 2708 N N . ALA B 1 147 ? -28.021 -7.744 5.007 1.00 40.13 147 ALA B N 1
ATOM 2709 C CA . ALA B 1 147 ? -27.062 -6.659 5.104 1.00 37.79 147 ALA B CA 1
ATOM 2710 C C . ALA B 1 147 ? -27.765 -5.311 5.023 1.00 39.33 147 ALA B C 1
ATOM 2711 O O . ALA B 1 147 ? -27.401 -4.393 5.711 1.00 38.62 147 ALA B O 1
ATOM 2713 N N . PHE B 1 148 ? -28.758 -5.197 4.147 1.00 38.03 148 PHE B N 1
ATOM 2714 C CA . PHE B 1 148 ? -29.498 -3.970 4.038 1.00 40.04 148 PHE B CA 1
ATOM 2715 C C . PHE B 1 148 ? -30.303 -3.729 5.323 1.00 44.47 148 PHE B C 1
ATOM 2716 O O . PHE B 1 148 ? -30.275 -2.624 5.882 1.00 46.70 148 PHE B O 1
ATOM 2724 N N . ALA B 1 149 ? -31.014 -4.757 5.793 1.00 41.90 149 ALA B N 1
ATOM 2725 C CA . ALA B 1 149 ? -31.806 -4.640 7.026 1.00 42.25 149 ALA B CA 1
ATOM 2726 C C . ALA B 1 149 ? -30.965 -4.180 8.193 1.00 41.28 149 ALA B C 1
ATOM 2727 O O . ALA B 1 149 ? -31.446 -3.416 8.989 1.00 42.71 149 ALA B O 1
ATOM 2729 N N . ARG B 1 150 ? -29.699 -4.610 8.271 1.00 43.65 150 ARG B N 1
ATOM 2730 C CA . ARG B 1 150 ? -28.844 -4.289 9.418 1.00 42.58 150 ARG B CA 1
ATOM 2731 C C . ARG B 1 150 ? -27.735 -3.293 9.147 1.00 43.57 150 ARG B C 1
ATOM 2732 O O . ARG B 1 150 ? -26.872 -3.107 10.026 1.00 39.64 150 ARG B O 1
ATOM 2740 N N . PHE B 1 151 ? -27.746 -2.662 7.962 1.00 42.56 151 PHE B N 1
ATOM 2741 C CA . PHE B 1 151 ? -26.606 -1.869 7.466 1.00 39.12 151 PHE B CA 1
ATOM 2742 C C . PHE B 1 151 ? -25.270 -2.486 7.820 1.00 41.28 151 PHE B C 1
ATOM 2743 O O . PHE B 1 151 ? -24.389 -1.846 8.392 1.00 46.73 151 PHE B O 1
ATOM 2751 N N . ASP B 1 152 ? -25.085 -3.737 7.412 1.00 43.05 152 ASP B N 1
ATOM 2752 C CA . ASP B 1 152 ? -23.835 -4.472 7.687 1.00 40.10 152 ASP B CA 1
ATOM 2753 C C . ASP B 1 152 ? -22.987 -4.451 6.453 1.00 38.57 152 ASP B C 1
ATOM 2754 O O . ASP B 1 152 ? -23.173 -5.272 5.545 1.00 42.27 152 ASP B O 1
ATOM 2759 N N . ALA B 1 153 ? -22.043 -3.527 6.405 1.00 38.62 153 ALA B N 1
ATOM 2760 C CA . ALA B 1 153 ? -21.270 -3.318 5.208 1.00 38.01 153 ALA B CA 1
ATOM 2761 C C . ALA B 1 153 ? -20.249 -4.408 4.943 1.00 44.30 153 ALA B C 1
ATOM 2762 O O . ALA B 1 153 ? -19.787 -4.532 3.793 1.00 44.33 153 ALA B O 1
ATOM 2764 N N . ASP B 1 154 ? -19.869 -5.170 5.979 1.00 45.99 154 ASP B N 1
ATOM 2765 C CA . ASP B 1 154 ? -18.893 -6.268 5.795 1.00 47.79 154 ASP B CA 1
ATOM 2766 C C . ASP B 1 154 ? -19.541 -7.376 4.982 1.00 44.62 154 ASP B C 1
ATOM 2767 O O . ASP B 1 154 ? -19.011 -7.797 3.964 1.00 42.81 154 ASP B O 1
ATOM 2772 N N . LEU B 1 155 ? -20.705 -7.804 5.452 1.00 41.02 155 LEU B N 1
ATOM 2773 C CA . LEU B 1 155 ? -21.537 -8.723 4.736 1.00 42.22 155 LEU B CA 1
ATOM 2774 C C . LEU B 1 155 ? -21.865 -8.233 3.311 1.00 42.57 155 LEU B C 1
ATOM 2775 O O . LEU B 1 155 ? -21.698 -8.969 2.341 1.00 44.97 155 LEU B O 1
ATOM 2780 N N . ALA B 1 156 ? -22.302 -6.989 3.174 1.00 41.89 156 ALA B N 1
ATOM 2781 C CA . ALA B 1 156 ? -22.553 -6.425 1.835 1.00 39.13 156 ALA B CA 1
ATOM 2782 C C . ALA B 1 156 ? -21.375 -6.594 0.881 1.00 40.71 156 ALA B C 1
ATOM 2783 O O . ALA B 1 156 ? -21.557 -7.019 -0.266 1.00 40.34 156 ALA B O 1
ATOM 2785 N N . LEU B 1 157 ? -20.176 -6.238 1.339 1.00 42.25 157 LEU B N 1
ATOM 2786 C CA . LEU B 1 157 ? -18.984 -6.322 0.514 1.00 44.10 157 LEU B CA 1
ATOM 2787 C C . LEU B 1 157 ? -18.629 -7.764 0.128 1.00 45.80 157 LEU B C 1
ATOM 2788 O O . LEU B 1 157 ? -18.156 -8.010 -0.962 1.00 46.71 157 LEU B O 1
ATOM 2793 N N . SER B 1 158 ? -18.829 -8.691 1.048 1.00 45.44 158 SER B N 1
ATOM 2794 C CA . SER B 1 158 ? -18.668 -10.105 0.778 1.00 47.48 158 SER B CA 1
ATOM 2795 C C . SER B 1 158 ? -19.646 -10.591 -0.325 1.00 45.15 158 SER B C 1
ATOM 2796 O O . SER B 1 158 ? -19.272 -11.379 -1.212 1.00 39.74 158 SER B O 1
ATOM 2799 N N . VAL B 1 159 ? -20.890 -10.116 -0.277 1.00 40.57 159 VAL B N 1
ATOM 2800 C CA . VAL B 1 159 ? -21.872 -10.443 -1.330 1.00 38.13 159 VAL B CA 1
ATOM 2801 C C . VAL B 1 159 ? -21.436 -9.908 -2.692 1.00 37.63 159 VAL B C 1
ATOM 2802 O O . VAL B 1 159 ? -21.381 -10.659 -3.662 1.00 37.63 159 VAL B O 1
ATOM 2806 N N . ALA B 1 160 ? -21.107 -8.622 -2.757 1.00 35.97 160 ALA B N 1
ATOM 2807 C CA . ALA B 1 160 ? -20.764 -7.975 -4.033 1.00 38.21 160 ALA B CA 1
ATOM 2808 C C . ALA B 1 160 ? -19.583 -8.638 -4.723 1.00 40.88 160 ALA B C 1
ATOM 2809 O O . ALA B 1 160 ? -19.543 -8.775 -5.963 1.00 42.89 160 ALA B O 1
ATOM 2811 N N . GLN B 1 161 ? -18.618 -9.040 -3.912 1.00 40.70 161 GLN B N 1
ATOM 2812 C CA . GLN B 1 161 ? -17.390 -9.646 -4.398 1.00 44.96 161 GLN B CA 1
ATOM 2813 C C . GLN B 1 161 ? -17.599 -11.094 -4.834 1.00 43.07 161 GLN B C 1
ATOM 2814 O O . GLN B 1 161 ? -16.893 -11.568 -5.701 1.00 48.77 161 GLN B O 1
ATOM 2820 N N . TYR B 1 162 ? -18.560 -11.796 -4.239 1.00 41.36 162 TYR B N 1
ATOM 2821 C CA . TYR B 1 162 ? -18.884 -13.150 -4.655 1.00 41.06 162 TYR B CA 1
ATOM 2822 C C . TYR B 1 162 ? -19.488 -13.236 -6.060 1.00 43.01 162 TYR B C 1
ATOM 2823 O O . TYR B 1 162 ? -19.470 -14.292 -6.676 1.00 51.52 162 TYR B O 1
ATOM 2832 N N . ASP B 1 163 ? -20.023 -12.141 -6.576 1.00 41.07 163 ASP B N 1
ATOM 2833 C CA . ASP B 1 163 ? -20.666 -12.176 -7.903 1.00 42.75 163 ASP B CA 1
ATOM 2834 C C . ASP B 1 163 ? -19.740 -12.649 -9.022 1.00 43.15 163 ASP B C 1
ATOM 2835 O O . ASP B 1 163 ? -20.145 -13.424 -9.900 1.00 37.67 163 ASP B O 1
ATOM 2840 N N . LYS B 1 164 ? -18.499 -12.169 -8.967 1.00 44.91 164 LYS B N 1
ATOM 2841 C CA . LYS B 1 164 ? -17.425 -12.587 -9.877 1.00 47.79 164 LYS B CA 1
ATOM 2842 C C . LYS B 1 164 ? -17.237 -14.112 -9.931 1.00 43.12 164 LYS B C 1
ATOM 2843 O O . LYS B 1 164 ? -16.991 -14.674 -11.001 1.00 45.78 164 LYS B O 1
ATOM 2849 N N . THR B 1 165 ? -17.376 -14.794 -8.804 1.00 40.62 165 THR B N 1
ATOM 2850 C CA . THR B 1 165 ? -17.249 -16.240 -8.850 1.00 46.21 165 THR B CA 1
ATOM 2851 C C . THR B 1 165 ? -18.486 -16.878 -9.528 1.00 43.39 165 THR B C 1
ATOM 2852 O O . THR B 1 165 ? -18.360 -17.820 -10.277 1.00 41.80 165 THR B O 1
ATOM 2856 N N . VAL B 1 166 ? -19.674 -16.340 -9.294 1.00 43.58 166 VAL B N 1
ATOM 2857 C CA . VAL B 1 166 ? -20.874 -16.801 -10.005 1.00 41.60 166 VAL B CA 1
ATOM 2858 C C . VAL B 1 166 ? -20.732 -16.612 -11.527 1.00 39.21 166 VAL B C 1
ATOM 2859 O O . VAL B 1 166 ? -21.079 -17.481 -12.290 1.00 40.30 166 VAL B O 1
ATOM 2863 N N . ASP B 1 167 ? -20.220 -15.474 -11.959 1.00 43.92 167 ASP B N 1
ATOM 2864 C CA . ASP B 1 167 ? -20.085 -15.193 -13.384 1.00 45.47 167 ASP B CA 1
ATOM 2865 C C . ASP B 1 167 ? -19.113 -16.165 -14.019 1.00 47.56 167 ASP B C 1
ATOM 2866 O O . ASP B 1 167 ? -19.363 -16.662 -15.132 1.00 43.20 167 ASP B O 1
ATOM 2871 N N . ARG B 1 168 ? -18.030 -16.455 -13.289 1.00 46.73 168 ARG B N 1
ATOM 2872 C CA . ARG B 1 168 ? -17.014 -17.428 -13.702 1.00 45.31 168 ARG B CA 1
ATOM 2873 C C . ARG B 1 168 ? -17.650 -18.805 -13.818 1.00 42.74 168 ARG B C 1
ATOM 2874 O O . ARG B 1 168 ? -17.501 -19.459 -14.828 1.00 36.74 168 ARG B O 1
ATOM 2882 N N . GLU B 1 169 ? -18.392 -19.227 -12.804 1.00 41.24 169 GLU B N 1
ATOM 2883 C CA . GLU B 1 169 ? -19.060 -20.521 -12.853 1.00 41.21 169 GLU B CA 1
ATOM 2884 C C . GLU B 1 169 ? -20.084 -20.594 -13.987 1.00 46.50 169 GLU B C 1
ATOM 2885 O O . GLU B 1 169 ? -20.170 -21.607 -14.685 1.00 45.91 169 GLU B O 1
ATOM 2891 N N . TYR B 1 170 ? -20.891 -19.543 -14.143 1.00 43.09 170 TYR B N 1
ATOM 2892 C CA . TYR B 1 170 ? -21.773 -19.444 -15.309 1.00 43.11 170 TYR B CA 1
ATOM 2893 C C . TYR B 1 170 ? -21.005 -19.621 -16.650 1.00 38.81 170 TYR B C 1
ATOM 2894 O O . TYR B 1 170 ? -21.392 -20.387 -17.484 1.00 36.63 170 TYR B O 1
ATOM 2903 N N . LYS B 1 171 ? -19.920 -18.905 -16.849 1.00 41.66 171 LYS B N 1
ATOM 2904 C CA . LYS B 1 171 ? -19.180 -19.019 -18.116 1.00 44.36 171 LYS B CA 1
ATOM 2905 C C . LYS B 1 171 ? -18.656 -20.425 -18.387 1.00 43.55 171 LYS B C 1
ATOM 2906 O O . LYS B 1 171 ? -18.793 -20.891 -19.495 1.00 43.14 171 LYS B O 1
ATOM 2912 N N . THR B 1 172 ? -18.164 -21.135 -17.373 1.00 43.60 172 THR B N 1
ATOM 2913 C CA . THR B 1 172 ? -17.707 -22.513 -17.595 1.00 44.67 172 THR B CA 1
ATOM 2914 C C . THR B 1 172 ? -18.907 -23.437 -17.828 1.00 41.98 172 THR B C 1
ATOM 2915 O O . THR B 1 172 ? -18.854 -24.294 -18.680 1.00 49.01 172 THR B O 1
ATOM 2919 N N . ALA B 1 173 ? -20.005 -23.242 -17.124 1.00 39.27 173 ALA B N 1
ATOM 2920 C CA . ALA B 1 173 ? -21.215 -24.051 -17.396 1.00 40.40 173 ALA B CA 1
ATOM 2921 C C . ALA B 1 173 ? -21.717 -23.919 -18.849 1.00 41.00 173 ALA B C 1
ATOM 2922 O O . ALA B 1 173 ? -22.055 -24.908 -19.498 1.00 41.83 173 ALA B O 1
ATOM 2924 N N . LEU B 1 174 ? -21.730 -22.696 -19.353 1.00 37.86 174 LEU B N 1
ATOM 2925 C CA . LEU B 1 174 ? -22.200 -22.413 -20.692 1.00 40.55 174 LEU B CA 1
ATOM 2926 C C . LEU B 1 174 ? -21.354 -23.116 -21.767 1.00 42.88 174 LEU B C 1
ATOM 2927 O O . LEU B 1 174 ? -21.886 -23.851 -22.628 1.00 41.34 174 LEU B O 1
ATOM 2932 N N . ARG B 1 175 ? -20.043 -22.919 -21.696 1.00 45.52 175 ARG B N 1
ATOM 2933 C CA . ARG B 1 175 ? -19.083 -23.591 -22.592 1.00 49.77 175 ARG B CA 1
ATOM 2934 C C . ARG B 1 175 ? -19.348 -25.084 -22.703 1.00 48.90 175 ARG B C 1
ATOM 2935 O O . ARG B 1 175 ? -19.501 -25.615 -23.799 1.00 45.76 175 ARG B O 1
ATOM 2943 N N . GLU B 1 176 ? -19.419 -25.745 -21.553 1.00 46.67 176 GLU B N 1
ATOM 2944 C CA . GLU B 1 176 ? -19.699 -27.180 -21.498 1.00 44.80 176 GLU B CA 1
ATOM 2945 C C . GLU B 1 176 ? -21.087 -27.561 -22.001 1.00 43.57 176 GLU B C 1
ATOM 2946 O O . GLU B 1 176 ? -21.248 -28.619 -22.602 1.00 47.68 176 GLU B O 1
ATOM 2952 N N . LEU B 1 177 ? -22.098 -26.735 -21.752 1.00 40.83 177 LEU B N 1
ATOM 2953 C CA . LEU B 1 177 ? -23.448 -27.049 -22.280 1.00 40.42 177 LEU B CA 1
ATOM 2954 C C . LEU B 1 177 ? -23.541 -26.848 -23.797 1.00 40.69 177 LEU B C 1
ATOM 2955 O O . LEU B 1 177 ? -24.187 -27.627 -24.481 1.00 40.47 177 LEU B O 1
ATOM 2960 N N . VAL B 1 178 ? -22.880 -25.827 -24.310 1.00 38.02 178 VAL B N 1
ATOM 2961 C CA . VAL B 1 178 ? -22.779 -25.637 -25.760 1.00 40.98 178 VAL B CA 1
ATOM 2962 C C . VAL B 1 178 ? -22.109 -26.805 -26.495 1.00 47.70 178 VAL B C 1
ATOM 2963 O O . VAL B 1 178 ? -22.681 -27.399 -27.437 1.00 42.84 178 VAL B O 1
ATOM 2967 N N . THR B 1 179 ? -20.905 -27.160 -26.048 1.00 47.58 179 THR B N 1
ATOM 2968 C CA . THR B 1 179 ? -20.198 -28.271 -26.655 1.00 46.78 179 THR B CA 1
ATOM 2969 C C . THR B 1 179 ? -21.053 -29.540 -26.560 1.00 49.24 179 THR B C 1
ATOM 2970 O O . THR B 1 179 ? -21.132 -30.325 -27.517 1.00 52.97 179 THR B O 1
ATOM 2974 N N . TYR B 1 180 ? -21.734 -29.738 -25.439 1.00 47.60 180 TYR B N 1
ATOM 2975 C CA . TYR B 1 180 ? -22.656 -30.860 -25.354 1.00 43.70 180 TYR B CA 1
ATOM 2976 C C . TYR B 1 180 ? -23.781 -30.814 -26.411 1.00 47.85 180 TYR B C 1
ATOM 2977 O O . TYR B 1 180 ? -24.164 -31.849 -26.973 1.00 51.84 180 TYR B O 1
ATOM 2986 N N . MET B 1 181 ? -24.344 -29.637 -26.672 1.00 46.08 181 MET B N 1
ATOM 2987 C CA . MET B 1 181 ? -25.426 -29.539 -27.635 1.00 44.68 181 MET B CA 1
ATOM 2988 C C . MET B 1 181 ? -24.971 -29.913 -29.062 1.00 47.40 181 MET B C 1
ATOM 2989 O O . MET B 1 181 ? -25.767 -30.379 -29.893 1.00 44.57 181 MET B O 1
ATOM 2994 N N . MET B 1 182 ? -23.701 -29.666 -29.352 1.00 50.57 182 MET B N 1
ATOM 2995 C CA . MET B 1 182 ? -23.104 -30.083 -30.618 1.00 53.38 182 MET B CA 1
ATOM 2996 C C . MET B 1 182 ? -22.814 -31.579 -30.666 1.00 57.21 182 MET B C 1
ATOM 2997 O O . MET B 1 182 ? -22.866 -32.180 -31.724 1.00 64.91 182 MET B O 1
ATOM 3002 N N . GLU B 1 183 ? -22.500 -32.179 -29.524 1.00 58.66 183 GLU B N 1
ATOM 3003 C CA . GLU B 1 183 ? -22.335 -33.626 -29.441 1.00 57.90 183 GLU B CA 1
ATOM 3004 C C . GLU B 1 183 ? -23.692 -34.311 -29.550 1.00 61.02 183 GLU B C 1
ATOM 3005 O O . GLU B 1 183 ? -23.772 -35.454 -29.985 1.00 68.29 183 GLU B O 1
ATOM 3011 N N . ASP B 1 184 ? -24.766 -33.626 -29.155 1.00 58.81 184 ASP B N 1
ATOM 3012 C CA . ASP B 1 184 ? -26.091 -34.236 -29.175 1.00 50.82 184 ASP B CA 1
ATOM 3013 C C . ASP B 1 184 ? -27.196 -33.228 -29.514 1.00 54.35 184 ASP B C 1
ATOM 3014 O O . ASP B 1 184 ? -27.922 -32.749 -28.624 1.00 54.83 184 ASP B O 1
ATOM 3019 N N . PRO B 1 185 ? -27.373 -32.951 -30.820 1.00 53.24 185 PRO B N 1
ATOM 3020 C CA . PRO B 1 185 ? -28.292 -31.934 -31.350 1.00 52.42 185 PRO B CA 1
ATOM 3021 C C . PRO B 1 185 ? -29.753 -32.115 -30.968 1.00 53.15 185 PRO B C 1
ATOM 3022 O O . PRO B 1 185 ? -30.549 -31.153 -31.009 1.00 50.79 185 PRO B O 1
ATOM 3026 N N . ARG B 1 186 ? -30.121 -33.334 -30.605 1.00 52.92 186 ARG B N 1
ATOM 3027 C CA . ARG B 1 186 ? -31.501 -33.609 -30.251 1.00 55.12 186 ARG B CA 1
ATOM 3028 C C . ARG B 1 186 ? -31.849 -32.966 -28.886 1.00 50.93 186 ARG B C 1
ATOM 3029 O O . ARG B 1 186 ? -32.996 -32.739 -28.586 1.00 48.89 186 ARG B O 1
ATOM 3037 N N . ALA B 1 187 ? -30.844 -32.649 -28.085 1.00 45.82 187 ALA B N 1
ATOM 3038 C CA . ALA B 1 187 ? -31.068 -32.061 -26.781 1.00 42.97 187 ALA B CA 1
ATOM 3039 C C . ALA B 1 187 ? -31.128 -30.528 -26.826 1.00 41.69 187 ALA B C 1
ATOM 3040 O O . ALA B 1 187 ? -31.268 -29.882 -25.799 1.00 39.07 187 ALA B O 1
ATOM 3042 N N . ILE B 1 188 ? -31.043 -29.958 -28.019 1.00 40.55 188 ILE B N 1
ATOM 3043 C CA . ILE B 1 188 ? -30.867 -28.514 -28.166 1.00 42.72 188 ILE B CA 1
ATOM 3044 C C . ILE B 1 188 ? -31.920 -27.721 -27.420 1.00 42.12 188 ILE B C 1
ATOM 3045 O O . ILE B 1 188 ? -31.599 -26.800 -26.673 1.00 43.04 188 ILE B O 1
ATOM 3050 N N . SER B 1 189 ? -33.163 -28.102 -27.605 1.00 36.88 189 SER B N 1
ATOM 3051 C CA . SER B 1 189 ? -34.289 -27.377 -27.051 1.00 40.34 189 SER B CA 1
ATOM 3052 C C . SER B 1 189 ? -34.317 -27.428 -25.502 1.00 38.45 189 SER B C 1
ATOM 3053 O O . SER B 1 189 ? -34.579 -26.441 -24.826 1.00 37.48 189 SER B O 1
ATOM 3056 N N . ARG B 1 190 ? -34.032 -28.586 -24.958 1.00 36.72 190 ARG B N 1
ATOM 3057 C CA . ARG B 1 190 ? -33.974 -28.761 -23.535 1.00 39.47 190 ARG B CA 1
ATOM 3058 C C . ARG B 1 190 ? -32.750 -28.023 -22.966 1.00 40.58 190 ARG B C 1
ATOM 3059 O O . ARG B 1 190 ? -32.866 -27.309 -21.967 1.00 34.20 190 ARG B O 1
ATOM 3067 N N . VAL B 1 191 ? -31.598 -28.135 -23.624 1.00 36.22 191 VAL B N 1
ATOM 3068 C CA . VAL B 1 191 ? -30.410 -27.494 -23.090 1.00 36.77 191 VAL B CA 1
ATOM 3069 C C . VAL B 1 191 ? -30.515 -25.969 -23.166 1.00 33.44 191 VAL B C 1
ATOM 3070 O O . VAL B 1 191 ? -30.109 -25.290 -22.243 1.00 32.59 191 VAL B O 1
ATOM 3074 N N . LEU B 1 192 ? -31.066 -25.431 -24.244 1.00 36.65 192 LEU B N 1
ATOM 3075 C CA . LEU B 1 192 ? -31.319 -23.995 -24.331 1.00 36.29 192 LEU B CA 1
ATOM 3076 C C . LEU B 1 192 ? -32.159 -23.483 -23.161 1.00 38.23 192 LEU B C 1
ATOM 3077 O O . LEU B 1 192 ? -31.944 -22.367 -22.687 1.00 33.08 192 LEU B O 1
ATOM 3082 N N . ASN B 1 193 ? -33.106 -24.298 -22.693 1.00 36.55 193 ASN B N 1
ATOM 3083 C CA . ASN B 1 193 ? -33.913 -23.892 -21.558 1.00 38.37 193 ASN B CA 1
ATOM 3084 C C . ASN B 1 193 ? -33.087 -23.775 -20.292 1.00 37.99 193 ASN B C 1
ATOM 3085 O O . ASN B 1 193 ? -33.301 -22.839 -19.516 1.00 35.46 193 ASN B O 1
ATOM 3090 N N . ILE B 1 194 ? -32.168 -24.721 -20.083 1.00 31.65 194 ILE B N 1
ATOM 3091 C CA . ILE B 1 194 ? -31.275 -24.677 -18.926 1.00 33.44 194 ILE B CA 1
ATOM 3092 C C . ILE B 1 194 ? -30.431 -23.421 -19.044 1.00 32.68 194 ILE B C 1
ATOM 3093 O O . ILE B 1 194 ? -30.274 -22.661 -18.085 1.00 34.41 194 ILE B O 1
ATOM 3098 N N . ILE B 1 195 ? -29.899 -23.189 -20.231 1.00 31.31 195 ILE B N 1
ATOM 3099 C CA . ILE B 1 195 ? -29.078 -21.996 -20.446 1.00 32.16 195 ILE B CA 1
ATOM 3100 C C . ILE B 1 195 ? -29.848 -20.682 -20.147 1.00 33.11 195 ILE B C 1
ATOM 3101 O O . ILE B 1 195 ? -29.298 -19.747 -19.522 1.00 32.23 195 ILE B O 1
ATOM 3106 N N . TRP B 1 196 ? -31.098 -20.599 -20.603 1.00 32.26 196 TRP B N 1
ATOM 3107 C CA . TRP B 1 196 ? -31.895 -19.386 -20.358 1.00 34.59 196 TRP B CA 1
ATOM 3108 C C . TRP B 1 196 ? -32.103 -19.203 -18.861 1.00 33.38 196 TRP B C 1
ATOM 3109 O O . TRP B 1 196 ? -31.961 -18.085 -18.352 1.00 35.25 196 TRP B O 1
ATOM 3120 N N . ALA B 1 197 ? -32.432 -20.297 -18.163 1.00 30.87 197 ALA B N 1
ATOM 3121 C CA . ALA B 1 197 ? -32.597 -20.270 -16.720 1.00 30.27 197 ALA B CA 1
ATOM 3122 C C . ALA B 1 197 ? -31.326 -19.806 -16.032 1.00 31.50 197 ALA B C 1
ATOM 3123 O O . ALA B 1 197 ? -31.391 -18.977 -15.131 1.00 28.20 197 ALA B O 1
ATOM 3125 N N . LEU B 1 198 ? -30.171 -20.335 -16.466 1.00 32.80 198 LEU B N 1
ATOM 3126 C CA . LEU B 1 198 ? -28.883 -19.933 -15.922 1.00 30.39 198 LEU B CA 1
ATOM 3127 C C . LEU B 1 198 ? -28.593 -18.472 -16.137 1.00 31.17 198 LEU B C 1
ATOM 3128 O O . LEU B 1 198 ? -28.049 -17.810 -15.249 1.00 30.75 198 LEU B O 1
ATOM 3133 N N . ARG B 1 199 ? -28.931 -17.968 -17.324 1.00 32.70 199 ARG B N 1
ATOM 3134 C CA . ARG B 1 199 ? -28.867 -16.526 -17.588 1.00 35.21 199 ARG B CA 1
ATOM 3135 C C . ARG B 1 199 ? -29.670 -15.695 -16.570 1.00 30.38 199 ARG B C 1
ATOM 3136 O O . ARG B 1 199 ? -29.190 -14.695 -16.064 1.00 31.47 199 ARG B O 1
ATOM 3144 N N . SER B 1 200 ? -30.861 -16.132 -16.238 1.00 29.77 200 SER B N 1
ATOM 3145 C CA . SER B 1 200 ? -31.671 -15.430 -15.248 1.00 29.80 200 SER B CA 1
ATOM 3146 C C . SER B 1 200 ? -31.057 -15.454 -13.878 1.00 30.42 200 SER B C 1
ATOM 3147 O O . SER B 1 200 ? -31.033 -14.423 -13.210 1.00 31.18 200 SER B O 1
ATOM 3150 N N . LEU B 1 201 ? -30.521 -16.609 -13.482 1.00 29.75 201 LEU B N 1
ATOM 3151 C CA . LEU B 1 201 ? -29.865 -16.757 -12.167 1.00 32.50 201 LEU B CA 1
ATOM 3152 C C . LEU B 1 201 ? -28.631 -15.835 -12.025 1.00 32.12 201 LEU B C 1
ATOM 3153 O O . LEU B 1 201 ? -28.436 -15.172 -11.001 1.00 31.39 201 LEU B O 1
ATOM 3158 N N . GLU B 1 202 ? -27.826 -15.792 -13.063 1.00 31.67 202 GLU B N 1
ATOM 3159 C CA . GLU B 1 202 ? -26.669 -14.915 -13.094 1.00 35.85 202 GLU B CA 1
ATOM 3160 C C . GLU B 1 202 ? -27.141 -13.461 -12.921 1.00 36.17 202 GLU B C 1
ATOM 3161 O O . GLU B 1 202 ? -26.491 -12.662 -12.233 1.00 32.40 202 GLU B O 1
ATOM 3167 N N . ARG B 1 203 ? -28.232 -13.127 -13.571 1.00 34.22 203 ARG B N 1
ATOM 3168 C CA . ARG B 1 203 ? -28.835 -11.833 -13.430 1.00 38.83 203 ARG B CA 1
ATOM 3169 C C . ARG B 1 203 ? -29.360 -11.536 -12.034 1.00 33.02 203 ARG B C 1
ATOM 3170 O O . ARG B 1 203 ? -29.270 -10.446 -11.587 1.00 29.36 203 ARG B O 1
ATOM 3178 N N . ILE B 1 204 ? -29.934 -12.525 -11.387 1.00 28.63 204 ILE B N 1
ATOM 3179 C CA . ILE B 1 204 ? -30.365 -12.405 -10.004 1.00 30.45 204 ILE B CA 1
ATOM 3180 C C . ILE B 1 204 ? -29.167 -12.062 -9.127 1.00 32.22 204 ILE B C 1
ATOM 3181 O O . ILE B 1 204 ? -29.240 -11.161 -8.290 1.00 34.27 204 ILE B O 1
ATOM 3186 N N . GLY B 1 205 ? -28.035 -12.713 -9.389 1.00 33.96 205 GLY B N 1
ATOM 3187 C CA . GLY B 1 205 ? -26.764 -12.430 -8.692 1.00 31.61 205 GLY B CA 1
ATOM 3188 C C . GLY B 1 205 ? -26.270 -11.012 -8.876 1.00 30.62 205 GLY B C 1
ATOM 3189 O O . GLY B 1 205 ? -25.801 -10.389 -7.926 1.00 31.44 205 GLY B O 1
ATOM 3190 N N . ASP B 1 206 ? -26.360 -10.475 -10.084 1.00 30.89 206 ASP B N 1
ATOM 3191 C CA . ASP B 1 206 ? -25.986 -9.068 -10.292 1.00 32.91 206 ASP B CA 1
ATOM 3192 C C . ASP B 1 206 ? -26.894 -8.140 -9.471 1.00 33.11 206 ASP B C 1
ATOM 3193 O O . ASP B 1 206 ? -26.444 -7.142 -8.929 1.00 29.77 206 ASP B O 1
ATOM 3198 N N . HIS B 1 207 ? -28.182 -8.465 -9.390 1.00 32.47 207 HIS B N 1
ATOM 3199 C CA . HIS B 1 207 ? -29.095 -7.611 -8.654 1.00 32.62 207 HIS B CA 1
ATOM 3200 C C . HIS B 1 207 ? -28.906 -7.667 -7.165 1.00 33.12 207 HIS B C 1
ATOM 3201 O O . HIS B 1 207 ? -29.145 -6.660 -6.510 1.00 38.22 207 HIS B O 1
ATOM 3208 N N . ALA B 1 208 ? -28.463 -8.812 -6.635 1.00 31.32 208 ALA B N 1
ATOM 3209 C CA . ALA B 1 208 ? -28.129 -8.899 -5.232 1.00 30.94 208 ALA B CA 1
ATOM 3210 C C . ALA B 1 208 ? -26.868 -8.138 -4.964 1.00 31.79 208 ALA B C 1
ATOM 3211 O O . ALA B 1 208 ? -26.747 -7.451 -3.931 1.00 28.42 208 ALA B O 1
ATOM 3213 N N . ARG B 1 209 ? -25.909 -8.272 -5.881 1.00 32.77 209 ARG B N 1
ATOM 3214 C CA . ARG B 1 209 ? -24.712 -7.449 -5.837 1.00 32.31 209 ARG B CA 1
ATOM 3215 C C . ARG B 1 209 ? -25.083 -5.963 -5.822 1.00 34.86 209 ARG B C 1
ATOM 3216 O O . ARG B 1 209 ? -24.610 -5.241 -4.973 1.00 35.43 209 ARG B O 1
ATOM 3224 N N . ASN B 1 210 ? -25.954 -5.505 -6.722 1.00 34.76 210 ASN B N 1
ATOM 3225 C CA . ASN B 1 210 ? -26.411 -4.098 -6.665 1.00 34.67 210 ASN B CA 1
ATOM 3226 C C . ASN B 1 210 ? -26.985 -3.654 -5.311 1.00 33.43 210 ASN B C 1
ATOM 3227 O O . ASN B 1 210 ? -26.707 -2.551 -4.865 1.00 29.94 210 ASN B O 1
ATOM 3232 N N . ILE B 1 211 ? -27.788 -4.501 -4.675 1.00 30.78 211 ILE B N 1
ATOM 3233 C CA . ILE B 1 211 ? -28.368 -4.146 -3.386 1.00 32.03 211 ILE B CA 1
ATOM 3234 C C . ILE B 1 211 ? -27.260 -4.051 -2.337 1.00 35.27 211 ILE B C 1
ATOM 3235 O O . ILE B 1 211 ? -27.240 -3.089 -1.551 1.00 35.57 211 ILE B O 1
ATOM 3240 N N . ALA B 1 212 ? -26.322 -5.004 -2.343 1.00 32.84 212 ALA B N 1
ATOM 3241 C CA . ALA B 1 212 ? -25.218 -4.972 -1.389 1.00 32.43 212 ALA B CA 1
ATOM 3242 C C . ALA B 1 212 ? -24.390 -3.692 -1.587 1.00 32.95 212 ALA B C 1
ATOM 3243 O O . ALA B 1 212 ? -23.999 -3.006 -0.629 1.00 34.12 212 ALA B O 1
ATOM 3245 N N . GLU B 1 213 ? -24.172 -3.323 -2.827 1.00 31.26 213 GLU B N 1
ATOM 3246 C CA . GLU B 1 213 ? -23.436 -2.084 -3.100 1.00 35.26 213 GLU B CA 1
ATOM 3247 C C . GLU B 1 213 ? -24.117 -0.811 -2.664 1.00 34.28 213 GLU B C 1
ATOM 3248 O O . GLU B 1 213 ? -23.432 0.139 -2.334 1.00 35.16 213 GLU B O 1
ATOM 3254 N N . LEU B 1 214 ? -25.438 -0.789 -2.627 1.00 31.91 214 LEU B N 1
ATOM 3255 C CA . LEU B 1 214 ? -26.148 0.328 -2.013 1.00 35.28 214 LEU B CA 1
ATOM 3256 C C . LEU B 1 214 ? -25.829 0.429 -0.511 1.00 35.30 214 LEU B C 1
ATOM 3257 O O . LEU B 1 214 ? -25.704 1.535 0.046 1.00 33.67 214 LEU B O 1
ATOM 3262 N N . VAL B 1 215 ? -25.717 -0.719 0.140 1.00 33.93 215 VAL B N 1
ATOM 3263 C CA . VAL B 1 215 ? -25.397 -0.748 1.562 1.00 33.38 215 VAL B CA 1
ATOM 3264 C C . VAL B 1 215 ? -23.993 -0.171 1.802 1.00 34.83 215 VAL B C 1
ATOM 3265 O O . VAL B 1 215 ? -23.800 0.661 2.687 1.00 38.16 215 VAL B O 1
ATOM 3269 N N . ILE B 1 216 ? -23.020 -0.613 1.019 1.00 34.23 216 ILE B N 1
ATOM 3270 C CA . ILE B 1 216 ? -21.655 -0.124 1.136 1.00 36.91 216 ILE B CA 1
ATOM 3271 C C . ILE B 1 216 ? -21.607 1.404 0.977 1.00 37.84 216 ILE B C 1
ATOM 3272 O O . ILE B 1 216 ? -21.040 2.118 1.805 1.00 35.33 216 ILE B O 1
ATOM 3277 N N . TYR B 1 217 ? -22.242 1.893 -0.065 1.00 36.65 217 TYR B N 1
ATOM 3278 C CA . TYR B 1 217 ? -22.385 3.323 -0.290 1.00 38.67 217 TYR B CA 1
ATOM 3279 C C . TYR B 1 217 ? -23.041 4.104 0.842 1.00 41.25 217 TYR B C 1
ATOM 3280 O O . TYR B 1 217 ? -22.569 5.182 1.192 1.00 45.59 217 TYR B O 1
ATOM 3289 N N . LEU B 1 218 ? -24.119 3.577 1.409 1.00 36.72 218 LEU B N 1
ATOM 3290 C CA . LEU B 1 218 ? -24.808 4.248 2.495 1.00 39.86 218 LEU B CA 1
ATOM 3291 C C . LEU B 1 218 ? -23.945 4.273 3.759 1.00 40.18 218 LEU B C 1
ATOM 3292 O O . LEU B 1 218 ? -23.944 5.252 4.477 1.00 37.01 218 LEU B O 1
ATOM 3297 N N . VAL B 1 219 ? -23.216 3.192 4.025 1.00 40.31 219 VAL B N 1
ATOM 3298 C CA . VAL B 1 219 ? -22.383 3.109 5.221 1.00 38.18 219 VAL B CA 1
ATOM 3299 C C . VAL B 1 219 ? -21.033 3.804 5.054 1.00 39.57 219 VAL B C 1
ATOM 3300 O O . VAL B 1 219 ? -20.595 4.546 5.921 1.00 39.98 219 VAL B O 1
ATOM 3304 N N . ARG B 1 220 ? -20.366 3.586 3.935 1.00 45.07 220 ARG B N 1
ATOM 3305 C CA . ARG B 1 220 ? -18.971 4.020 3.806 1.00 46.41 220 ARG B CA 1
ATOM 3306 C C . ARG B 1 220 ? -18.806 5.192 2.867 1.00 53.04 220 ARG B C 1
ATOM 3307 O O . ARG B 1 220 ? -17.701 5.689 2.698 1.00 56.19 220 ARG B O 1
ATOM 3315 N N . GLY B 1 221 ? -19.894 5.671 2.275 1.00 53.34 221 GLY B N 1
ATOM 3316 C CA . GLY B 1 221 ? -19.795 6.828 1.406 1.00 60.30 221 GLY B CA 1
ATOM 3317 C C . GLY B 1 221 ? -19.581 6.424 -0.035 1.00 72.41 221 GLY B C 1
ATOM 3318 O O . GLY B 1 221 ? -20.349 6.830 -0.918 1.00 86.06 221 GLY B O 1
ATOM 3319 N N . THR B 1 222 ? -18.541 5.629 -0.285 1.00 76.06 222 THR B N 1
ATOM 3320 C CA . THR B 1 222 ? -18.170 5.235 -1.646 1.00 82.92 222 THR B CA 1
ATOM 3321 C C . THR B 1 222 ? -17.629 3.797 -1.718 1.00 83.35 222 THR B C 1
ATOM 3322 O O . THR B 1 222 ? -17.148 3.251 -0.726 1.00 75.91 222 THR B O 1
#

InterPro domains:
  IPR026022 PhoU domain [PF01895] (27-113)
  IPR026022 PhoU domain [PF01895] (130-215)
  IPR028366 PhoU [PIRSF003107] (9-227)
  IPR028366 PhoU [PTHR42930] (6-224)
  IPR028366 PhoU [TIGR02135] (13-224)
  IPR038078 PhoU-like domain superfamily [G3DSA:1.20.58.220] (1-121)
  IPR038078 PhoU-like domain superfamily [G3DSA:1.20.58.220] (122-234)

Radius of gyration: 21.59 Å; Cα contacts (8 Å, |Δi|>4): 581; chains: 2; bounding box: 38×66×52 Å

Nearest PDB structures (foldseek):
  4q25-assembly1_B  TM=9.918E-01  e=6.033E-23  Pseudomonas aeruginosa PAO1
  1t72-assembly1_A  TM=9.701E-01  e=2.034E-12  Aquifex aeolicus
  1sum-assembly1_B  TM=9.562E-01  e=1.426E-09  Thermotoga maritima
  1xwm-assembly1_A-2  TM=9.435E-01  e=4.916E-09  Geobacillus stearothermophilus
  2olt-assembly1_B  TM=6.221E-01  e=3.957E-02  Shewanella oneidensis MR-1

GO terms:
  GO:0050922 negative regulation of chemotaxis (P, IMP)
  GO:0050928 negative regulation of positive chemotaxis (P, IMP)
  GO:0060326 cell chemotaxis (P, IMP)

Foldseek 3Di:
DVCLVVLVVVLLVLLLVLLVLLLVLLVQLLCLQLVLPLVSLVVLLVCLVVLVVSLVVSLVSLVVSCVPDHDDLLSVLSSVLSNVLSVLSSLSSVLSNLSSVLSNVCNVVPAFPDQSVLSVVLSVLLSVLSVQLSVCSVVLPLPSLVVLLVCLVVSVVSLVVSVVVLVVVCVVPVVRVVNSVSSNSSSVSSSSSSVSSNVSSVSSNCSRVVD/DCVVLVVVLLVLLLVLLVLLLVLLVLLLCLQLVLPLVSLVVLLVCLVVLVVSLVVSLVSLVVVVVDDPDPPLSVLLSVLSNVLSVLSNLSSVLSNLSSVLSNVCSVVPAQPDQSVLSVVLSVLLSVLSVQLSVCSVVLPLVSLVVLLVCLVVSVVSLVVSVVVLVVVCVVPVVRVVNSVSSNSSSVSSSSSSVSSNSSSVSSNCSPVVD

Sequence (420 aa):
SQQFNAELEDVRSHLLAMGGLVEKQVNDAVNALIDADSGLAQQVREIDDQINQMERNIDEECVRILARRQPAASDLRLIISISKSVIDLERIGDEASKVARRAIQLCEEGESPRGYVEVRHIGSQVQKMVQEALDAFARFDADLALSVAQYDKTVDREYKTALRELVTYMMEDPRAISRVLNIIWALRSLERIGDHARNIAELVIYLVRGTQFNAELEDVRSHLLAMGGLVEKQVNDAVNALIDADSGLAQQVREIDDQINQMERNIDEECVRILARRQPAASDLRLIISISKSVIDLERIGDEASKVARRAIQLCEEGESPRGYVEVRHIGSQVQKMVQEALDAFARFDADLALSVAQYDKTVDREYKTALRELVTYMMEDPRAISRVLNIIWALRSLERIGDHARNIAELVIYLVRGT

Secondary structure (DSSP, 8-state):
--SHHHHHHHHHHHHHHHHHHHHHHHHHHHHHHHTT-HHHHHHHHTTHHHHHHHHHHHHHHHHHHHHSSPPPHHHHHHHHHHHHHHHHHHHHHHHHHHHHHHHHHHHHH---SS-HHHHHHHHHHHHHHHHHHHHHHHTT-HHHHHHHHHHHHHHHHHHHHHHHHHHHHHHH-GGGHHHHHHHHHHHHHHHHHHHHHHHHHHHHHHHHH--/-HHHHHHHHHHHHHHHHHHHHHHHHHHHHHHHTT-HHHHHHHHHHHHHHHHHHHHHHHHHHHHHHHS---HHHHHHHHHHHHHHHHHHHHHHHHHHHHHHHHHHHHH---SS-HHHHHHHHHHHHHHHHHHHHHHHHT-HHHHHHHHHHHHHHHHHHHHHHHHHHHHHHH-GGGHHHHHHHHHHHHHHHHHHHHHHHHHHHHHHHHH--

CATH classification: 1.20.58.220 (+1 more: 1.20.58.220)

B-factor: mean 47.84, std 13.83, range [27.56, 110.03]

Organism: Pseudomonas aeruginosa (strain ATCC 15692 / DSM 22644 / CIP 104116 / JCM 14847 / LMG 12228 / 1C / PRS 101 / PAO1) (NCBI:txid208964)

Solvent-accessible surface area: 18018 Å² total; per-residue (Å²): 116,152,144,31,66,56,54,14,98,77,0,34,57,75,3,52,57,0,0,35,38,0,39,96,0,0,50,11,1,3,41,0,3,48,90,66,53,50,53,41,0,71,86,0,79,115,26,19,102,102,0,35,84,41,25,119,84,5,11,50,19,0,2,123,3,6,29,132,186,108,18,68,73,59,30,10,46,12,2,8,0,0,12,40,1,0,19,13,0,16,64,0,0,45,25,0,13,58,0,0,73,29,0,36,52,8,50,139,72,34,133,5,59,100,5,48,117,40,0,92,84,2,0,58,22,0,34,120,2,2,78,49,0,14,60,0,2,28,129,98,23,19,119,41,0,86,50,2,17,106,97,3,161,63,0,34,176,46,10,132,68,5,44,171,79,0,36,89,24,0,95,132,34,28,200,0,0,26,55,0,6,2,0,2,9,0,0,41,6,1,9,50,0,0,13,12,0,62,37,4,0,85,28,0,38,49,13,57,199,26,127,140,11,121,70,53,31,98,70,0,61,63,77,3,62,48,0,0,32,50,0,46,110,0,1,54,10,1,0,35,0,2,46,87,62,57,52,40,38,0,106,81,0,97,106,30,23,103,93,0,41,90,38,32,126,76,0,18,94,20,2,36,141,6,14,37,162,90,104,8,58,33,70,32,2,70,26,1,17,2,0,14,33,2,0,44,8,0,18,58,0,0,39,14,0,4,42,0,0,90,39,0,46,67,7,46,120,71,36,127,3,52,117,4,44,125,45,0,89,85,2,0,48,20,0,14,124,4,0,84,49,0,15,65,0,6,28,132,79,34,6,103,38,0,70,61,2,10,100,92,4,138,36,0,35,138,37,12,86,58,3,32,137,107,2,12,86,29,0,67,141,40,54,216,0,0,50,56,0,15,12,0,0,35,0,0,26,2,0,31,51,0,0,27,20,0,71,22,1,0,82,22,0,21,61,40,70,120,39,154